Protein AF-0000000087667198 (afdb_homodimer)

Organism: NCBI:txid484088

Radius of gyration: 24.3 Å; Cα contacts (8 Å, |Δi|>4): 2081; chains: 2; bounding box: 50×70×73 Å

Foldseek 3Di:
DDDDPQFQLSAPFWWKFKFADLLQLWIKMKIFGNDFFFKAKDWLAQAWDKDLRVCLPLVHDDGTAGMEMEIEDGNLLRLLQVLLQVLCVVVPDADDDPPDGGHHYMYTYWYQNPQFHDQPPPDHGCNSVRSNNRNVRIDHDDDDFACIHRQVRACELAFRFIKFKGKDAFPVGKIKMKIKRHRFQFDLAFQNDLHGLLQVLDDPCLQQNPHHDPDRDPNRQPTGGNDPPAAGEMEMEMEIQEDDGSVLQHLLNVLLVLLVPSRTRHPNYSRYRYMYMYTYNRNHYQPDVVSSVRSSNVSSSRSNNRRSNNQRRHQWRPGPPTGGGSCRSDPPSHDD/DDDDPQFQLSAPFWWKFWFADLLQLWIKMKIFGNAFFFKAKDWLAQAWDKDLRVCLPLVHDDGTAGMEMEIEDGNLLRLLQVLLQVLCVVVPDADDDPPDGGHHYMYTYWYQNPQFHDQCPPDHGCNSVRSNNRNVRIDHDDDDFACIHRQVRACELAFRFIKFKGKDAFPVGKIKMKIKRHRFQFDLAFQNDLHGLLQVLDDPCLQFNPHHDPDRDPNRQPTGGNDPPAAGEMEMEMEIQEDDGSVLQHLLNVLLVLLVPSRTRHPNYSRYRYMYMYTYNRNHYQPDVVSSVRSSNVSSSRSNNRRSNNQRRHQWRPGPPTGGGSCRSDPPSHPD

InterPro domains:
  IPR005321 Peptidase S58, DmpA [PF03576] (6-318)
  IPR005321 Peptidase S58, DmpA [PTHR36512] (6-330)
  IPR016117 ArgJ-like domain superfamily [SSF56266] (5-317)

Solvent-accessible surface area (backbone atoms only — not comparable to full-atom values): 31425 Å² total; per-residue (Å²): 126,84,79,76,78,42,28,45,43,64,36,72,63,38,24,49,12,50,19,66,37,76,66,43,22,24,24,15,28,27,40,40,41,76,50,78,23,34,29,12,35,41,73,66,19,57,43,65,44,68,37,71,55,70,47,27,39,65,88,39,84,60,49,54,30,39,31,42,33,38,18,16,48,30,80,57,16,59,36,16,39,55,16,33,39,53,50,34,47,73,74,73,37,44,48,78,54,88,94,40,61,50,52,40,50,31,30,42,31,21,54,22,79,82,54,55,33,60,82,81,66,74,91,59,69,64,26,29,59,34,16,28,45,3,46,73,50,40,37,63,63,87,76,86,56,0,52,36,10,29,2,35,29,21,34,27,32,78,30,19,13,1,17,13,34,14,41,53,66,48,99,86,66,44,39,38,21,10,39,29,26,34,14,35,41,12,21,50,34,47,46,92,50,87,28,38,51,28,31,64,61,60,57,93,47,66,64,39,63,70,38,65,68,96,71,65,47,70,76,40,67,50,90,42,60,55,47,95,88,47,61,16,12,31,41,34,39,38,40,28,26,32,44,53,54,37,58,54,21,27,51,36,12,52,20,26,49,36,5,46,31,41,20,25,45,50,47,50,43,67,42,16,14,25,32,27,35,13,32,22,64,42,79,34,81,50,84,52,71,67,50,53,52,51,50,32,48,46,33,18,48,24,31,11,38,4,47,46,28,1,23,53,51,14,56,50,61,97,42,77,86,36,54,49,10,45,58,71,75,42,68,82,62,55,70,124,126,83,78,77,79,42,28,45,44,62,35,74,63,40,24,49,12,50,20,66,36,74,64,44,24,23,25,15,27,28,41,40,41,76,50,79,22,34,30,13,36,40,72,65,20,57,44,64,43,67,38,72,55,71,47,27,39,66,88,40,84,58,50,54,30,39,32,42,32,38,20,16,47,29,82,57,15,58,36,17,39,55,16,33,38,52,50,34,47,73,73,71,38,45,49,78,54,88,96,40,61,49,49,38,50,32,28,40,30,20,56,23,81,84,53,55,32,58,81,82,65,74,90,59,68,65,26,29,58,34,16,26,45,3,45,71,51,40,36,67,62,87,76,88,56,0,53,37,10,29,2,35,28,22,34,28,31,79,30,19,13,2,16,13,34,14,42,52,67,48,99,86,65,43,39,38,20,11,38,28,25,34,14,35,42,12,20,51,35,47,45,93,49,88,29,38,50,26,30,65,62,61,56,93,48,68,64,39,63,71,38,65,69,95,71,64,48,72,77,40,66,49,90,44,60,56,48,95,87,46,61,15,11,32,40,34,39,39,41,29,24,34,44,53,53,38,58,53,21,26,52,36,13,53,21,27,46,36,6,44,31,40,19,25,47,49,48,49,43,68,43,14,13,25,31,25,35,13,33,23,62,42,78,36,80,49,84,53,72,66,51,53,52,50,51,33,46,45,33,17,47,24,32,13,37,4,47,47,29,1,23,54,51,15,57,50,62,97,42,80,86,36,53,50,11,44,57,70,76,42,66,81,63,56,68,123

pLDDT: mean 95.05, std 7.67, range [40.59, 98.94]

Nearest PDB structures (foldseek):
  4ihe-assembly1_A  TM=8.828E-01  e=1.197E-36  Streptantibioticus cattleyicolor
  4ihe-assembly2_B  TM=8.889E-01  e=1.735E-35  Streptantibioticus cattleyicolor
  4ihd-assembly1_A  TM=9.001E-01  e=5.851E-35  Streptantibioticus cattleyicolor
  3s3u-assembly1_A  TM=8.903E-01  e=8.954E-35  Streptantibioticus cattleyicolor
  7yu1-assembly1_A  TM=7.809E-01  e=2.175E-20  Arthrobacter

Sequence (672 aa):
MAELLNLLTDIEGLSVGHATDLRLGSGATVIVFDEPTVASGTVLGGAPGGRDTALLDPAMTVGTVDAFVLSGGSAFGLDAAGGVQAGLREIGRGLQVGTTRVPIVPQAILMDLLNGGDKDWGLHSPYRDIGYDAFKAAGKGVFDLGTVGAGTGATTATVKGGLGSASAISSTGHRIAALVAVNALGSATVGDGPHFWAAPFEQNGEFGGLGLPQTITPADTTMQLKGVNVTATTIGVVVTDATLTKAEAHRLSIMAHGGFARALLPAHLPFDGDTVFAASTGARPLGDIVNFLELCHLATIVMARAIARGVYEATALRVEGAQPAWRDRFPGMTLSMAELLNLLTDIEGLSVGHATDLRLGSGATVIVFDEPTVASGTVLGGAPGGRDTALLDPAMTVGTVDAFVLSGGSAFGLDAAGGVQAGLREIGRGLQVGTTRVPIVPQAILMDLLNGGDKDWGLHSPYRDIGYDAFKAAGKGVFDLGTVGAGTGATTATVKGGLGSASAISSTGHRIAALVAVNALGSATVGDGPHFWAAPFEQNGEFGGLGLPQTITPADTTMQLKGVNVTATTIGVVVTDATLTKAEAHRLSIMAHGGFARALLPAHLPFDGDTVFAASTGARPLGDIVNFLELCHLATIVMARAIARGVYEATALRVEGAQPAWRDRFPGMTLS

Secondary structure (DSSP, 8-state):
-PPP-SSGGGSTTEEEEEEEETTTTEEEEEEEEEEEEEEEEEE-SSS--EES-GGGSTTSS--EEEEEEEESSGGGGGGHHHHHHHHHHHTT-SEEETTEEE----EEE---TTSSS-----SS-THHHHHHHHHHT-BSS----BSSGGGTT-B-SSSB--EEEEEEE-TTS-EEEEEEE---SSBSBSTTSS-BTTGGG--TTTT----S-S---GGGGS---S-TT--B--EEEEEEEE---HHHHHHHHHHHHHHHHHHSBS-S-TTB--EEEEEEEEEE---SHHHHHHHHHHHHHHHHHHHHHHHHT----SSTTPPPPHHHHSTT-S--/-PPP-SSGGGSTTEEEEEEEETTTTEEEEEEEEEEEEEEEEEE-SSS--EES-GGGSTTSS--EEEEEEEESSGGGGGGHHHHHHHHHHHTT-SEEETTEEE----EEE---TTSSS-----SS-THHHHHHHHHHT-BSS----BSSGGGTT-B-SSSB--EEEEEEE-TTS-EEEEEEEEE-SSBSBSTTSS-BTTGGG--TTTT----S-S---GGGGS---S-TT--BEEEEEEEEEE---HHHHHHHHHHHHHHHHHHSBS-S-TTB--EEEEEEEEEE---SHHHHHHHHHHHHHHHHHHHHHHHHT----SSTTPPPPHHHHSTT-S--

Structure (mmCIF, N/CA/C/O backbone):
data_AF-0000000087667198-model_v1
#
loop_
_entity.id
_entity.type
_entity.pdbx_description
1 polymer 'Peptidase T4'
#
loop_
_atom_site.group_PDB
_atom_site.id
_atom_site.type_symbol
_atom_site.label_atom_id
_atom_site.label_alt_id
_atom_site.label_comp_id
_atom_site.label_asym_id
_atom_site.label_entity_id
_atom_site.label_seq_id
_atom_site.pdbx_PDB_ins_code
_atom_site.Cartn_x
_atom_site.Cartn_y
_atom_site.Cartn_z
_atom_site.occupancy
_atom_site.B_iso_or_equiv
_atom_site.auth_seq_id
_atom_site.auth_comp_id
_atom_site.auth_asym_id
_atom_site.auth_atom_id
_atom_site.pdbx_PDB_model_num
ATOM 1 N N . MET A 1 1 ? 22.359 14.93 20.562 1 41.59 1 MET A N 1
ATOM 2 C CA . MET A 1 1 ? 21.469 15.258 19.453 1 41.59 1 MET A CA 1
ATOM 3 C C . MET A 1 1 ? 20.078 15.594 19.953 1 41.59 1 MET A C 1
ATOM 5 O O . MET A 1 1 ? 19.562 14.938 20.875 1 41.59 1 MET A O 1
ATOM 9 N N . ALA A 1 2 ? 19.609 16.719 19.719 1 55.03 2 ALA A N 1
ATOM 10 C CA . ALA A 1 2 ? 18.359 17.188 20.297 1 55.03 2 ALA A CA 1
ATOM 11 C C . ALA A 1 2 ? 17.25 16.156 20.109 1 55.03 2 ALA A C 1
ATOM 13 O O . ALA A 1 2 ? 17.188 15.461 19.094 1 55.03 2 ALA A O 1
ATOM 14 N N . GLU A 1 3 ? 16.594 15.805 21.172 1 81.06 3 GLU A N 1
ATOM 15 C CA . GLU A 1 3 ? 15.484 14.867 21.203 1 81.06 3 GLU A CA 1
ATOM 16 C C . GLU A 1 3 ? 14.422 15.219 20.172 1 81.06 3 GLU A C 1
ATOM 18 O O . GLU A 1 3 ? 14.141 16.391 19.938 1 81.06 3 GLU A O 1
ATOM 23 N N . LEU A 1 4 ? 14.031 14.281 19.297 1 91.69 4 LEU A N 1
ATOM 24 C CA . LEU A 1 4 ? 12.992 14.484 18.297 1 91.69 4 LEU A CA 1
ATOM 25 C C . LEU A 1 4 ? 11.688 14.938 18.953 1 91.69 4 LEU A C 1
ATOM 27 O O . LEU A 1 4 ? 11.32 14.445 20.031 1 91.69 4 LEU A O 1
ATOM 31 N N . LEU A 1 5 ? 11.039 15.961 18.391 1 97.5 5 LEU A N 1
ATOM 32 C CA . LEU A 1 5 ? 9.703 16.391 18.797 1 97.5 5 LEU A CA 1
ATOM 33 C C . LEU A 1 5 ? 8.656 15.352 18.406 1 97.5 5 LEU A C 1
ATOM 35 O O . LEU A 1 5 ? 7.516 15.406 18.875 1 97.5 5 LEU A O 1
ATOM 39 N N . ASN A 1 6 ? 9.07 14.359 17.5 1 98.5 6 ASN A N 1
ATOM 40 C CA . ASN A 1 6 ? 8.148 13.406 16.891 1 98.5 6 ASN A CA 1
ATOM 41 C C . ASN A 1 6 ? 7.098 14.102 16.031 1 98.5 6 ASN A C 1
ATOM 43 O O . ASN A 1 6 ? 5.918 13.742 16.078 1 98.5 6 ASN A O 1
ATOM 47 N N . LEU A 1 7 ? 7.496 15.188 15.375 1 98.88 7 LEU A N 1
ATOM 48 C CA . LEU A 1 7 ? 6.684 16.016 14.492 1 98.88 7 LEU A CA 1
ATOM 49 C C . LEU A 1 7 ? 7.391 16.234 13.156 1 98.88 7 LEU A C 1
ATOM 51 O O . LEU A 1 7 ? 8.609 16.078 13.062 1 98.88 7 LEU A O 1
ATOM 55 N N . LEU A 1 8 ? 6.637 16.562 12.172 1 98.88 8 LEU A N 1
ATOM 56 C CA . LEU A 1 8 ? 7.199 16.875 10.859 1 98.88 8 LEU A CA 1
ATOM 57 C C . LEU A 1 8 ? 8.297 17.922 10.969 1 98.88 8 LEU A C 1
ATOM 59 O O . LEU A 1 8 ? 9.281 17.875 10.227 1 98.88 8 LEU A O 1
ATOM 63 N N . THR A 1 9 ? 8.234 18.812 11.93 1 98.81 9 THR A N 1
ATOM 64 C CA . THR A 1 9 ? 9.156 19.938 12.086 1 98.81 9 THR A CA 1
ATOM 65 C C . THR A 1 9 ? 10.492 19.453 12.656 1 98.81 9 THR A C 1
ATOM 67 O O . THR A 1 9 ? 11.391 20.25 12.906 1 98.81 9 THR A O 1
ATOM 70 N N . ASP A 1 10 ? 10.594 18.203 12.93 1 98.69 10 ASP A N 1
ATOM 71 C CA . ASP A 1 10 ? 11.914 17.656 13.211 1 98.69 10 ASP A CA 1
ATOM 72 C C . ASP A 1 10 ? 12.82 17.734 11.977 1 98.69 10 ASP A C 1
ATOM 74 O O . ASP A 1 10 ? 14.039 17.594 12.086 1 98.69 10 ASP A O 1
ATOM 78 N N . ILE A 1 11 ? 12.227 17.844 10.789 1 98.62 11 ILE A N 1
ATOM 79 C CA . ILE A 1 11 ? 12.992 18.125 9.578 1 98.62 11 ILE A CA 1
ATOM 80 C C . ILE A 1 11 ? 13.344 19.609 9.531 1 98.62 11 ILE A C 1
ATOM 82 O O . ILE A 1 11 ? 12.453 20.469 9.555 1 98.62 11 ILE A O 1
ATOM 86 N N . GLU A 1 12 ? 14.562 19.922 9.43 1 96.81 12 GLU A N 1
ATOM 87 C CA . GLU A 1 12 ? 14.953 21.312 9.258 1 96.81 12 GLU A CA 1
ATOM 88 C C . GLU A 1 12 ? 14.57 21.828 7.875 1 96.81 12 GLU A C 1
ATOM 90 O O . GLU A 1 12 ? 14.516 21.062 6.91 1 96.81 12 GLU A O 1
ATOM 95 N N . GLY A 1 13 ? 14.258 23.109 7.812 1 97.94 13 GLY A N 1
ATOM 96 C CA . GLY A 1 13 ? 14.023 23.719 6.516 1 97.94 13 GLY A CA 1
ATOM 97 C C . GLY A 1 13 ? 12.547 23.812 6.148 1 97.94 13 GLY A C 1
ATOM 98 O O . GLY A 1 13 ? 12.203 24 4.98 1 97.94 13 GLY A O 1
ATOM 99 N N . LEU A 1 14 ? 11.695 23.547 7.152 1 98.56 14 LEU A N 1
ATOM 100 C CA . LEU A 1 14 ? 10.273 23.719 6.875 1 98.56 14 LEU A CA 1
ATOM 101 C C . LEU A 1 14 ? 9.531 24.203 8.117 1 98.56 14 LEU A C 1
ATOM 103 O O . LEU A 1 14 ? 10.047 24.109 9.234 1 98.56 14 LEU A O 1
ATOM 107 N N . SER A 1 15 ? 8.453 24.812 7.91 1 98.81 15 SER A N 1
ATOM 108 C CA . SER A 1 15 ? 7.512 25.25 8.938 1 98.81 15 SER A CA 1
ATOM 109 C C . SER A 1 15 ? 6.121 24.672 8.703 1 98.81 15 SER A C 1
ATOM 111 O O . SER A 1 15 ? 5.754 24.375 7.562 1 98.81 15 SER A O 1
ATOM 113 N N . VAL A 1 16 ? 5.375 24.438 9.758 1 98.94 16 VAL A N 1
ATOM 114 C CA . VAL A 1 16 ? 4.008 23.922 9.672 1 98.94 16 VAL A CA 1
ATOM 115 C C . VAL A 1 16 ? 3.047 24.938 10.289 1 98.94 16 VAL A C 1
ATOM 117 O O . VAL A 1 16 ? 3.324 25.5 11.359 1 98.94 16 VAL A O 1
ATOM 120 N N . GLY A 1 17 ? 1.941 25.25 9.625 1 98.94 17 GLY A N 1
ATOM 121 C CA . GLY A 1 17 ? 0.893 26.125 10.133 1 98.94 17 GLY A CA 1
ATOM 122 C C . GLY A 1 17 ? -0.493 25.516 10.016 1 98.94 17 GLY A C 1
ATOM 123 O O . GLY A 1 17 ? -0.78 24.781 9.07 1 98.94 17 GLY A O 1
ATOM 124 N N . HIS A 1 18 ? -1.383 25.906 10.977 1 98.88 18 HIS A N 1
ATOM 125 C CA . HIS A 1 18 ? -2.766 25.438 10.992 1 98.88 18 HIS A CA 1
ATOM 126 C C . HIS A 1 18 ? -3.738 26.609 11.109 1 98.88 18 HIS A C 1
ATOM 128 O O . HIS A 1 18 ? -3.449 27.594 11.781 1 98.88 18 HIS A O 1
ATOM 134 N N . ALA A 1 19 ? -4.781 26.516 10.422 1 98.94 19 ALA A N 1
ATOM 135 C CA . ALA A 1 19 ? -5.992 27.281 10.711 1 98.94 19 ALA A CA 1
ATOM 136 C C . ALA A 1 19 ? -7.176 26.359 10.969 1 98.94 19 ALA A C 1
ATOM 138 O O . ALA A 1 19 ? -7.48 25.484 10.156 1 98.94 19 ALA A O 1
ATOM 139 N N . THR A 1 20 ? -7.805 26.547 12.133 1 98.81 20 THR A N 1
ATOM 140 C CA . THR A 1 20 ? -8.883 25.688 12.609 1 98.81 20 THR A CA 1
ATOM 141 C C . THR A 1 20 ? -10.164 26.5 12.812 1 98.81 20 THR A C 1
ATOM 143 O O . THR A 1 20 ? -10.148 27.547 13.445 1 98.81 20 THR A O 1
ATOM 146 N N . ASP A 1 21 ? -11.195 26.109 12.227 1 98.44 21 ASP A N 1
ATOM 147 C CA . ASP A 1 21 ? -12.523 26.656 12.461 1 98.44 21 ASP A CA 1
ATOM 148 C C . ASP A 1 21 ? -13.477 25.609 13.016 1 98.44 21 ASP A C 1
ATOM 150 O O . ASP A 1 21 ? -14.07 24.844 12.258 1 98.44 21 ASP A O 1
ATOM 154 N N . LEU A 1 22 ? -13.664 25.625 14.297 1 97.69 22 LEU A N 1
ATOM 155 C CA . LEU A 1 22 ? -14.453 24.594 14.969 1 97.69 22 LEU A CA 1
ATOM 156 C C . LEU A 1 22 ? -15.93 24.75 14.625 1 97.69 22 LEU A C 1
ATOM 158 O O . LEU A 1 22 ? -16.656 23.75 14.586 1 97.69 22 LEU A O 1
ATOM 162 N N . ARG A 1 23 ? -16.375 25.969 14.453 1 96.44 23 ARG A N 1
ATOM 163 C CA . ARG A 1 23 ? -17.766 26.172 14.055 1 96.44 23 ARG A CA 1
ATOM 164 C C . ARG A 1 23 ? -18.031 25.562 12.68 1 96.44 23 ARG A C 1
ATOM 166 O O . ARG A 1 23 ? -19.062 24.938 12.453 1 96.44 23 ARG A O 1
ATOM 173 N N . LEU A 1 24 ? -17.156 25.734 11.805 1 96.44 24 LEU A N 1
ATOM 174 C CA . LEU A 1 24 ? -17.203 25.156 10.469 1 96.44 24 LEU A CA 1
ATOM 175 C C . LEU A 1 24 ? -16.984 23.656 10.516 1 96.44 24 LEU A C 1
ATOM 177 O O . LEU A 1 24 ? -17.484 22.922 9.672 1 96.44 24 LEU A O 1
ATOM 181 N N . GLY A 1 25 ? -16.266 23.125 11.602 1 97.5 25 GLY A N 1
ATOM 182 C CA . GLY A 1 25 ? -15.812 21.75 11.664 1 97.5 25 GLY A CA 1
ATOM 183 C C . GLY A 1 25 ? -14.797 21.406 10.594 1 97.5 25 GLY A C 1
ATOM 184 O O . GLY A 1 25 ? -14.852 20.328 9.992 1 97.5 25 GLY A O 1
ATOM 185 N N . SER A 1 26 ? -13.938 22.328 10.281 1 98.12 26 SER A N 1
ATOM 186 C CA . SER A 1 26 ? -12.969 22.172 9.203 1 98.12 26 SER A CA 1
ATOM 187 C C . SER A 1 26 ? -11.719 23.016 9.445 1 98.12 26 SER A C 1
ATOM 189 O O . SER A 1 26 ? -11.609 23.688 10.484 1 98.12 26 SER A O 1
ATOM 191 N N . GLY A 1 27 ? -10.75 22.984 8.57 1 98.81 27 GLY A N 1
ATOM 192 C CA . GLY A 1 27 ? -9.508 23.734 8.664 1 98.81 27 GLY A CA 1
ATOM 193 C C . GLY A 1 27 ? -8.508 23.359 7.582 1 98.81 27 GLY A C 1
ATOM 194 O O . GLY A 1 27 ? -8.844 22.641 6.637 1 98.81 27 GLY A O 1
ATOM 195 N N . ALA A 1 28 ? -7.301 23.938 7.691 1 98.94 28 ALA A N 1
ATOM 196 C CA . ALA A 1 28 ? -6.223 23.672 6.742 1 98.94 28 ALA A CA 1
ATOM 197 C C . ALA A 1 28 ? -4.871 23.625 7.445 1 98.94 28 ALA A C 1
ATOM 199 O O . ALA A 1 28 ? -4.684 24.281 8.477 1 98.94 28 ALA A O 1
ATOM 200 N N . THR A 1 29 ? -4.039 22.844 6.973 1 98.94 29 THR A N 1
ATOM 201 C CA . THR A 1 29 ? -2.645 22.719 7.383 1 98.94 29 THR A CA 1
ATOM 202 C C . THR A 1 29 ? -1.712 23.016 6.211 1 98.94 29 THR A C 1
ATOM 204 O O . THR A 1 29 ? -1.929 22.516 5.102 1 98.94 29 THR A O 1
ATOM 207 N N . VAL A 1 30 ? -0.703 23.859 6.41 1 98.94 30 VAL A N 1
ATOM 208 C CA . VAL A 1 30 ? 0.266 24.172 5.367 1 98.94 30 VAL A CA 1
ATOM 209 C C . VAL A 1 30 ? 1.666 23.766 5.82 1 98.94 30 VAL A C 1
ATOM 211 O O . VAL A 1 30 ? 2.002 23.891 7 1 98.94 30 VAL A O 1
ATOM 214 N N . ILE A 1 31 ? 2.42 23.156 5 1 98.94 31 ILE A N 1
ATOM 215 C CA . ILE A 1 31 ? 3.857 22.938 5.133 1 98.94 31 ILE A CA 1
ATOM 216 C C . ILE A 1 31 ? 4.605 23.922 4.23 1 98.94 31 ILE A C 1
ATOM 218 O O . ILE A 1 31 ? 4.492 23.859 3.002 1 98.94 31 ILE A O 1
ATOM 222 N N . VAL A 1 32 ? 5.344 24.828 4.809 1 98.94 32 VAL A N 1
ATOM 223 C CA . VAL A 1 32 ? 6.086 25.844 4.055 1 98.94 32 VAL A CA 1
ATOM 224 C C . VAL A 1 32 ? 7.578 25.516 4.098 1 98.94 32 VAL A C 1
ATOM 226 O O . VAL A 1 32 ? 8.172 25.438 5.176 1 98.94 32 VAL A O 1
ATOM 229 N N . PHE A 1 33 ? 8.133 25.375 2.92 1 98.81 33 PHE A N 1
ATOM 230 C CA . PHE A 1 33 ? 9.57 25.109 2.855 1 98.81 33 PHE A CA 1
ATOM 231 C C . PHE A 1 33 ? 10.359 26.422 2.834 1 98.81 33 PHE A C 1
ATOM 233 O O . PHE A 1 33 ? 9.922 27.406 2.236 1 98.81 33 PHE A O 1
ATOM 240 N N . ASP A 1 34 ? 11.523 26.453 3.428 1 98.12 34 ASP A N 1
ATOM 241 C CA . ASP A 1 34 ? 12.383 27.625 3.469 1 98.12 34 ASP A CA 1
ATOM 242 C C . ASP A 1 34 ? 12.898 27.984 2.076 1 98.12 34 ASP A C 1
ATOM 244 O O . ASP A 1 34 ? 13.148 29.141 1.779 1 98.12 34 ASP A O 1
ATOM 248 N N . GLU A 1 35 ? 13.141 27 1.268 1 97 35 GLU A N 1
ATOM 249 C CA . GLU A 1 35 ? 13.609 27.094 -0.113 1 97 35 GLU A CA 1
ATOM 250 C C . GLU A 1 35 ? 12.82 26.172 -1.031 1 97 35 GLU A C 1
ATOM 252 O O . GLU A 1 35 ? 12.18 25.219 -0.565 1 97 35 GLU A O 1
ATOM 257 N N . PRO A 1 36 ? 12.836 26.562 -2.344 1 96.5 36 PRO A N 1
ATOM 258 C CA . PRO A 1 36 ? 12.234 25.578 -3.256 1 96.5 36 PRO A CA 1
ATOM 259 C C . PRO A 1 36 ? 12.75 24.156 -3.025 1 96.5 36 PRO A C 1
ATOM 261 O O . PRO A 1 36 ? 13.961 23.938 -2.961 1 96.5 36 PRO A O 1
ATOM 264 N N . THR A 1 37 ? 11.875 23.234 -2.877 1 98.38 37 THR A N 1
ATOM 265 C CA . THR A 1 37 ? 12.219 21.906 -2.359 1 98.38 37 THR A CA 1
ATOM 266 C C . THR A 1 37 ? 11.766 20.812 -3.324 1 98.38 37 THR A C 1
ATOM 268 O O . THR A 1 37 ? 10.641 20.844 -3.814 1 98.38 37 THR A O 1
ATOM 271 N N . VAL A 1 38 ? 12.664 19.844 -3.576 1 98.5 38 VAL A N 1
ATOM 272 C CA . VAL A 1 38 ? 12.344 18.719 -4.441 1 98.5 38 VAL A CA 1
ATOM 273 C C . VAL A 1 38 ? 11.117 17.984 -3.902 1 98.5 38 VAL A C 1
ATOM 275 O O . VAL A 1 38 ? 11.039 17.688 -2.709 1 98.5 38 VAL A O 1
ATOM 278 N N . ALA A 1 39 ? 10.125 17.703 -4.824 1 98.62 39 ALA A N 1
ATOM 279 C CA . ALA A 1 39 ? 8.883 17.109 -4.336 1 98.62 39 ALA A CA 1
ATOM 280 C C . ALA A 1 39 ? 8.266 16.188 -5.391 1 98.62 39 ALA A C 1
ATOM 282 O O . ALA A 1 39 ? 8.523 16.359 -6.586 1 98.62 39 ALA A O 1
ATOM 283 N N . SER A 1 40 ? 7.562 15.242 -4.996 1 98.62 40 SER A N 1
ATOM 284 C CA . SER A 1 40 ? 6.688 14.367 -5.777 1 98.62 40 SER A CA 1
ATOM 285 C C . SER A 1 40 ? 5.48 13.93 -4.961 1 98.62 40 SER A C 1
ATOM 287 O O . SER A 1 40 ? 5.105 14.586 -3.988 1 98.62 40 SER A O 1
ATOM 289 N N . GLY A 1 41 ? 4.762 12.953 -5.406 1 98.06 41 GLY A N 1
ATOM 290 C CA . GLY A 1 41 ? 3.586 12.461 -4.711 1 98.06 41 GLY A CA 1
ATOM 291 C C . GLY A 1 41 ? 2.928 11.281 -5.41 1 98.06 41 GLY A C 1
ATOM 292 O O . GLY A 1 41 ? 3.348 10.891 -6.5 1 98.06 41 GLY A O 1
ATOM 293 N N . THR A 1 42 ? 2.027 10.672 -4.719 1 98 42 THR A N 1
ATOM 294 C CA . THR A 1 42 ? 1.298 9.523 -5.242 1 98 42 THR A CA 1
ATOM 295 C C . THR A 1 42 ? -0.14 9.523 -4.73 1 98 42 THR A C 1
ATOM 297 O O . THR A 1 42 ? -0.389 9.797 -3.557 1 98 42 THR A O 1
ATOM 300 N N . VAL A 1 43 ? -1.071 9.219 -5.648 1 96.62 43 VAL A N 1
ATOM 301 C CA . VAL A 1 43 ? -2.469 8.969 -5.305 1 96.62 43 VAL A CA 1
ATOM 302 C C . VAL A 1 43 ? -2.783 7.488 -5.477 1 96.62 43 VAL A C 1
ATOM 304 O O . VAL A 1 43 ? -2.598 6.926 -6.559 1 96.62 43 VAL A O 1
ATOM 307 N N . LEU A 1 44 ? -3.281 6.867 -4.395 1 96.62 44 LEU A N 1
ATOM 308 C CA . LEU A 1 44 ? -3.668 5.469 -4.523 1 96.62 44 LEU A CA 1
ATOM 309 C C . LEU A 1 44 ? -5.148 5.281 -4.203 1 96.62 44 LEU A C 1
ATOM 311 O O . LEU A 1 44 ? -5.723 4.23 -4.496 1 96.62 44 LEU A O 1
ATOM 315 N N . GLY A 1 45 ? -5.738 6.258 -3.582 1 94.44 45 GLY A N 1
ATOM 316 C CA . GLY A 1 45 ? -7.184 6.199 -3.43 1 94.44 45 GLY A CA 1
ATOM 317 C C . GLY A 1 45 ? -7.93 6.438 -4.727 1 94.44 45 GLY A C 1
ATOM 318 O O . GLY A 1 45 ? -7.375 6.992 -5.676 1 94.44 45 GLY A O 1
ATOM 319 N N . GLY A 1 46 ? -9.195 6.125 -4.742 1 92.38 46 GLY A N 1
ATOM 320 C CA . GLY A 1 46 ? -9.961 6.18 -5.977 1 92.38 46 GLY A CA 1
ATOM 321 C C . GLY A 1 46 ? -10.695 7.492 -6.164 1 92.38 46 GLY A C 1
ATOM 322 O O . GLY A 1 46 ? -11.211 7.77 -7.25 1 92.38 46 GLY A O 1
ATOM 323 N N . ALA A 1 47 ? -10.742 8.273 -5.121 1 91.88 47 ALA A N 1
ATOM 324 C CA . ALA A 1 47 ? -11.508 9.508 -5.207 1 91.88 47 ALA A CA 1
ATOM 325 C C . ALA A 1 47 ? -10.695 10.695 -4.707 1 91.88 47 ALA A C 1
ATOM 327 O O . ALA A 1 47 ? -11.133 11.422 -3.809 1 91.88 47 ALA A O 1
ATOM 328 N N . PRO A 1 48 ? -9.625 11.008 -5.355 1 92.75 48 PRO A N 1
ATOM 329 C CA . PRO A 1 48 ? -8.758 12.094 -4.887 1 92.75 48 PRO A CA 1
ATOM 330 C C . PRO A 1 48 ? -9.328 13.477 -5.191 1 92.75 48 PRO A C 1
ATOM 332 O O . PRO A 1 48 ? -10.094 13.633 -6.145 1 92.75 48 PRO A O 1
ATOM 335 N N . GLY A 1 49 ? -9.055 14.422 -4.34 1 92.94 49 GLY A N 1
ATOM 336 C CA . GLY A 1 49 ? -9.203 15.844 -4.582 1 92.94 49 GLY A CA 1
ATOM 337 C C . GLY A 1 49 ? -7.914 16.625 -4.387 1 92.94 49 GLY A C 1
ATOM 338 O O . GLY A 1 49 ? -7.344 16.625 -3.293 1 92.94 49 GLY A O 1
ATOM 339 N N . GLY A 1 50 ? -7.477 17.203 -5.469 1 94.62 50 GLY A N 1
ATOM 340 C CA . GLY A 1 50 ? -6.195 17.891 -5.355 1 94.62 50 GLY A CA 1
ATOM 341 C C . GLY A 1 50 ? -6.059 19.062 -6.305 1 94.62 50 GLY A C 1
ATOM 342 O O . GLY A 1 50 ? -6.879 19.234 -7.207 1 94.62 50 GLY A O 1
ATOM 343 N N . ARG A 1 51 ? -5.199 19.891 -6.012 1 94.06 51 ARG A N 1
ATOM 344 C CA . ARG A 1 51 ? -4.773 21.047 -6.797 1 94.06 51 ARG A CA 1
ATOM 345 C C . ARG A 1 51 ? -3.287 20.969 -7.121 1 94.06 51 ARG A C 1
ATOM 347 O O . ARG A 1 51 ? -2.465 20.719 -6.238 1 94.06 51 ARG A O 1
ATOM 354 N N . ASP A 1 52 ? -2.973 21.078 -8.477 1 94.12 52 ASP A N 1
ATOM 355 C CA . ASP A 1 52 ? -1.596 21.172 -8.953 1 94.12 52 ASP A CA 1
ATOM 356 C C . ASP A 1 52 ? -0.81 19.906 -8.617 1 94.12 52 ASP A C 1
ATOM 358 O O . ASP A 1 52 ? 0.374 19.984 -8.281 1 94.12 52 ASP A O 1
ATOM 362 N N . THR A 1 53 ? -1.527 18.75 -8.648 1 95.06 53 THR A N 1
ATOM 363 C CA . THR A 1 53 ? -0.88 17.516 -8.25 1 95.06 53 THR A CA 1
ATOM 364 C C . THR A 1 53 ? -0.206 16.844 -9.438 1 95.06 53 THR A C 1
ATOM 366 O O . THR A 1 53 ? 0.717 16.047 -9.273 1 95.06 53 THR A O 1
ATOM 369 N N . ALA A 1 54 ? -0.599 17.219 -10.625 1 88.56 54 ALA A N 1
ATOM 370 C CA . ALA A 1 54 ? -0.059 16.562 -11.812 1 88.56 54 ALA A CA 1
ATOM 371 C C . ALA A 1 54 ? 1.429 16.859 -11.977 1 88.56 54 ALA A C 1
ATOM 373 O O . ALA A 1 54 ? 2.188 16.031 -12.469 1 88.56 54 ALA A O 1
ATOM 374 N N . LEU A 1 55 ? 1.821 18.047 -11.586 1 92.25 55 LEU A N 1
ATOM 375 C CA . LEU A 1 55 ? 3.213 18.438 -11.773 1 92.25 55 LEU A CA 1
ATOM 376 C C . LEU A 1 55 ? 4.141 17.594 -10.906 1 92.25 55 LEU A C 1
ATOM 378 O O . LEU A 1 55 ? 5.359 17.609 -11.094 1 92.25 55 LEU A O 1
ATOM 382 N N . LEU A 1 56 ? 3.588 16.844 -9.938 1 95.94 56 LEU A N 1
ATOM 383 C CA . LEU A 1 56 ? 4.395 16.047 -9.008 1 95.94 56 LEU A CA 1
ATOM 384 C C . LEU A 1 56 ? 4.871 14.758 -9.664 1 95.94 56 LEU A C 1
ATOM 386 O O . LEU A 1 56 ? 5.773 14.094 -9.148 1 95.94 56 LEU A O 1
ATOM 390 N N . ASP A 1 57 ? 4.266 14.453 -10.797 1 94.25 57 ASP A N 1
ATOM 391 C CA . ASP A 1 57 ? 4.727 13.297 -11.555 1 94.25 57 ASP A CA 1
ATOM 392 C C . ASP A 1 57 ? 6.199 13.43 -11.922 1 94.25 57 ASP A C 1
ATOM 394 O O . ASP A 1 57 ? 6.629 14.469 -12.422 1 94.25 57 ASP A O 1
ATOM 398 N N . PRO A 1 58 ? 6.949 12.344 -11.711 1 94.94 58 PRO A N 1
ATOM 399 C CA . PRO A 1 58 ? 8.391 12.438 -11.961 1 94.94 58 PRO A CA 1
ATOM 400 C C . PRO A 1 58 ? 8.719 12.805 -13.406 1 94.94 58 PRO A C 1
ATOM 402 O O . PRO A 1 58 ? 9.82 13.273 -13.695 1 94.94 58 PRO A O 1
ATOM 405 N N . ALA A 1 59 ? 7.805 12.609 -14.32 1 91.56 59 ALA A N 1
ATOM 406 C CA . ALA A 1 59 ? 8.039 12.906 -15.734 1 91.56 59 ALA A CA 1
ATOM 407 C C . ALA A 1 59 ? 7.848 14.391 -16.031 1 91.56 59 ALA A C 1
ATOM 409 O O . ALA A 1 59 ? 8.195 14.859 -17.109 1 91.56 59 ALA A O 1
ATOM 410 N N . MET A 1 60 ? 7.27 15.141 -15.102 1 90 60 MET A N 1
ATOM 411 C CA . MET A 1 60 ? 6.961 16.547 -15.336 1 90 60 MET A CA 1
ATOM 412 C C . MET A 1 60 ? 8.156 17.422 -14.984 1 90 60 MET A C 1
ATOM 414 O O . MET A 1 60 ? 9 17.031 -14.18 1 90 60 MET A O 1
ATOM 418 N N . THR A 1 61 ? 8.203 18.594 -15.453 1 88.44 61 THR A N 1
ATOM 419 C CA . THR A 1 61 ? 9.406 19.406 -15.492 1 88.44 61 THR A CA 1
ATOM 420 C C . THR A 1 61 ? 9.586 20.172 -14.18 1 88.44 61 THR A C 1
ATOM 422 O O . THR A 1 61 ? 10.719 20.453 -13.773 1 88.44 61 THR A O 1
ATOM 425 N N . VAL A 1 62 ? 8.539 20.5 -13.539 1 85.81 62 VAL A N 1
ATOM 426 C CA . VAL A 1 62 ? 8.68 21.25 -12.289 1 85.81 62 VAL A CA 1
ATOM 427 C C . VAL A 1 62 ? 9.219 20.328 -11.203 1 85.81 62 VAL A C 1
ATOM 429 O O . VAL A 1 62 ? 8.594 19.312 -10.867 1 85.81 62 VAL A O 1
ATOM 432 N N . GLY A 1 63 ? 10.32 20.688 -10.656 1 90.31 63 GLY A N 1
ATOM 433 C CA . GLY A 1 63 ? 11 19.766 -9.766 1 90.31 63 GLY A CA 1
ATOM 434 C C . GLY A 1 63 ? 10.883 20.156 -8.305 1 90.31 63 GLY A C 1
ATOM 435 O O . GLY A 1 63 ? 11.219 19.375 -7.414 1 90.31 63 GLY A O 1
ATOM 436 N N . THR A 1 64 ? 10.477 21.422 -8.094 1 96.62 64 THR A N 1
ATOM 437 C CA . THR A 1 64 ? 10.461 21.891 -6.711 1 96.62 64 THR A CA 1
ATOM 438 C C . THR A 1 64 ? 9.133 22.562 -6.387 1 96.62 64 THR A C 1
ATOM 440 O O . THR A 1 64 ? 8.422 23.016 -7.289 1 96.62 64 THR A O 1
ATOM 443 N N . VAL A 1 65 ? 8.805 22.594 -5.125 1 98.44 65 VAL A N 1
ATOM 444 C CA . VAL A 1 65 ? 7.594 23.25 -4.641 1 98.44 65 VAL A CA 1
ATOM 445 C C . VAL A 1 65 ? 7.949 24.234 -3.529 1 98.44 65 VAL A C 1
ATOM 447 O O . VAL A 1 65 ? 9.047 24.172 -2.971 1 98.44 65 VAL A O 1
ATOM 450 N N . ASP A 1 66 ? 7.027 25.109 -3.271 1 98.69 66 ASP A N 1
ATOM 451 C CA . ASP A 1 66 ? 7.223 26.094 -2.211 1 98.69 66 ASP A CA 1
ATOM 452 C C . ASP A 1 66 ? 6.508 25.656 -0.931 1 98.69 66 ASP A C 1
ATOM 454 O O . ASP A 1 66 ? 6.934 26.016 0.171 1 98.69 66 ASP A O 1
ATOM 458 N N . ALA A 1 67 ? 5.438 24.969 -1.063 1 98.88 67 ALA A N 1
ATOM 459 C CA . ALA A 1 67 ? 4.609 24.531 0.062 1 98.88 67 ALA A CA 1
ATOM 460 C C . ALA A 1 67 ? 3.695 23.375 -0.342 1 98.88 67 ALA A C 1
ATOM 462 O O . ALA A 1 67 ? 3.504 23.125 -1.531 1 98.88 67 ALA A O 1
ATOM 463 N N . PHE A 1 68 ? 3.225 22.656 0.624 1 98.94 68 PHE A N 1
ATOM 464 C CA . PHE A 1 68 ? 2.082 21.766 0.5 1 98.94 68 PHE A CA 1
ATOM 465 C C . PHE A 1 68 ? 0.911 22.266 1.339 1 98.94 68 PHE A C 1
ATOM 467 O O . PHE A 1 68 ? 1.107 22.844 2.406 1 98.94 68 PHE A O 1
ATOM 474 N N . VAL A 1 69 ? -0.319 21.984 0.847 1 98.94 69 VAL A N 1
ATOM 475 C CA . VAL A 1 69 ? -1.51 22.297 1.628 1 98.94 69 VAL A CA 1
ATOM 476 C C . VAL A 1 69 ? -2.377 21.062 1.779 1 98.94 69 VAL A C 1
ATOM 478 O O . VAL A 1 69 ? -2.607 20.328 0.808 1 98.94 69 VAL A O 1
ATOM 481 N N . LEU A 1 70 ? -2.756 20.75 2.982 1 98.88 70 LEU A N 1
ATOM 482 C CA . LEU A 1 70 ? -3.822 19.812 3.309 1 98.88 70 LEU A CA 1
ATOM 483 C C . LEU A 1 70 ? -5.031 20.547 3.887 1 98.88 70 LEU A C 1
ATOM 485 O O . LEU A 1 70 ? -4.887 21.391 4.766 1 98.88 70 LEU A O 1
ATOM 489 N N . SER A 1 71 ? -6.219 20.25 3.398 1 98.62 71 SER A N 1
ATOM 490 C CA . SER A 1 71 ? -7.379 21 3.871 1 98.62 71 SER A CA 1
ATOM 491 C C . SER A 1 71 ? -8.633 20.141 3.881 1 98.62 71 SER A C 1
ATOM 493 O O . SER A 1 71 ? -8.695 19.109 3.201 1 98.62 71 SER A O 1
ATOM 495 N N . GLY A 1 72 ? -9.555 20.547 4.824 1 97.94 72 GLY A N 1
ATOM 496 C CA . GLY A 1 72 ? -10.914 20.062 4.664 1 97.94 72 GLY A CA 1
ATOM 497 C C . GLY A 1 72 ? -11.672 20.781 3.566 1 97.94 72 GLY A C 1
ATOM 498 O O . GLY A 1 72 ? -11.07 21.422 2.699 1 97.94 72 GLY A O 1
ATOM 499 N N . GLY A 1 73 ? -13.023 20.531 3.479 1 95.94 73 GLY A N 1
ATOM 500 C CA . GLY A 1 73 ? -13.898 21.328 2.643 1 95.94 73 GLY A CA 1
ATOM 501 C C . GLY A 1 73 ? -14.195 20.688 1.299 1 95.94 73 GLY A C 1
ATOM 502 O O . GLY A 1 73 ? -14.875 21.281 0.46 1 95.94 73 GLY A O 1
ATOM 503 N N . SER A 1 74 ? -13.664 19.391 1.148 1 93.94 74 SER A N 1
ATOM 504 C CA . SER A 1 74 ? -13.836 18.812 -0.175 1 93.94 74 SER A CA 1
ATOM 505 C C . SER A 1 74 ? -13.406 19.781 -1.272 1 93.94 74 SER A C 1
ATOM 507 O O . SER A 1 74 ? -12.406 20.484 -1.124 1 93.94 74 SER A O 1
ATOM 509 N N . ALA A 1 75 ? -14.117 19.828 -2.383 1 92.25 75 ALA A N 1
ATOM 510 C CA . ALA A 1 75 ? -13.664 20.625 -3.523 1 92.25 75 ALA A CA 1
ATOM 511 C C . ALA A 1 75 ? -13.617 22.109 -3.174 1 92.25 75 ALA A C 1
ATOM 513 O O . ALA A 1 75 ? -12.812 22.859 -3.73 1 92.25 75 ALA A O 1
ATOM 514 N N . PHE A 1 76 ? -14.422 22.562 -2.215 1 94.69 76 PHE A N 1
ATOM 515 C CA . PHE A 1 76 ? -14.359 23.953 -1.787 1 94.69 76 PHE A CA 1
ATOM 516 C C . PHE A 1 76 ? -13.031 24.25 -1.094 1 94.69 76 PHE A C 1
ATOM 518 O O . PHE A 1 76 ? -12.531 25.375 -1.159 1 94.69 76 PHE A O 1
ATOM 525 N N . GLY A 1 77 ? -12.461 23.188 -0.438 1 97.5 77 GLY A N 1
ATOM 526 C CA . GLY A 1 77 ? -11.211 23.344 0.287 1 97.5 77 GLY A CA 1
ATOM 527 C C . GLY A 1 77 ? -10.039 23.656 -0.615 1 97.5 77 GLY A C 1
ATOM 528 O O . GLY A 1 77 ? -9 24.125 -0.149 1 97.5 77 GLY A O 1
ATOM 529 N N . LEU A 1 78 ? -10.188 23.453 -1.929 1 96.75 78 LEU A N 1
ATOM 530 C CA . LEU A 1 78 ? -9.102 23.656 -2.873 1 96.75 78 LEU A CA 1
ATOM 531 C C . LEU A 1 78 ? -8.711 25.141 -2.934 1 96.75 78 LEU A C 1
ATOM 533 O O . LEU A 1 78 ? -7.617 25.469 -3.398 1 96.75 78 LEU A O 1
ATOM 537 N N . ASP A 1 79 ? -9.523 26 -2.43 1 97.19 79 ASP A N 1
ATOM 538 C CA . ASP A 1 79 ? -9.227 27.438 -2.387 1 97.19 79 ASP A CA 1
ATOM 539 C C . ASP A 1 79 ? -8.109 27.734 -1.39 1 97.19 79 ASP A C 1
ATOM 541 O O . ASP A 1 79 ? -7.48 28.797 -1.452 1 97.19 79 ASP A O 1
ATOM 545 N N . ALA A 1 80 ? -7.852 26.812 -0.435 1 98.69 80 ALA A N 1
ATOM 546 C CA . ALA A 1 80 ? -6.859 27.062 0.609 1 98.69 80 ALA A CA 1
ATOM 547 C C . ALA A 1 80 ? -5.48 27.328 0.008 1 98.69 80 ALA A C 1
ATOM 549 O O . ALA A 1 80 ? -4.723 28.156 0.515 1 98.69 80 ALA A O 1
ATOM 550 N N . ALA A 1 81 ? -5.18 26.625 -1.046 1 98.56 81 ALA A N 1
ATOM 551 C CA . ALA A 1 81 ? -3.887 26.828 -1.694 1 98.56 81 ALA A CA 1
ATOM 552 C C . ALA A 1 81 ? -3.766 28.25 -2.238 1 98.56 81 ALA A C 1
ATOM 554 O O . ALA A 1 81 ? -2.672 28.812 -2.266 1 98.56 81 ALA A O 1
ATOM 555 N N . GLY A 1 82 ? -4.871 28.781 -2.678 1 97.25 82 GLY A N 1
ATOM 556 C CA . GLY A 1 82 ? -4.852 30.172 -3.104 1 97.25 82 GLY A CA 1
ATOM 557 C C . GLY A 1 82 ? -4.441 31.125 -2 1 97.25 82 GLY A C 1
ATOM 558 O O . GLY A 1 82 ? -3.688 32.062 -2.24 1 97.25 82 GLY A O 1
ATOM 559 N N . GLY A 1 83 ? -4.984 30.875 -0.812 1 98.69 83 GLY A N 1
ATOM 560 C CA . GLY A 1 83 ? -4.57 31.672 0.33 1 98.69 83 GLY A CA 1
ATOM 561 C C . GLY A 1 83 ? -3.094 31.547 0.647 1 98.69 83 GLY A C 1
ATOM 562 O O . GLY A 1 83 ? -2.424 32.531 0.935 1 98.69 83 GLY A O 1
ATOM 563 N N . VAL A 1 84 ? -2.613 30.344 0.572 1 98.81 84 VAL A N 1
ATOM 564 C CA . VAL A 1 84 ? -1.2 30.094 0.842 1 98.81 84 VAL A CA 1
ATOM 565 C C . VAL A 1 84 ? -0.344 30.75 -0.232 1 98.81 84 VAL A C 1
ATOM 567 O O . VAL A 1 84 ? 0.69 31.359 0.073 1 98.81 84 VAL A O 1
ATOM 570 N N . GLN A 1 85 ? -0.779 30.688 -1.508 1 97.62 85 GLN A N 1
ATOM 571 C CA . GLN A 1 85 ? -0.075 31.344 -2.604 1 97.62 85 GLN A CA 1
ATOM 572 C C . GLN A 1 85 ? 0.017 32.844 -2.371 1 97.62 85 GLN A C 1
ATOM 574 O O . GLN A 1 85 ? 1.056 33.469 -2.633 1 97.62 85 GLN A O 1
ATOM 579 N N . ALA A 1 86 ? -1.078 33.406 -1.919 1 98.06 86 ALA A N 1
ATOM 580 C CA . ALA A 1 86 ? -1.081 34.844 -1.623 1 98.06 86 ALA A CA 1
ATOM 581 C C . ALA A 1 86 ? -0.041 35.188 -0.56 1 98.06 86 ALA A C 1
ATOM 583 O O . ALA A 1 86 ? 0.669 36.188 -0.676 1 98.06 86 ALA A O 1
ATOM 584 N N . GLY A 1 87 ? -0.008 34.375 0.486 1 98.5 87 GLY A N 1
ATOM 585 C CA . GLY A 1 87 ? 0.992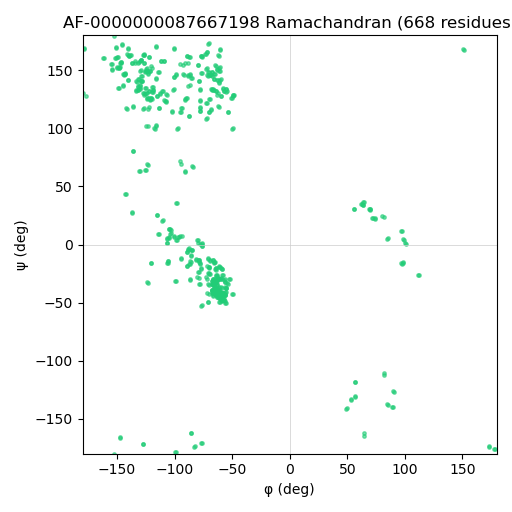 34.562 1.522 1 98.5 87 GLY A CA 1
ATOM 586 C C . GLY A 1 87 ? 2.414 34.469 1.006 1 98.5 87 GLY A C 1
ATOM 587 O O . GLY A 1 87 ? 3.26 35.281 1.337 1 98.5 87 GLY A O 1
ATOM 588 N N . LEU A 1 88 ? 2.688 33.469 0.208 1 98.38 88 LEU A N 1
ATOM 589 C CA . LEU A 1 88 ? 4.012 33.281 -0.371 1 98.38 88 LEU A CA 1
ATOM 590 C C . LEU A 1 88 ? 4.383 34.438 -1.274 1 98.38 88 LEU A C 1
ATOM 592 O O . LEU A 1 88 ? 5.512 34.938 -1.229 1 98.38 88 LEU A O 1
ATOM 596 N N . ARG A 1 89 ? 3.445 34.906 -2.059 1 96.38 89 ARG A N 1
ATOM 597 C CA . ARG A 1 89 ? 3.68 36.062 -2.92 1 96.38 89 ARG A CA 1
ATOM 598 C C . ARG A 1 89 ? 4.031 37.281 -2.094 1 96.38 89 ARG A C 1
ATOM 600 O O . ARG A 1 89 ? 4.922 38.062 -2.469 1 96.38 89 ARG A O 1
ATOM 607 N N . GLU A 1 90 ? 3.322 37.469 -1.062 1 97.31 90 GLU A N 1
ATOM 608 C CA . GLU A 1 90 ? 3.531 38.594 -0.18 1 97.31 90 GLU A CA 1
ATOM 609 C C . GLU A 1 90 ? 4.98 38.688 0.291 1 97.31 90 GLU A C 1
ATOM 611 O O . GLU A 1 90 ? 5.523 39.781 0.464 1 97.31 90 GLU A O 1
ATOM 616 N N . ILE A 1 91 ? 5.613 37.594 0.463 1 96.88 91 ILE A N 1
ATOM 617 C CA . ILE A 1 91 ? 6.977 37.594 0.984 1 96.88 91 ILE A CA 1
ATOM 618 C C . ILE A 1 91 ? 7.965 37.344 -0.152 1 96.88 91 ILE A C 1
ATOM 620 O O . ILE A 1 91 ? 9.125 37 0.09 1 96.88 91 ILE A O 1
ATOM 624 N N . GLY A 1 92 ? 7.492 37.375 -1.413 1 96.19 92 GLY A N 1
ATOM 625 C CA . GLY A 1 92 ? 8.336 37.344 -2.594 1 96.19 92 GLY A CA 1
ATOM 626 C C . GLY A 1 92 ? 8.82 35.938 -2.963 1 96.19 92 GLY A C 1
ATOM 627 O O . GLY A 1 92 ? 9.859 35.781 -3.602 1 96.19 92 GLY A O 1
ATOM 628 N N . ARG A 1 93 ? 8.109 34.938 -2.561 1 96.88 93 ARG A N 1
ATOM 629 C CA . ARG A 1 93 ? 8.5 33.562 -2.836 1 96.88 93 ARG A CA 1
ATOM 630 C C . ARG A 1 93 ? 7.742 33 -4.039 1 96.88 93 ARG A C 1
ATOM 632 O O . ARG A 1 93 ? 6.586 33.375 -4.27 1 96.88 93 ARG A O 1
ATOM 639 N N . GLY A 1 94 ? 8.461 32.125 -4.785 1 95.38 94 GLY A N 1
ATOM 640 C CA . GLY A 1 94 ? 7.859 31.422 -5.914 1 95.38 94 GLY A CA 1
ATOM 641 C C . GLY A 1 94 ? 8.859 31.078 -7 1 95.38 94 GLY A C 1
ATOM 642 O O . GLY A 1 94 ? 9.984 31.562 -6.996 1 95.38 94 GLY A O 1
ATOM 643 N N . LEU A 1 95 ? 8.398 30.266 -7.867 1 91 95 LEU A N 1
ATOM 644 C CA . LEU A 1 95 ? 9.188 29.906 -9.039 1 91 95 LEU A CA 1
ATOM 645 C C . LEU A 1 95 ? 9.305 31.078 -10 1 91 95 LEU A C 1
ATOM 647 O O . LEU A 1 95 ? 8.297 31.672 -10.391 1 91 95 LEU A O 1
ATOM 651 N N . GLN A 1 96 ? 10.477 31.422 -10.328 1 90.12 96 GLN A N 1
ATOM 652 C CA . GLN A 1 96 ? 10.711 32.531 -11.266 1 90.12 96 GLN A CA 1
ATOM 653 C C . GLN A 1 96 ? 10.242 32.156 -12.664 1 90.12 96 GLN A C 1
ATOM 655 O O . GLN A 1 96 ? 10.711 31.188 -13.258 1 90.12 96 GLN A O 1
ATOM 660 N N . VAL A 1 97 ? 9.266 32.875 -13.156 1 88.12 97 VAL A N 1
ATOM 661 C CA . VAL A 1 97 ? 8.766 32.75 -14.531 1 88.12 97 VAL A CA 1
ATOM 662 C C . VAL A 1 97 ? 8.82 34.125 -15.203 1 88.12 97 VAL A C 1
ATOM 664 O O . VAL A 1 97 ? 7.91 34.938 -15.031 1 88.12 97 VAL A O 1
ATOM 667 N N . GLY A 1 98 ? 9.781 34.375 -16.016 1 88.81 98 GLY A N 1
ATOM 668 C CA . GLY A 1 98 ? 10.008 35.719 -16.531 1 88.81 98 GLY A CA 1
ATOM 669 C C . GLY A 1 98 ? 10.203 36.75 -15.453 1 88.81 98 GLY A C 1
ATOM 670 O O . GLY A 1 98 ? 11.086 36.594 -14.602 1 88.81 98 GLY A O 1
ATOM 671 N N . THR A 1 99 ? 9.336 37.719 -15.406 1 91.69 99 THR A N 1
ATOM 672 C CA . THR A 1 99 ? 9.477 38.812 -14.445 1 91.69 99 THR A CA 1
ATOM 673 C C . THR A 1 99 ? 8.594 38.562 -13.227 1 91.69 99 THR A C 1
ATOM 675 O O . THR A 1 99 ? 8.5 39.438 -12.344 1 91.69 99 THR A O 1
ATOM 678 N N . THR A 1 100 ? 8 37.406 -13.289 1 90.19 100 THR A N 1
ATOM 679 C CA . THR A 1 100 ? 7.066 37.156 -12.203 1 90.19 100 THR A CA 1
ATOM 680 C C . THR A 1 100 ? 7.488 35.906 -11.43 1 90.19 100 THR A C 1
ATOM 682 O O . THR A 1 100 ? 8.297 35.094 -11.914 1 90.19 100 THR A O 1
ATOM 685 N N . ARG A 1 101 ? 7.098 35.875 -10.18 1 93.25 101 ARG A N 1
ATOM 686 C CA . ARG A 1 101 ? 7.27 34.688 -9.359 1 93.25 101 ARG A CA 1
ATOM 687 C C . ARG A 1 101 ? 5.934 34 -9.109 1 93.25 101 ARG A C 1
ATOM 689 O O . ARG A 1 101 ? 4.953 34.656 -8.742 1 93.25 101 ARG A O 1
ATOM 696 N N . VAL A 1 102 ? 5.898 32.75 -9.359 1 93.44 102 VAL A N 1
ATOM 697 C CA . VAL A 1 102 ? 4.68 31.953 -9.211 1 93.44 102 VAL A CA 1
ATOM 698 C C . VAL A 1 102 ? 4.875 30.906 -8.125 1 93.44 102 VAL A C 1
ATOM 700 O O . VAL A 1 102 ? 5.527 29.875 -8.359 1 93.44 102 VAL A O 1
ATOM 703 N N . PRO A 1 103 ? 4.359 31.094 -6.941 1 97.06 103 PRO A N 1
ATOM 704 C CA . PRO A 1 103 ? 4.469 30.062 -5.902 1 97.06 103 PRO A CA 1
ATOM 705 C C . PRO A 1 103 ? 3.824 28.75 -6.309 1 97.06 103 PRO A C 1
ATOM 707 O O . PRO A 1 103 ? 2.693 28.734 -6.801 1 97.06 103 PRO A O 1
ATOM 710 N N . ILE A 1 104 ? 4.492 27.609 -6.227 1 97.5 104 ILE A N 1
ATOM 711 C CA . ILE A 1 104 ? 4.008 26.281 -6.535 1 97.5 104 ILE A CA 1
ATOM 712 C C . ILE A 1 104 ? 3.518 25.594 -5.262 1 97.5 104 ILE A C 1
ATOM 714 O O . ILE A 1 104 ? 4.312 25.297 -4.363 1 97.5 104 ILE A O 1
ATOM 718 N N . VAL A 1 105 ? 2.225 25.328 -5.184 1 98.5 105 VAL A N 1
ATOM 719 C CA . VAL A 1 105 ? 1.611 24.891 -3.932 1 98.5 105 VAL A CA 1
ATOM 720 C C . VAL A 1 105 ? 0.651 23.734 -4.207 1 98.5 105 VAL A C 1
ATOM 722 O O . VAL A 1 105 ? -0.569 23.906 -4.199 1 98.5 105 VAL A O 1
ATOM 725 N N . PRO A 1 106 ? 1.187 22.5 -4.344 1 98.56 106 PRO A N 1
ATOM 726 C CA . PRO A 1 106 ? 0.278 21.359 -4.43 1 98.56 106 PRO A CA 1
ATOM 727 C C . PRO A 1 106 ? -0.589 21.188 -3.182 1 98.56 106 PRO A C 1
ATOM 729 O O . PRO A 1 106 ? -0.151 21.516 -2.076 1 98.56 106 PRO A O 1
ATOM 732 N N . GLN A 1 107 ? -1.802 20.656 -3.428 1 98.62 107 GLN A N 1
ATOM 733 C CA . GLN A 1 107 ? -2.768 20.516 -2.342 1 98.62 107 GLN A CA 1
ATOM 734 C C . GLN A 1 107 ? -3.578 19.234 -2.482 1 98.62 107 GLN A C 1
ATOM 736 O O . GLN A 1 107 ? -3.822 18.766 -3.598 1 98.62 107 GLN A O 1
ATOM 741 N N . ALA A 1 108 ? -3.93 18.688 -1.343 1 98.44 108 ALA A N 1
ATOM 742 C CA . ALA A 1 108 ? -4.953 17.641 -1.26 1 98.44 108 ALA A CA 1
ATOM 743 C C . ALA A 1 108 ? -6.055 18.031 -0.279 1 98.44 108 ALA A C 1
ATOM 745 O O . ALA A 1 108 ? -5.812 18.797 0.668 1 98.44 108 ALA A O 1
ATOM 746 N N . ILE A 1 109 ? -7.281 17.547 -0.499 1 97.38 109 ILE A N 1
ATOM 747 C CA . ILE A 1 109 ? -8.422 17.891 0.349 1 97.38 109 ILE A CA 1
ATOM 748 C C . ILE A 1 109 ? -9.094 16.609 0.844 1 97.38 109 ILE A C 1
ATOM 750 O O . ILE A 1 109 ? -8.93 15.547 0.247 1 97.38 109 ILE A O 1
ATOM 754 N N . LEU A 1 110 ? -9.781 16.75 1.944 1 95.75 110 LEU A N 1
ATOM 755 C CA . LEU A 1 110 ? -10.594 15.656 2.465 1 95.75 110 LEU A CA 1
ATOM 756 C C . LEU A 1 110 ? -12.047 16.078 2.609 1 95.75 110 LEU A C 1
ATOM 758 O O . LEU A 1 110 ? -12.352 17.281 2.57 1 95.75 110 LEU A O 1
ATOM 762 N N . MET A 1 111 ? -12.93 15.102 2.703 1 93.38 111 MET A N 1
ATOM 763 C CA . MET A 1 111 ? -14.367 15.328 2.809 1 93.38 111 MET A CA 1
ATOM 764 C C . MET A 1 111 ? -14.789 15.508 4.266 1 93.38 111 MET A C 1
ATOM 766 O O . MET A 1 111 ? -14.828 14.539 5.023 1 93.38 111 MET A O 1
ATOM 770 N N . ASP A 1 112 ? -15.172 16.719 4.613 1 94.5 112 ASP A N 1
ATOM 771 C CA . ASP A 1 112 ? -15.688 16.953 5.961 1 94.5 112 ASP A CA 1
ATOM 772 C C . ASP A 1 112 ? -16.922 17.844 5.934 1 94.5 112 ASP A C 1
ATOM 774 O O . ASP A 1 112 ? -17.219 18.547 6.91 1 94.5 112 ASP A O 1
ATOM 778 N N . LEU A 1 113 ? -17.641 17.812 4.848 1 91.94 113 LEU A N 1
ATOM 779 C CA . LEU A 1 113 ? -18.812 18.656 4.668 1 91.94 113 LEU A CA 1
ATOM 780 C C . LEU A 1 113 ? -20.016 18.062 5.402 1 91.94 113 LEU A C 1
ATOM 782 O O . LEU A 1 113 ? -21.016 18.75 5.605 1 91.94 113 LEU A O 1
ATOM 786 N N . LEU A 1 114 ? -19.938 16.812 5.832 1 88.69 114 LEU A N 1
ATOM 787 C CA . LEU A 1 114 ? -21.094 16.125 6.402 1 88.69 114 LEU A CA 1
ATOM 788 C C . LEU A 1 114 ? -20.906 15.891 7.898 1 88.69 114 LEU A C 1
ATOM 790 O O . LEU A 1 114 ? -21.562 15.031 8.484 1 88.69 114 LEU A O 1
ATOM 794 N N . ASN A 1 115 ? -20.031 16.656 8.492 1 89.81 115 ASN A N 1
ATOM 795 C CA . ASN A 1 115 ? -19.656 16.344 9.867 1 89.81 115 ASN A CA 1
ATOM 796 C C . ASN A 1 115 ? -20.453 17.188 10.859 1 89.81 115 ASN A C 1
ATOM 798 O O . ASN A 1 115 ? -20.156 17.188 12.062 1 89.81 115 ASN A O 1
ATOM 802 N N . GLY A 1 116 ? -21.438 17.969 10.367 1 88.75 116 GLY A N 1
ATOM 803 C CA . GLY A 1 116 ? -22.328 18.703 11.25 1 88.75 116 GLY A CA 1
ATOM 804 C C . GLY A 1 116 ? -21.938 20.141 11.438 1 88.75 116 GLY A C 1
ATOM 805 O O . GLY A 1 116 ? -22.703 20.938 11.969 1 88.75 116 GLY A O 1
ATOM 806 N N . GLY A 1 117 ? -20.75 20.562 11.086 1 91.81 117 GLY A N 1
ATOM 807 C CA . GLY A 1 117 ? -20.344 21.953 11.18 1 91.81 117 GLY A CA 1
ATOM 808 C C . GLY A 1 117 ? -21.172 22.891 10.305 1 91.81 117 GLY A C 1
ATOM 809 O O . GLY A 1 117 ? -21.938 22.422 9.469 1 91.81 117 GLY A O 1
ATOM 810 N N . ASP A 1 118 ? -21.094 24.141 10.594 1 94.62 118 ASP A N 1
ATOM 811 C CA . ASP A 1 118 ? -21.828 25.141 9.836 1 94.62 118 ASP A CA 1
ATOM 812 C C . ASP A 1 118 ? -21.219 25.344 8.453 1 94.62 118 ASP A C 1
ATOM 814 O O . ASP A 1 118 ? -20.172 25.984 8.312 1 94.62 118 ASP A O 1
ATOM 818 N N . LYS A 1 119 ? -21.953 24.844 7.387 1 93.75 119 LYS A N 1
ATOM 819 C CA . LYS A 1 119 ? -21.438 24.922 6.023 1 93.75 119 LYS A CA 1
ATOM 820 C C . LYS A 1 119 ? -22.141 26.016 5.227 1 93.75 119 LYS A C 1
ATOM 822 O O . LYS A 1 119 ? -22.016 26.078 4 1 93.75 119 LYS A O 1
ATOM 827 N N . ASP A 1 120 ? -22.844 26.844 5.93 1 94.31 120 ASP A N 1
ATOM 828 C CA . ASP A 1 120 ? -23.578 27.906 5.258 1 94.31 120 ASP A CA 1
ATOM 829 C C . ASP A 1 120 ? -22.766 29.203 5.227 1 94.31 120 ASP A C 1
ATOM 831 O O . ASP A 1 120 ? -23.156 30.203 5.84 1 94.31 120 ASP A O 1
ATOM 835 N N . TRP A 1 121 ? -21.625 29.359 4.477 1 91.5 121 TRP A N 1
ATOM 836 C CA . TRP A 1 121 ? -20.703 30.469 4.496 1 91.5 121 TRP A CA 1
ATOM 837 C C . TRP A 1 121 ? -21.047 31.5 3.416 1 91.5 121 TRP A C 1
ATOM 839 O O . TRP A 1 121 ? -20.312 32.438 3.191 1 91.5 121 TRP A O 1
ATOM 849 N N . GLY A 1 122 ? -22.188 31.359 2.709 1 92.5 122 GLY A N 1
ATOM 850 C CA . GLY A 1 122 ? -22.594 32.312 1.693 1 92.5 122 GLY A CA 1
ATOM 851 C C . GLY A 1 122 ? -21.969 32.062 0.338 1 92.5 122 GLY A C 1
ATOM 852 O O . GLY A 1 122 ? -21.859 30.906 -0.085 1 92.5 122 GLY A O 1
ATOM 853 N N . LEU A 1 123 ? -21.484 33.156 -0.396 1 93.56 123 LEU A N 1
ATOM 854 C CA . LEU A 1 123 ? -21.078 33.062 -1.796 1 93.56 123 LEU A CA 1
ATOM 855 C C . LEU A 1 123 ? -19.719 32.406 -1.927 1 93.56 123 LEU A C 1
ATOM 857 O O . LEU A 1 123 ? -19.531 31.5 -2.732 1 93.56 123 LEU A O 1
ATOM 861 N N . HIS A 1 124 ? -18.734 32.938 -1.194 1 94.94 124 HIS A N 1
ATOM 862 C CA . HIS A 1 124 ? -17.375 32.406 -1.284 1 94.94 124 HIS A CA 1
ATOM 863 C C . HIS A 1 124 ? -17.062 31.484 -0.115 1 94.94 124 HIS A C 1
ATOM 865 O O . HIS A 1 124 ? -17.359 31.812 1.036 1 94.94 124 HIS A O 1
ATOM 871 N N . SER A 1 125 ? -16.484 30.344 -0.439 1 95.94 125 SER A N 1
ATOM 872 C CA . SER A 1 125 ? -16.047 29.453 0.63 1 95.94 125 SER A CA 1
ATOM 873 C C . SER A 1 125 ? -14.992 30.125 1.508 1 95.94 125 SER A C 1
ATOM 875 O O . SER A 1 125 ? -14.258 31 1.045 1 95.94 125 SER A O 1
ATOM 877 N N . PRO A 1 126 ? -14.93 29.734 2.746 1 97.94 126 PRO A N 1
ATOM 878 C CA . PRO A 1 126 ? -13.992 30.375 3.67 1 97.94 126 PRO A CA 1
ATOM 879 C C . PRO A 1 126 ? -12.562 29.891 3.502 1 97.94 126 PRO A C 1
ATOM 881 O O . PRO A 1 126 ? -11.641 30.406 4.145 1 97.94 126 PRO A O 1
ATOM 884 N N . TYR A 1 127 ? -12.258 29 2.615 1 98.38 127 TYR A N 1
ATOM 885 C CA . TYR A 1 127 ? -11.023 28.234 2.654 1 98.38 127 TYR A CA 1
ATOM 886 C C . TYR A 1 127 ? -9.852 29.047 2.127 1 98.38 127 TYR A C 1
ATOM 888 O O . TYR A 1 127 ? -8.703 28.828 2.521 1 98.38 127 TYR A O 1
ATOM 896 N N . ARG A 1 128 ? -10.07 30 1.222 1 98.25 128 ARG A N 1
ATOM 897 C CA . ARG A 1 128 ? -8.969 30.875 0.829 1 98.25 128 ARG A CA 1
ATOM 898 C C . ARG A 1 128 ? -8.383 31.594 2.039 1 98.25 128 ARG A C 1
ATOM 900 O O . ARG A 1 128 ? -7.168 31.594 2.24 1 98.25 128 ARG A O 1
ATOM 907 N N . ASP A 1 129 ? -9.273 32.156 2.859 1 98.69 129 ASP A N 1
ATOM 908 C CA . ASP A 1 129 ? -8.828 32.875 4.059 1 98.69 129 ASP A CA 1
ATOM 909 C C . ASP A 1 129 ? -8.219 31.906 5.07 1 98.69 129 ASP A C 1
ATOM 911 O O . ASP A 1 129 ? -7.215 32.219 5.711 1 98.69 129 ASP A O 1
ATOM 915 N N . ILE A 1 130 ? -8.812 30.734 5.223 1 98.75 130 ILE A N 1
ATOM 916 C CA . ILE A 1 130 ? -8.289 29.703 6.113 1 98.75 130 ILE A CA 1
ATOM 917 C C . ILE A 1 130 ? -6.875 29.328 5.68 1 98.75 130 ILE A C 1
ATOM 919 O O . ILE A 1 130 ? -5.98 29.172 6.516 1 98.75 130 ILE A O 1
ATOM 923 N N . GLY A 1 131 ? -6.676 29.188 4.348 1 98.88 131 GLY A N 1
ATOM 924 C CA . GLY A 1 131 ? -5.344 28.891 3.834 1 98.88 131 GLY A CA 1
ATOM 925 C C . GLY A 1 131 ? -4.332 29.984 4.156 1 98.88 131 GLY A C 1
ATOM 926 O O . GLY A 1 131 ? -3.203 29.688 4.551 1 98.88 131 GLY A O 1
ATOM 927 N N . TYR A 1 132 ? -4.73 31.234 3.939 1 98.88 132 TYR A N 1
ATOM 928 C CA . TYR A 1 132 ? -3.854 32.375 4.254 1 98.88 132 TYR A CA 1
ATOM 929 C C . TYR A 1 132 ? -3.516 32.406 5.738 1 98.88 132 TYR A C 1
ATOM 931 O O . TYR A 1 132 ? -2.363 32.625 6.113 1 98.88 132 TYR A O 1
ATOM 939 N N . ASP A 1 133 ? -4.535 32.188 6.602 1 98.94 133 ASP A N 1
ATOM 940 C CA . ASP A 1 133 ? -4.328 32.156 8.047 1 98.94 133 ASP A CA 1
ATOM 941 C C . ASP A 1 133 ? -3.369 31.031 8.445 1 98.94 133 ASP A C 1
ATOM 943 O O . ASP A 1 133 ? -2.533 31.219 9.328 1 98.94 133 ASP A O 1
ATOM 947 N N . ALA A 1 134 ? -3.529 29.844 7.852 1 98.94 134 ALA A N 1
ATOM 948 C CA . ALA A 1 134 ? -2.604 28.734 8.109 1 98.94 134 ALA A CA 1
ATOM 949 C C . ALA A 1 134 ? -1.173 29.125 7.75 1 98.94 134 ALA A C 1
ATOM 951 O O . ALA A 1 134 ? -0.235 28.828 8.492 1 98.94 134 ALA A O 1
ATOM 952 N N . PHE A 1 135 ? -1.044 29.797 6.586 1 98.88 135 PHE A N 1
ATOM 953 C CA . PHE A 1 135 ? 0.269 30.266 6.152 1 98.88 135 PHE A CA 1
ATOM 954 C C . PHE A 1 135 ? 0.874 31.203 7.188 1 98.88 135 PHE A C 1
ATOM 956 O O . PHE A 1 135 ? 2.037 31.062 7.562 1 98.88 135 PHE A O 1
ATOM 963 N N . LYS A 1 136 ? 0.076 32.188 7.637 1 98.81 136 LYS A N 1
ATOM 964 C CA . LYS A 1 136 ? 0.556 33.156 8.594 1 98.81 136 LYS A CA 1
ATOM 965 C C . LYS A 1 136 ? 0.931 32.5 9.922 1 98.81 136 LYS A C 1
ATOM 967 O O . LYS A 1 136 ? 1.821 33 10.625 1 98.81 136 LYS A O 1
ATOM 972 N N . ALA A 1 137 ? 0.307 31.391 10.242 1 98.81 137 ALA A N 1
ATOM 973 C CA . ALA A 1 137 ? 0.523 30.703 11.516 1 98.81 137 ALA A CA 1
ATOM 974 C C . ALA A 1 137 ? 1.713 29.766 11.43 1 98.81 137 ALA A C 1
ATOM 976 O O . ALA A 1 137 ? 2.107 29.156 12.43 1 98.81 137 ALA A O 1
ATOM 977 N N . ALA A 1 138 ? 2.344 29.594 10.273 1 98.75 138 ALA A N 1
ATOM 978 C CA . ALA A 1 138 ? 3.404 28.609 10.078 1 98.75 138 ALA A CA 1
ATOM 979 C C . ALA A 1 138 ? 4.617 28.938 10.945 1 98.75 138 ALA A C 1
ATOM 981 O O . ALA A 1 138 ? 5.062 30.078 11 1 98.75 138 ALA A O 1
ATOM 982 N N . GLY A 1 139 ? 5.074 27.969 11.586 1 98.5 139 GLY A N 1
ATOM 983 C CA . GLY A 1 139 ? 6.246 28.094 12.438 1 98.5 139 GLY A CA 1
ATOM 984 C C . GLY A 1 139 ? 7.043 26.812 12.547 1 98.5 139 GLY A C 1
ATOM 985 O O . GLY A 1 139 ? 6.629 25.766 12.031 1 98.5 139 GLY A O 1
ATOM 986 N N . LYS A 1 140 ? 8.195 27.031 13.133 1 97.75 140 LYS A N 1
ATOM 987 C CA . LYS A 1 140 ? 9.055 25.875 13.414 1 97.75 140 LYS A CA 1
ATOM 988 C C . LYS A 1 140 ? 8.742 25.297 14.789 1 97.75 140 LYS A C 1
ATOM 990 O O . LYS A 1 140 ? 7.992 25.875 15.57 1 97.75 140 LYS A O 1
ATOM 995 N N . GLY A 1 141 ? 9.133 24.094 15.078 1 96.5 141 GLY A N 1
ATOM 996 C CA . GLY A 1 141 ? 9.008 23.516 16.406 1 96.5 141 GLY A CA 1
ATOM 997 C C . GLY A 1 141 ? 7.691 22.797 16.625 1 96.5 141 GLY A C 1
ATOM 998 O O . GLY A 1 141 ? 7.188 22.125 15.727 1 96.5 141 GLY A O 1
ATOM 999 N N . VAL A 1 142 ? 7.129 22.969 17.812 1 98.19 142 VAL A N 1
ATOM 1000 C CA . VAL A 1 142 ? 6.004 22.156 18.25 1 98.19 142 VAL A CA 1
ATOM 1001 C C . VAL A 1 142 ? 4.711 22.656 17.609 1 98.19 142 VAL A C 1
ATOM 1003 O O . VAL A 1 142 ? 4.512 23.875 17.484 1 98.19 142 VAL A O 1
ATOM 1006 N N . PHE A 1 143 ? 3.861 21.812 17.219 1 98.44 143 PHE A N 1
ATOM 1007 C CA . PHE A 1 143 ? 2.494 22.109 16.812 1 98.44 143 PHE A CA 1
ATOM 1008 C C . PHE A 1 143 ? 1.528 21.047 17.344 1 98.44 143 PHE A C 1
ATOM 1010 O O . PHE A 1 143 ? 1.947 19.953 17.719 1 98.44 143 PHE A O 1
ATOM 1017 N N . ASP A 1 144 ? 0.261 21.344 17.375 1 98.44 144 ASP A N 1
ATOM 1018 C CA . ASP A 1 144 ? -0.76 20.469 17.953 1 98.44 144 ASP A CA 1
ATOM 1019 C C . ASP A 1 144 ? -1.154 19.359 17 1 98.44 144 ASP A C 1
ATOM 1021 O O . ASP A 1 144 ? -1 19.5 15.781 1 98.44 144 ASP A O 1
ATOM 1025 N N . LEU A 1 145 ? -1.64 18.25 17.547 1 98.81 145 LEU A N 1
ATOM 1026 C CA . LEU A 1 145 ? -2.201 17.141 16.797 1 98.81 145 LEU A CA 1
ATOM 1027 C C . LEU A 1 145 ? -3.68 16.953 17.125 1 98.81 145 LEU A C 1
ATOM 1029 O O . LEU A 1 145 ? -4.191 17.562 18.062 1 98.81 145 LEU A O 1
ATOM 1033 N N . GLY A 1 146 ? -4.348 16.109 16.375 1 98.75 146 GLY A N 1
ATOM 1034 C CA . GLY A 1 146 ? -5.75 15.812 16.609 1 98.75 146 GLY A CA 1
ATOM 1035 C C . GLY A 1 146 ? -6.691 16.734 15.836 1 98.75 146 GLY A C 1
ATOM 1036 O O . GLY A 1 146 ? -6.566 16.875 14.617 1 98.75 146 GLY A O 1
ATOM 1037 N N . THR A 1 147 ? -7.598 17.328 16.562 1 98.81 147 THR A N 1
ATOM 1038 C CA . THR A 1 147 ? -8.648 18.141 15.969 1 98.81 147 THR A CA 1
ATOM 1039 C C . THR A 1 147 ? -8.164 19.562 15.703 1 98.81 147 THR A C 1
ATOM 1041 O O . THR A 1 147 ? -8.633 20.5 16.328 1 98.81 147 THR A O 1
ATOM 1044 N N . VAL A 1 148 ? -7.227 19.625 14.766 1 98.88 148 VAL A N 1
ATOM 1045 C CA . VAL A 1 148 ? -6.566 20.875 14.398 1 98.88 148 VAL A CA 1
ATOM 1046 C C . VAL A 1 148 ? -6.285 20.891 12.898 1 98.88 148 VAL A C 1
ATOM 1048 O O . VAL A 1 148 ? -6.09 19.844 12.289 1 98.88 148 VAL A O 1
ATOM 1051 N N . GLY A 1 149 ? -6.344 22.109 12.234 1 98.88 149 GLY A N 1
ATOM 1052 C CA . GLY A 1 149 ? -6.043 22.234 10.82 1 98.88 149 GLY A CA 1
ATOM 1053 C C . GLY A 1 149 ? -6.848 21.281 9.953 1 98.88 149 GLY A C 1
ATOM 1054 O O . GLY A 1 149 ? -8.07 21.203 10.086 1 98.88 149 GLY A O 1
ATOM 1055 N N . ALA A 1 150 ? -6.156 20.641 9.055 1 98.88 150 ALA A N 1
ATOM 1056 C CA . ALA A 1 150 ? -6.809 19.719 8.133 1 98.88 150 ALA A CA 1
ATOM 1057 C C . ALA A 1 150 ? -7.473 18.562 8.875 1 98.88 150 ALA A C 1
ATOM 1059 O O . ALA A 1 150 ? -8.344 17.891 8.336 1 98.88 150 ALA A O 1
ATOM 1060 N N . GLY A 1 151 ? -7.09 18.297 10.125 1 98.75 151 GLY A N 1
ATOM 1061 C CA . GLY A 1 151 ? -7.656 17.203 10.898 1 98.75 151 GLY A CA 1
ATOM 1062 C C . GLY A 1 151 ? -8.945 17.578 11.602 1 98.75 151 GLY A C 1
ATOM 1063 O O . GLY A 1 151 ? -9.617 16.719 12.18 1 98.75 151 GLY A O 1
ATOM 1064 N N . THR A 1 152 ? -9.375 18.766 11.555 1 98.75 152 THR A N 1
ATOM 1065 C CA . THR A 1 152 ? -10.484 19.281 12.359 1 98.75 152 THR A CA 1
ATOM 1066 C C . THR A 1 152 ? -11.766 18.484 12.07 1 98.75 152 THR A C 1
ATOM 1068 O O . THR A 1 152 ? -12.43 18.016 13 1 98.75 152 THR A O 1
ATOM 1071 N N . GLY A 1 153 ? -12.016 18.312 10.867 1 97.38 153 GLY A N 1
ATOM 1072 C CA . GLY A 1 153 ? -13.281 17.672 10.523 1 97.38 153 GLY A CA 1
ATOM 1073 C C . GLY A 1 153 ? -13.141 16.203 10.188 1 97.38 153 GLY A C 1
ATOM 1074 O O . GLY A 1 153 ? -14.102 15.555 9.773 1 97.38 153 GLY A O 1
ATOM 1075 N N . ALA A 1 154 ? -11.992 15.625 10.367 1 97.25 154 ALA A N 1
ATOM 1076 C CA . ALA A 1 154 ? -11.68 14.266 9.922 1 97.25 154 ALA A CA 1
ATOM 1077 C C . ALA A 1 154 ? -12.398 13.227 10.773 1 97.25 154 ALA A C 1
ATOM 1079 O O . ALA A 1 154 ? -12.531 13.398 11.992 1 97.25 154 ALA A O 1
ATOM 1080 N N . THR A 1 155 ? -12.789 12.148 10.164 1 96.19 155 THR A N 1
ATOM 1081 C CA . THR A 1 155 ? -13.422 11.016 10.828 1 96.19 155 THR A CA 1
ATOM 1082 C C . THR A 1 155 ? -12.938 9.695 10.234 1 96.19 155 THR A C 1
ATOM 1084 O O . THR A 1 155 ? -12.305 9.688 9.172 1 96.19 155 THR A O 1
ATOM 1087 N N . THR A 1 156 ? -13.156 8.602 10.93 1 96.31 156 THR A N 1
ATOM 1088 C CA . THR A 1 156 ? -12.922 7.246 10.445 1 96.31 156 THR A CA 1
ATOM 1089 C C . THR A 1 156 ? -14.164 6.383 10.633 1 96.31 156 THR A C 1
ATOM 1091 O O . THR A 1 156 ? -15.242 6.895 10.938 1 96.31 156 THR A O 1
ATOM 1094 N N . ALA A 1 157 ? -14.023 5.129 10.398 1 95.5 157 ALA A N 1
ATOM 1095 C CA . ALA A 1 157 ? -15.18 4.234 10.477 1 95.5 157 ALA A CA 1
ATOM 1096 C C . ALA A 1 157 ? -15.695 4.133 11.906 1 95.5 157 ALA A C 1
ATOM 1098 O O . ALA A 1 157 ? -16.906 4.004 12.125 1 95.5 157 ALA A O 1
ATOM 1099 N N . THR A 1 158 ? -14.75 4.297 12.914 1 94.12 158 THR A N 1
ATOM 1100 C CA . THR A 1 158 ? -15.188 3.895 14.242 1 94.12 158 THR A CA 1
ATOM 1101 C C . THR A 1 158 ? -15.047 5.051 15.234 1 94.12 158 THR A C 1
ATOM 1103 O O . THR A 1 158 ? -15.805 5.141 16.203 1 94.12 158 THR A O 1
ATOM 1106 N N . VAL A 1 159 ? -14.062 5.879 15.039 1 96.25 159 VAL A N 1
ATOM 1107 C CA . VAL A 1 159 ? -13.836 7 15.945 1 96.25 159 VAL A CA 1
ATOM 1108 C C . VAL A 1 159 ? -13.422 8.234 15.141 1 96.25 159 VAL A C 1
ATOM 1110 O O . VAL A 1 159 ? -13.125 8.141 13.945 1 96.25 159 VAL A O 1
ATOM 1113 N N . LYS A 1 160 ? -13.43 9.398 15.883 1 97.25 160 LYS A N 1
ATOM 1114 C CA . LYS A 1 160 ? -12.977 10.664 15.305 1 97.25 160 LYS A CA 1
ATOM 1115 C C . LYS A 1 160 ? -11.57 10.531 14.727 1 97.25 160 LYS A C 1
ATOM 1117 O O . LYS A 1 160 ? -10.703 9.914 15.336 1 97.25 160 LYS A O 1
ATOM 1122 N N . GLY A 1 161 ? -11.375 11.016 13.469 1 97.94 161 GLY A N 1
ATOM 1123 C CA . GLY A 1 161 ? -10.039 11.172 12.922 1 97.94 161 GLY A CA 1
ATOM 1124 C C . GLY A 1 161 ? -9.375 12.469 13.344 1 97.94 161 GLY A C 1
ATOM 1125 O O . GLY A 1 161 ? -9.922 13.219 14.156 1 97.94 161 GLY A O 1
ATOM 1126 N N . GLY A 1 162 ? -8.219 12.75 12.812 1 98.75 162 GLY A N 1
ATOM 1127 C CA . GLY A 1 162 ? -7.488 13.953 13.188 1 98.75 162 GLY A CA 1
ATOM 1128 C C . GLY A 1 162 ? -6.148 14.078 12.492 1 98.75 162 GLY A C 1
ATOM 1129 O O . GLY A 1 162 ? -5.855 13.328 11.562 1 98.75 162 GLY A O 1
ATOM 1130 N N . LEU A 1 163 ? -5.402 15.125 12.875 1 98.94 163 LEU A N 1
ATOM 1131 C CA . LEU A 1 163 ? -4.07 15.391 12.344 1 98.94 163 LEU A CA 1
ATOM 1132 C C . LEU A 1 163 ? -3.002 14.688 13.18 1 98.94 163 LEU A C 1
ATOM 1134 O O . LEU A 1 163 ? -2.967 14.844 14.406 1 98.94 163 LEU A O 1
ATOM 1138 N N . GLY A 1 164 ? -2.164 13.898 12.531 1 98.94 164 GLY A N 1
ATOM 1139 C CA . GLY A 1 164 ? -1.069 13.227 13.219 1 98.94 164 GLY A CA 1
ATOM 1140 C C . GLY A 1 164 ? 0.282 13.492 12.578 1 98.94 164 GLY A C 1
ATOM 1141 O O . GLY A 1 164 ? 0.357 13.984 11.453 1 98.94 164 GLY A O 1
ATOM 1142 N N . SER A 1 165 ? 1.316 13.219 13.32 1 98.94 165 SER A N 1
ATOM 1143 C CA . SER A 1 165 ? 2.695 13.344 12.859 1 98.94 165 SER A CA 1
ATOM 1144 C C . SER A 1 165 ? 3.625 12.414 13.633 1 98.94 165 SER A C 1
ATOM 1146 O O . SER A 1 165 ? 3.336 12.039 14.773 1 98.94 165 SER A O 1
ATOM 1148 N N . ALA A 1 166 ? 4.625 12 13.039 1 98.88 166 ALA A N 1
ATOM 1149 C CA . ALA A 1 166 ? 5.703 11.227 13.648 1 98.88 166 ALA A CA 1
ATOM 1150 C C . ALA A 1 166 ? 7.008 11.398 12.875 1 98.88 166 ALA A C 1
ATOM 1152 O O . ALA A 1 166 ? 6.992 11.773 11.703 1 98.88 166 ALA A O 1
ATOM 1153 N N . SER A 1 167 ? 8.133 11.203 13.547 1 98.88 167 SER A N 1
ATOM 1154 C CA . SER A 1 167 ? 9.445 11.328 12.914 1 98.88 167 SER A CA 1
ATOM 1155 C C . SER A 1 167 ? 10.383 10.211 13.375 1 98.88 167 SER A C 1
ATOM 1157 O O . SER A 1 167 ? 10.07 9.477 14.312 1 98.88 167 SER A O 1
ATOM 1159 N N . ALA A 1 168 ? 11.445 10.008 12.641 1 98.56 168 ALA A N 1
ATOM 1160 C CA . ALA A 1 168 ? 12.492 9.031 12.953 1 98.56 168 ALA A CA 1
ATOM 1161 C C . ALA A 1 168 ? 13.852 9.5 12.438 1 98.56 168 ALA A C 1
ATOM 1163 O O . ALA A 1 168 ? 13.922 10.422 11.617 1 98.56 168 ALA A O 1
ATOM 1164 N N . ILE A 1 169 ? 14.906 8.914 12.984 1 98.12 169 ILE A N 1
ATOM 1165 C CA . ILE A 1 169 ? 16.281 9.078 12.516 1 98.12 169 ILE A CA 1
ATOM 1166 C C . ILE A 1 169 ? 16.812 7.746 11.992 1 98.12 169 ILE A C 1
ATOM 1168 O O . ILE A 1 169 ? 16.672 6.715 12.656 1 98.12 169 ILE A O 1
ATOM 1172 N N . SER A 1 170 ? 17.328 7.793 10.789 1 97.31 170 SER A N 1
ATOM 1173 C CA . SER A 1 170 ? 17.891 6.582 10.211 1 97.31 170 SER A CA 1
ATOM 1174 C C . SER A 1 170 ? 19.203 6.199 10.914 1 97.31 170 SER A C 1
ATOM 1176 O O . SER A 1 170 ? 19.719 6.965 11.727 1 97.31 170 SER A O 1
ATOM 1178 N N . SER A 1 171 ? 19.719 5.023 10.555 1 95.31 171 SER A N 1
ATOM 1179 C CA . SER A 1 171 ? 20.969 4.527 11.133 1 95.31 171 SER A CA 1
ATOM 1180 C C . SER A 1 171 ? 22.141 5.43 10.773 1 95.31 171 SER A C 1
ATOM 1182 O O . SER A 1 171 ? 23.141 5.477 11.5 1 95.31 171 SER A O 1
ATOM 1184 N N . THR A 1 172 ? 21.984 6.25 9.688 1 95.75 172 THR A N 1
ATOM 1185 C CA . THR A 1 172 ? 23.094 7.109 9.242 1 95.75 172 THR A CA 1
ATOM 1186 C C . THR A 1 172 ? 22.812 8.57 9.594 1 95.75 172 THR A C 1
ATOM 1188 O O . THR A 1 172 ? 23.516 9.469 9.141 1 95.75 172 THR A O 1
ATOM 1191 N N . GLY A 1 173 ? 21.75 8.789 10.273 1 96.44 173 GLY A N 1
ATOM 1192 C CA . GLY A 1 173 ? 21.531 10.109 10.852 1 96.44 173 GLY A CA 1
ATOM 1193 C C . GLY A 1 173 ? 20.562 10.961 10.047 1 96.44 173 GLY A C 1
ATOM 1194 O O . GLY A 1 173 ? 20.297 12.109 10.406 1 96.44 173 GLY A O 1
ATOM 1195 N N . HIS A 1 174 ? 20.031 10.438 8.945 1 97.81 174 HIS A N 1
ATOM 1196 C CA . HIS A 1 174 ? 19.016 11.172 8.211 1 97.81 174 HIS A CA 1
ATOM 1197 C C . HIS A 1 174 ? 17.703 11.242 9 1 97.81 174 HIS A C 1
ATOM 1199 O O . HIS A 1 174 ? 17.328 10.281 9.664 1 97.81 174 HIS A O 1
ATOM 1205 N N . ARG A 1 175 ? 17.047 12.352 8.828 1 98.56 175 ARG A N 1
ATOM 1206 C CA . ARG A 1 175 ? 15.742 12.492 9.453 1 98.56 175 ARG A CA 1
ATOM 1207 C C . ARG A 1 175 ? 14.625 12.258 8.438 1 98.56 175 ARG A C 1
ATOM 1209 O O . ARG A 1 175 ? 14.766 12.617 7.262 1 98.56 175 ARG A O 1
ATOM 1216 N N . ILE A 1 176 ? 13.609 11.688 8.875 1 98.81 176 ILE A N 1
ATOM 1217 C CA . ILE A 1 176 ? 12.383 11.516 8.102 1 98.81 176 ILE A CA 1
ATOM 1218 C C . ILE A 1 176 ? 11.172 11.719 9 1 98.81 176 ILE A C 1
ATOM 1220 O O . ILE A 1 176 ? 11.188 11.344 10.18 1 98.81 176 ILE A O 1
ATOM 1224 N N . ALA A 1 177 ? 10.125 12.367 8.469 1 98.94 177 ALA A N 1
ATOM 1225 C CA . ALA A 1 177 ? 8.938 12.656 9.266 1 98.94 177 ALA A CA 1
ATOM 1226 C C . ALA A 1 177 ? 7.688 12.703 8.391 1 98.94 177 ALA A C 1
ATOM 1228 O O . ALA A 1 177 ? 7.773 12.969 7.184 1 98.94 177 ALA A O 1
ATOM 1229 N N . ALA A 1 178 ? 6.582 12.383 9.016 1 98.94 178 ALA A N 1
ATOM 1230 C CA . ALA A 1 178 ? 5.293 12.398 8.328 1 98.94 178 ALA A CA 1
ATOM 1231 C C . ALA A 1 178 ? 4.297 13.297 9.062 1 98.94 178 ALA A C 1
ATOM 1233 O O . ALA A 1 178 ? 4.406 13.5 10.273 1 98.94 178 ALA A O 1
ATOM 1234 N N . LEU A 1 179 ? 3.393 13.898 8.375 1 98.94 179 LEU A N 1
ATOM 1235 C CA . LEU A 1 179 ? 2.184 14.586 8.812 1 98.94 179 LEU A CA 1
ATOM 1236 C C . LEU A 1 179 ? 0.976 14.141 8 1 98.94 179 LEU A C 1
ATOM 1238 O O . LEU A 1 179 ? 1.059 14.016 6.773 1 98.94 179 LEU A O 1
ATOM 1242 N N . VAL A 1 180 ? -0.162 13.812 8.672 1 98.94 180 VAL A N 1
ATOM 1243 C CA . VAL A 1 180 ? -1.278 13.219 7.953 1 98.94 180 VAL A CA 1
ATOM 1244 C C . VAL A 1 180 ? -2.598 13.633 8.602 1 98.94 180 VAL A C 1
ATOM 1246 O O . VAL A 1 180 ? -2.695 13.711 9.828 1 98.94 180 VAL A O 1
ATOM 1249 N N . ALA A 1 181 ? -3.564 14.031 7.828 1 98.94 181 ALA A N 1
ATOM 1250 C CA . ALA A 1 181 ? -4.953 14.18 8.258 1 98.94 181 ALA A CA 1
ATOM 1251 C C . ALA A 1 181 ? -5.758 12.914 7.961 1 98.94 181 ALA A C 1
ATOM 1253 O O . ALA A 1 181 ? -5.953 12.562 6.797 1 98.94 181 ALA A O 1
ATOM 1254 N N . VAL A 1 182 ? -6.25 12.289 8.992 1 98.75 182 VAL A N 1
ATOM 1255 C CA . VAL A 1 182 ? -6.836 10.953 8.898 1 98.75 182 VAL A CA 1
ATOM 1256 C C . VAL A 1 182 ? -8.352 11.062 8.781 1 98.75 182 VAL A C 1
ATOM 1258 O O . VAL A 1 182 ? -9.062 11.133 9.789 1 98.75 182 VAL A O 1
ATOM 1261 N N . ASN A 1 183 ? -8.836 10.945 7.605 1 97.62 183 ASN A N 1
ATOM 1262 C CA . ASN A 1 183 ? -10.258 10.891 7.289 1 97.62 183 ASN A CA 1
ATOM 1263 C C . ASN A 1 183 ? -10.602 9.656 6.465 1 97.62 183 ASN A C 1
ATOM 1265 O O . ASN A 1 183 ? -11.109 9.766 5.352 1 97.62 183 ASN A O 1
ATOM 1269 N N . ALA A 1 184 ? -10.414 8.531 7.039 1 96.75 184 ALA A N 1
ATOM 1270 C CA . ALA A 1 184 ? -10.453 7.258 6.324 1 96.75 184 ALA A CA 1
ATOM 1271 C C . ALA A 1 184 ? -11.875 6.719 6.238 1 96.75 184 ALA A C 1
ATOM 1273 O O . ALA A 1 184 ? -12.656 6.863 7.18 1 96.75 184 ALA A O 1
ATOM 1274 N N . LEU A 1 185 ? -12.195 6.02 5.129 1 95.38 185 LEU A N 1
ATOM 1275 C CA . LEU A 1 185 ? -13.414 5.215 5.09 1 95.38 185 LEU A CA 1
ATOM 1276 C C . LEU A 1 185 ? -13.328 4.055 6.074 1 95.38 185 LEU A C 1
ATOM 1278 O O . LEU A 1 185 ? -14.336 3.676 6.68 1 95.38 185 LEU A O 1
ATOM 1282 N N . GLY A 1 186 ? -12.125 3.51 6.164 1 96.25 186 GLY A N 1
ATOM 1283 C CA . GLY A 1 186 ? -11.898 2.379 7.051 1 96.25 186 GLY A CA 1
ATOM 1284 C C . GLY A 1 186 ? -11.586 2.789 8.477 1 96.25 186 GLY A C 1
ATOM 1285 O O . GLY A 1 186 ? -11.945 3.891 8.906 1 96.25 186 GLY A O 1
ATOM 1286 N N . SER A 1 187 ? -10.992 1.774 9.219 1 97.19 187 SER A N 1
ATOM 1287 C CA . SER A 1 187 ? -10.773 1.964 10.648 1 97.19 187 SER A CA 1
ATOM 1288 C C . SER A 1 187 ? -9.289 1.959 10.984 1 97.19 187 SER A C 1
ATOM 1290 O O . SER A 1 187 ? -8.516 1.195 10.406 1 97.19 187 SER A O 1
ATOM 1292 N N . ALA A 1 188 ? -8.961 2.846 11.961 1 98.31 188 ALA A N 1
ATOM 1293 C CA . ALA A 1 188 ? -7.598 2.85 12.477 1 98.31 188 ALA A CA 1
ATOM 1294 C C . ALA A 1 188 ? -7.438 1.837 13.609 1 98.31 188 ALA A C 1
ATOM 1296 O O . ALA A 1 188 ? -6.316 1.499 13.992 1 98.31 188 ALA A O 1
ATOM 1297 N N . THR A 1 189 ? -8.531 1.388 14.164 1 98 189 THR A N 1
ATOM 1298 C CA . THR A 1 189 ? -8.5 0.462 15.289 1 98 189 THR A CA 1
ATOM 1299 C C . THR A 1 189 ? -8.961 -0.929 14.859 1 98 189 THR A C 1
ATOM 1301 O O . THR A 1 189 ? -9.648 -1.076 13.844 1 98 189 THR A O 1
ATOM 1304 N N . VAL A 1 190 ? -8.562 -1.93 15.609 1 97.44 190 VAL A N 1
ATOM 1305 C CA . VAL A 1 190 ? -8.898 -3.322 15.328 1 97.44 190 VAL A CA 1
ATOM 1306 C C . VAL A 1 190 ? -10.336 -3.602 15.766 1 97.44 190 VAL A C 1
ATOM 1308 O O . VAL A 1 190 ? -10.648 -3.564 16.953 1 97.44 190 VAL A O 1
ATOM 1311 N N . GLY A 1 191 ? -11.148 -3.9 14.773 1 94.81 191 GLY A N 1
ATOM 1312 C CA . GLY A 1 191 ? -12.555 -4.129 15.094 1 94.81 191 GLY A CA 1
ATOM 1313 C C . GLY A 1 191 ? -13.203 -2.959 15.797 1 94.81 191 GLY A C 1
ATOM 1314 O O . GLY A 1 191 ? -13.094 -1.816 15.352 1 94.81 191 GLY A O 1
ATOM 1315 N N . ASP A 1 192 ? -13.898 -3.268 16.938 1 92.56 192 ASP A N 1
ATOM 1316 C CA . ASP A 1 192 ? -14.586 -2.236 17.703 1 92.56 192 ASP A CA 1
ATOM 1317 C C . ASP A 1 192 ? -13.812 -1.891 18.969 1 92.56 192 ASP A C 1
ATOM 1319 O O . ASP A 1 192 ? -14.352 -1.246 19.875 1 92.56 192 ASP A O 1
ATOM 1323 N N . GLY A 1 193 ? -12.594 -2.361 18.984 1 94.69 193 GLY A N 1
ATOM 1324 C CA . GLY A 1 193 ? -11.836 -2.189 20.219 1 94.69 193 GLY A CA 1
ATOM 1325 C C . GLY A 1 193 ? -10.867 -1.021 20.156 1 94.69 193 GLY A C 1
ATOM 1326 O O . GLY A 1 193 ? -10.828 -0.287 19.172 1 94.69 193 GLY A O 1
ATOM 1327 N N . PRO A 1 194 ? -10.094 -0.801 21.234 1 97.06 194 PRO A N 1
ATOM 1328 C CA . PRO A 1 194 ? -9.234 0.374 21.406 1 97.06 194 PRO A CA 1
ATOM 1329 C C . PRO A 1 194 ? -7.867 0.202 20.766 1 97.06 194 PRO A C 1
ATOM 1331 O O . PRO A 1 194 ? -7.102 1.165 20.656 1 97.06 194 PRO A O 1
ATOM 1334 N N . HIS A 1 195 ? -7.562 -1.027 20.312 1 97.5 195 HIS A N 1
ATOM 1335 C CA . HIS A 1 195 ? -6.223 -1.308 19.812 1 97.5 195 HIS A CA 1
ATOM 1336 C C . HIS A 1 195 ? -6.039 -0.773 18.406 1 97.5 195 HIS A C 1
ATOM 1338 O O . HIS A 1 195 ? -6.898 -0.979 17.531 1 97.5 195 HIS A O 1
ATOM 1344 N N . PHE A 1 196 ? -4.906 -0.086 18.219 1 98.19 196 PHE A N 1
ATOM 1345 C CA . PHE A 1 196 ? -4.621 0.467 16.891 1 98.19 196 PHE A CA 1
ATOM 1346 C C . PHE A 1 196 ? -3.947 -0.572 16 1 98.19 196 PHE A C 1
ATOM 1348 O O . PHE A 1 196 ? -3.092 -1.331 16.469 1 98.19 196 PHE A O 1
ATOM 1355 N N . TRP A 1 197 ? -4.258 -0.605 14.664 1 98.31 197 TRP A N 1
ATOM 1356 C CA . TRP A 1 197 ? -3.553 -1.438 13.688 1 98.31 197 TRP A CA 1
ATOM 1357 C C . TRP A 1 197 ? -2.068 -1.093 13.648 1 98.31 197 TRP A C 1
ATOM 1359 O O . TRP A 1 197 ? -1.229 -1.965 13.422 1 98.31 197 TRP A O 1
ATOM 1369 N N . ALA A 1 198 ? -1.687 0.168 13.945 1 98.5 198 ALA A N 1
ATOM 1370 C CA . ALA A 1 198 ? -0.312 0.66 13.875 1 98.5 198 ALA A CA 1
ATOM 1371 C C . ALA A 1 198 ? 0.48 0.244 15.109 1 98.5 198 ALA A C 1
ATOM 1373 O O . ALA A 1 198 ? 1.665 0.566 15.234 1 98.5 198 ALA A O 1
ATOM 1374 N N . ALA A 1 199 ? -0.055 -0.532 16.031 1 97.69 199 ALA A N 1
ATOM 1375 C CA . ALA A 1 199 ? 0.509 -0.834 17.344 1 97.69 199 ALA A CA 1
ATOM 1376 C C . ALA A 1 199 ? 1.914 -1.416 17.219 1 97.69 199 ALA A C 1
ATOM 1378 O O . ALA A 1 199 ? 2.795 -1.109 18.031 1 97.69 199 ALA A O 1
ATOM 1379 N N . PRO A 1 200 ? 2.17 -2.225 16.219 1 96.75 200 PRO A N 1
ATOM 1380 C CA . PRO A 1 200 ? 3.512 -2.803 16.125 1 96.75 200 PRO A CA 1
ATOM 1381 C C . PRO A 1 200 ? 4.605 -1.744 16.016 1 96.75 200 PRO A C 1
ATOM 1383 O O . PRO A 1 200 ? 5.773 -2.023 16.297 1 96.75 200 PRO A O 1
ATOM 1386 N N . PHE A 1 201 ? 4.25 -0.556 15.609 1 97.88 201 PHE A N 1
ATOM 1387 C CA . PHE A 1 201 ? 5.25 0.465 15.305 1 97.88 201 PHE A CA 1
ATOM 1388 C C . PHE A 1 201 ? 5.27 1.536 16.391 1 97.88 201 PHE A C 1
ATOM 1390 O O . PHE A 1 201 ? 6.016 2.512 16.297 1 97.88 201 PHE A O 1
ATOM 1397 N N . GLU A 1 202 ? 4.449 1.389 17.422 1 97.44 202 GLU A N 1
ATOM 1398 C CA . GLU A 1 202 ? 4.328 2.395 18.484 1 97.44 202 GLU A CA 1
ATOM 1399 C C . GLU A 1 202 ? 5.652 2.588 19.203 1 97.44 202 GLU A C 1
ATOM 1401 O O . GLU A 1 202 ? 6.355 1.617 19.5 1 97.44 202 GLU A O 1
ATOM 1406 N N . GLN A 1 203 ? 5.949 3.809 19.5 1 96.31 203 GLN A N 1
ATOM 1407 C CA . GLN A 1 203 ? 7.121 4.141 20.297 1 96.31 203 GLN A CA 1
ATOM 1408 C C . GLN A 1 203 ? 6.727 4.93 21.547 1 96.31 203 GLN A C 1
ATOM 1410 O O . GLN A 1 203 ? 5.914 5.852 21.469 1 96.31 203 GLN A O 1
ATOM 1415 N N . ASN A 1 204 ? 7.254 4.504 22.672 1 94.94 204 ASN A N 1
ATOM 1416 C CA . ASN A 1 204 ? 7.148 5.238 23.938 1 94.94 204 ASN A CA 1
ATOM 1417 C C . ASN A 1 204 ? 5.691 5.523 24.297 1 94.94 204 ASN A C 1
ATOM 1419 O O . ASN A 1 204 ? 5.367 6.609 24.781 1 94.94 204 ASN A O 1
ATOM 1423 N N . GLY A 1 205 ? 4.781 4.695 23.922 1 95.5 205 GLY A N 1
ATOM 1424 C CA . GLY A 1 205 ? 3.385 4.844 24.281 1 95.5 205 GLY A CA 1
ATOM 1425 C C . GLY A 1 205 ? 2.711 6.027 23.625 1 95.5 205 GLY A C 1
ATOM 1426 O O . GLY A 1 205 ? 1.754 6.586 24.172 1 95.5 205 GLY A O 1
ATOM 1427 N N . GLU A 1 206 ? 3.107 6.43 22.453 1 96.44 206 GLU A N 1
ATOM 1428 C CA . GLU A 1 206 ? 2.738 7.695 21.828 1 96.44 206 GLU A CA 1
ATOM 1429 C C . GLU A 1 206 ? 1.276 7.691 21.391 1 96.44 206 GLU A C 1
ATOM 1431 O O . GLU A 1 206 ? 0.714 8.742 21.078 1 96.44 206 GLU A O 1
ATOM 1436 N N . PHE A 1 207 ? 0.65 6.57 21.406 1 97.12 207 PHE A N 1
ATOM 1437 C CA . PHE A 1 207 ? -0.79 6.543 21.172 1 97.12 207 PHE A CA 1
ATOM 1438 C C . PHE A 1 207 ? -1.461 5.492 22.047 1 97.12 207 PHE A C 1
ATOM 1440 O O . PHE A 1 207 ? -2.311 4.734 21.578 1 97.12 207 PHE A O 1
ATOM 1447 N N . GLY A 1 208 ? -1.078 5.41 23.312 1 94.62 208 GLY A N 1
ATOM 1448 C CA . GLY A 1 208 ? -1.798 4.695 24.359 1 94.62 208 GLY A CA 1
ATOM 1449 C C . GLY A 1 208 ? -1.062 3.469 24.859 1 94.62 208 GLY A C 1
ATOM 1450 O O . GLY A 1 208 ? -1.325 2.988 25.953 1 94.62 208 GLY A O 1
ATOM 1451 N N . GLY A 1 209 ? -0.195 2.84 24.031 1 95.06 209 GLY A N 1
ATOM 1452 C CA . GLY A 1 209 ? 0.633 1.727 24.469 1 95.06 209 GLY A CA 1
ATOM 1453 C C . GLY A 1 209 ? -0.161 0.461 24.734 1 95.06 209 GLY A C 1
ATOM 1454 O O . GLY A 1 209 ? 0.223 -0.353 25.578 1 95.06 209 GLY A O 1
ATOM 1455 N N . LEU A 1 210 ? -1.247 0.242 24.062 1 95.06 210 LEU A N 1
ATOM 1456 C CA . LEU A 1 210 ? -2.119 -0.894 24.328 1 95.06 210 LEU A CA 1
ATOM 1457 C C . LEU A 1 210 ? -1.652 -2.135 23.578 1 95.06 210 LEU A C 1
ATOM 1459 O O . LEU A 1 210 ? -2.092 -3.248 23.875 1 95.06 210 LEU A O 1
ATOM 1463 N N . GLY A 1 211 ? -0.742 -1.922 22.578 1 93.88 211 GLY A N 1
ATOM 1464 C CA . GLY A 1 211 ? -0.353 -3.041 21.734 1 93.88 211 GLY A CA 1
ATOM 1465 C C . GLY A 1 211 ? -1.499 -3.588 20.906 1 93.88 211 GLY A C 1
ATOM 1466 O O . GLY A 1 211 ? -2.469 -2.877 20.625 1 93.88 211 GLY A O 1
ATOM 1467 N N . LEU A 1 212 ? -1.295 -4.809 20.359 1 93.5 212 LEU A N 1
ATOM 1468 C CA . LEU A 1 212 ? -2.332 -5.504 19.609 1 93.5 212 LEU A CA 1
ATOM 1469 C C . LEU A 1 212 ? -3.201 -6.352 20.547 1 93.5 212 LEU A C 1
ATOM 1471 O O . LEU A 1 212 ? -2.764 -6.738 21.625 1 93.5 212 LEU A O 1
ATOM 1475 N N . PRO A 1 213 ? -4.438 -6.621 20.109 1 92.25 213 PRO A N 1
ATOM 1476 C CA . PRO A 1 213 ? -5.238 -7.527 20.938 1 92.25 213 PRO A CA 1
ATOM 1477 C C . PRO A 1 213 ? -4.66 -8.938 21 1 92.25 213 PRO A C 1
ATOM 1479 O O . PRO A 1 213 ? -3.949 -9.359 20.078 1 92.25 213 PRO A O 1
ATOM 1482 N N . GLN A 1 214 ? -4.984 -9.602 22.062 1 87.06 214 GLN A N 1
ATOM 1483 C CA . GLN A 1 214 ? -4.488 -10.961 22.25 1 87.06 214 GLN A CA 1
ATOM 1484 C C . GLN A 1 214 ? -4.938 -11.875 21.109 1 87.06 214 GLN A C 1
ATOM 1486 O O . GLN A 1 214 ? -4.184 -12.75 20.688 1 87.06 214 GLN A O 1
ATOM 1491 N N . THR A 1 215 ? -6.152 -11.656 20.75 1 89.62 215 THR A N 1
ATOM 1492 C CA . THR A 1 215 ? -6.711 -12.438 19.656 1 89.62 215 THR A CA 1
ATOM 1493 C C . THR A 1 215 ? -7.414 -11.539 18.641 1 89.62 215 THR A C 1
ATOM 1495 O O . THR A 1 215 ? -8.102 -10.594 19.031 1 89.62 215 THR A O 1
ATOM 1498 N N . ILE A 1 216 ? -7.168 -11.789 17.438 1 93.06 216 ILE A N 1
ATOM 1499 C CA . ILE A 1 216 ? -7.906 -11.141 16.359 1 93.06 216 ILE A CA 1
ATOM 1500 C C . ILE A 1 216 ? -8.75 -12.18 15.617 1 93.06 216 ILE A C 1
ATOM 1502 O O . ILE A 1 216 ? -8.219 -13.141 15.07 1 93.06 216 ILE A O 1
ATOM 1506 N N . THR A 1 217 ? -10.055 -12 15.656 1 91.25 217 THR A N 1
ATOM 1507 C CA . THR A 1 217 ? -11 -12.93 15.039 1 91.25 217 THR A CA 1
ATOM 1508 C C . THR A 1 217 ? -11.477 -12.391 13.688 1 91.25 217 THR A C 1
ATOM 1510 O O . THR A 1 217 ? -11.25 -11.227 13.367 1 91.25 217 THR A O 1
ATOM 1513 N N . PRO A 1 218 ? -12.117 -13.219 12.969 1 89.06 218 PRO A N 1
ATOM 1514 C CA . PRO A 1 218 ? -12.672 -12.766 11.688 1 89.06 218 PRO A CA 1
ATOM 1515 C C . PRO A 1 218 ? -13.594 -11.562 11.836 1 89.06 218 PRO A C 1
ATOM 1517 O O . PRO A 1 218 ? -13.664 -10.719 10.938 1 89.06 218 PRO A O 1
ATOM 1520 N N . ALA A 1 219 ? -14.273 -11.477 12.93 1 91.88 219 ALA A N 1
ATOM 1521 C CA . ALA A 1 219 ? -15.148 -10.328 13.172 1 91.88 219 ALA A CA 1
ATOM 1522 C C . ALA A 1 219 ? -14.359 -9.031 13.227 1 91.88 219 ALA A C 1
ATOM 1524 O O . ALA A 1 219 ? -14.844 -7.98 12.812 1 91.88 219 ALA A O 1
ATOM 1525 N N . ASP A 1 220 ? -13.125 -9.117 13.641 1 94.38 220 ASP A N 1
ATOM 1526 C CA . ASP A 1 220 ? -12.281 -7.941 13.812 1 94.38 220 ASP A CA 1
ATOM 1527 C C . ASP A 1 220 ? -11.758 -7.445 12.469 1 94.38 220 ASP A C 1
ATOM 1529 O O . ASP A 1 220 ? -11.266 -6.32 12.367 1 94.38 220 ASP A O 1
ATOM 1533 N N . THR A 1 221 ? -11.852 -8.305 11.484 1 95.31 221 THR A N 1
ATOM 1534 C CA . THR A 1 221 ? -11.281 -7.938 10.188 1 95.31 221 THR A CA 1
ATOM 1535 C C . THR A 1 221 ? -12.375 -7.785 9.141 1 95.31 221 THR A C 1
ATOM 1537 O O . THR A 1 221 ? -12.086 -7.645 7.949 1 95.31 221 THR A O 1
ATOM 1540 N N . THR A 1 222 ? -13.625 -7.816 9.578 1 94.44 222 THR A N 1
ATOM 1541 C CA . THR A 1 222 ? -14.719 -7.516 8.656 1 94.44 222 THR A CA 1
ATOM 1542 C C . THR A 1 222 ? -14.68 -6.047 8.234 1 94.44 222 THR A C 1
ATOM 1544 O O . THR A 1 222 ? -14.242 -5.188 9 1 94.44 222 THR A O 1
ATOM 1547 N N . MET A 1 223 ? -15.125 -5.836 7.039 1 93.62 223 MET A N 1
ATOM 1548 C CA . MET A 1 223 ? -15.094 -4.473 6.516 1 93.62 223 MET A CA 1
ATOM 1549 C C . MET A 1 223 ? -15.969 -3.549 7.359 1 93.62 223 MET A C 1
ATOM 1551 O O . MET A 1 223 ? -17.156 -3.82 7.562 1 93.62 223 MET A O 1
ATOM 1555 N N . GLN A 1 224 ? -15.383 -2.533 7.953 1 91.62 224 GLN A N 1
ATOM 1556 C CA . GLN A 1 224 ? -16.078 -1.445 8.633 1 91.62 224 GLN A CA 1
ATOM 1557 C C . GLN A 1 224 ? -15.883 -0.125 7.891 1 91.62 224 GLN A C 1
ATOM 1559 O O . GLN A 1 224 ? -14.75 0.29 7.633 1 91.62 224 GLN A O 1
ATOM 1564 N N . LEU A 1 225 ? -17.062 0.554 7.66 1 92.5 225 LEU A N 1
ATOM 1565 C CA . LEU A 1 225 ? -16.984 1.809 6.918 1 92.5 225 LEU A CA 1
ATOM 1566 C C . LEU A 1 225 ? -17.734 2.914 7.652 1 92.5 225 LEU A C 1
ATOM 1568 O O . LEU A 1 225 ? -18.766 2.66 8.281 1 92.5 225 LEU A O 1
ATOM 1572 N N . LYS A 1 226 ? -17.25 4.188 7.859 1 84.31 226 LYS A N 1
ATOM 1573 C CA . LYS A 1 226 ? -17.938 5.328 8.461 1 84.31 226 LYS A CA 1
ATOM 1574 C C . LYS A 1 226 ? -19.234 5.637 7.719 1 84.31 226 LYS A C 1
ATOM 1576 O O . LYS A 1 226 ? -20.219 6.078 8.328 1 84.31 226 LYS A O 1
ATOM 1581 N N . GLY A 1 227 ? -19.375 5.367 6.336 1 71.94 227 GLY A N 1
ATOM 1582 C CA . GLY A 1 227 ? -20.547 5.625 5.512 1 71.94 227 GLY A CA 1
ATOM 1583 C C . GLY A 1 227 ? -20.359 5.191 4.066 1 71.94 227 GLY A C 1
ATOM 1584 O O . GLY A 1 227 ? -19.266 5.266 3.523 1 71.94 227 GLY A O 1
ATOM 1585 N N . VAL A 1 228 ? -21.344 4.43 3.57 1 57.81 228 VAL A N 1
ATOM 1586 C CA . VAL A 1 228 ? -21.203 3.803 2.26 1 57.81 228 VAL A CA 1
ATOM 1587 C C . VAL A 1 228 ? -21.312 4.863 1.166 1 57.81 228 VAL A C 1
ATOM 1589 O O . VAL A 1 228 ? -20.734 4.707 0.086 1 57.81 228 VAL A O 1
ATOM 1592 N N . ASN A 1 229 ? -21.859 5.98 1.5 1 56.91 229 ASN A N 1
ATOM 1593 C CA . ASN A 1 229 ? -22.031 6.957 0.429 1 56.91 229 ASN A CA 1
ATOM 1594 C C . ASN A 1 229 ? -21.188 8.203 0.67 1 56.91 229 ASN A C 1
ATOM 1596 O O . ASN A 1 229 ? -21.5 9.273 0.138 1 56.91 229 ASN A O 1
ATOM 1600 N N . VAL A 1 230 ? -20.188 7.871 1.405 1 66.31 230 VAL A N 1
ATOM 1601 C CA . VAL A 1 230 ? -19.391 9.062 1.701 1 66.31 230 VAL A CA 1
ATOM 1602 C C . VAL A 1 230 ? -17.953 8.867 1.22 1 66.31 230 VAL A C 1
ATOM 1604 O O . VAL A 1 230 ? -17.406 7.777 1.335 1 66.31 230 VAL A O 1
ATOM 1607 N N . THR A 1 231 ? -17.531 9.836 0.42 1 72.19 231 THR A N 1
ATOM 1608 C CA . THR A 1 231 ? -16.125 9.883 0.077 1 72.19 231 THR A CA 1
ATOM 1609 C C . THR A 1 231 ? -15.281 10.234 1.301 1 72.19 231 THR A C 1
ATOM 1611 O O . THR A 1 231 ? -15.727 10.984 2.172 1 72.19 231 THR A O 1
ATOM 1614 N N . ALA A 1 232 ? -14.242 9.438 1.415 1 77 232 ALA A N 1
ATOM 1615 C CA . ALA A 1 232 ? -13.266 9.703 2.471 1 77 232 ALA A CA 1
ATOM 1616 C C . ALA A 1 232 ? -11.859 9.82 1.901 1 77 232 ALA A C 1
ATOM 1618 O O . ALA A 1 232 ? -11.594 9.359 0.787 1 77 232 ALA A O 1
ATOM 1619 N N . THR A 1 233 ? -11.07 10.664 2.578 1 82.12 233 THR A N 1
ATOM 1620 C CA . THR A 1 233 ? -9.711 10.906 2.096 1 82.12 233 THR A CA 1
ATOM 1621 C C . THR A 1 233 ? -8.734 11.023 3.264 1 82.12 233 THR A C 1
ATOM 1623 O O . THR A 1 233 ? -8.961 11.805 4.191 1 82.12 233 THR A O 1
ATOM 1626 N N . THR A 1 234 ? -7.805 10.109 3.311 1 96.31 234 THR A N 1
ATOM 1627 C CA . THR A 1 234 ? -6.617 10.359 4.121 1 96.31 234 THR A CA 1
ATOM 1628 C C . THR A 1 234 ? -5.52 11.016 3.287 1 96.31 234 THR A C 1
ATOM 1630 O O . THR A 1 234 ? -5.168 10.523 2.213 1 96.31 234 THR A O 1
ATOM 1633 N N . ILE A 1 235 ? -5.039 12.203 3.76 1 98.75 235 ILE A N 1
ATOM 1634 C CA . ILE A 1 235 ? -4.062 12.961 2.986 1 98.75 235 ILE A CA 1
ATOM 1635 C C . ILE A 1 235 ? -2.848 13.281 3.855 1 98.75 235 ILE A C 1
ATOM 1637 O O . ILE A 1 235 ? -2.992 13.664 5.02 1 98.75 235 ILE A O 1
ATOM 1641 N N . GLY A 1 236 ? -1.683 13 3.328 1 98.62 236 GLY A N 1
ATOM 1642 C CA . GLY A 1 236 ? -0.492 13.148 4.148 1 98.62 236 GLY A CA 1
ATOM 1643 C C . GLY A 1 236 ? 0.719 13.617 3.365 1 98.62 236 GLY A C 1
ATOM 1644 O O . GLY A 1 236 ? 0.647 13.789 2.146 1 98.62 236 GLY A O 1
ATOM 1645 N N . VAL A 1 237 ? 1.813 13.938 4.094 1 98.94 237 VAL A N 1
ATOM 1646 C CA . VAL A 1 237 ? 3.115 14.352 3.578 1 98.94 237 VAL A CA 1
ATOM 1647 C C . VAL A 1 237 ? 4.223 13.57 4.285 1 98.94 237 VAL A C 1
ATOM 1649 O O . VAL A 1 237 ? 4.113 13.273 5.477 1 98.94 237 VAL A O 1
ATOM 1652 N N . VAL A 1 238 ? 5.23 13.156 3.549 1 98.94 238 VAL A N 1
ATOM 1653 C CA . VAL A 1 238 ? 6.457 12.617 4.125 1 98.94 238 VAL A CA 1
ATOM 1654 C C . VAL A 1 238 ? 7.656 13.414 3.613 1 98.94 238 VAL A C 1
ATOM 1656 O O . VAL A 1 238 ? 7.746 13.719 2.422 1 98.94 238 VAL A O 1
ATOM 1659 N N . VAL A 1 239 ? 8.539 13.867 4.535 1 98.94 239 VAL A N 1
ATOM 1660 C CA . VAL A 1 239 ? 9.672 14.711 4.18 1 98.94 239 VAL A CA 1
ATOM 1661 C C . VAL A 1 239 ? 10.953 14.156 4.805 1 98.94 239 VAL A C 1
ATOM 1663 O O . VAL A 1 239 ? 10.93 13.648 5.93 1 98.94 239 VAL A O 1
ATOM 1666 N N . THR A 1 240 ? 12.031 14.227 4.121 1 98.94 240 THR A N 1
ATOM 1667 C CA . THR A 1 240 ? 13.344 13.875 4.641 1 98.94 240 THR A CA 1
ATOM 1668 C C . THR A 1 240 ? 14.352 14.992 4.363 1 98.94 240 THR A C 1
ATOM 1670 O O . THR A 1 240 ? 14.117 15.852 3.51 1 98.94 240 THR A O 1
ATOM 1673 N N . ASP A 1 241 ? 15.391 14.984 5.148 1 98.62 241 ASP A N 1
ATOM 1674 C CA . ASP A 1 241 ? 16.453 15.961 4.922 1 98.62 241 ASP A CA 1
ATOM 1675 C C . ASP A 1 241 ? 17.5 15.414 3.947 1 98.62 241 ASP A C 1
ATOM 1677 O O . ASP A 1 241 ? 18.422 16.125 3.549 1 98.62 241 ASP A O 1
ATOM 1681 N N . ALA A 1 242 ? 17.375 14.102 3.549 1 98.62 242 ALA A N 1
ATOM 1682 C CA . ALA A 1 242 ? 18.297 13.516 2.572 1 98.62 242 ALA A CA 1
ATOM 1683 C C . ALA A 1 242 ? 18.094 14.133 1.193 1 98.62 242 ALA A C 1
ATOM 1685 O O . ALA A 1 242 ? 16.984 14.484 0.816 1 98.62 242 ALA A O 1
ATOM 1686 N N . THR A 1 243 ? 19.188 14.273 0.449 1 98.38 243 THR A N 1
ATOM 1687 C CA . THR A 1 243 ? 19.078 14.68 -0.948 1 98.38 243 THR A CA 1
ATOM 1688 C C . THR A 1 243 ? 18.469 13.562 -1.794 1 98.38 243 THR A C 1
ATOM 1690 O O . THR A 1 243 ? 19.062 12.492 -1.933 1 98.38 243 THR A O 1
ATOM 1693 N N . LEU A 1 244 ? 17.344 13.82 -2.283 1 98.31 244 LEU A N 1
ATOM 1694 C CA . LEU A 1 244 ? 16.672 12.867 -3.166 1 98.31 244 LEU A CA 1
ATOM 1695 C C . LEU A 1 244 ? 16.391 13.5 -4.523 1 98.31 244 LEU A C 1
ATOM 1697 O O . LEU A 1 244 ? 16.203 14.719 -4.621 1 98.31 244 LEU A O 1
ATOM 1701 N N . THR A 1 245 ? 16.391 12.664 -5.574 1 97.5 245 THR A N 1
ATOM 1702 C CA . THR A 1 245 ? 15.812 13.055 -6.852 1 97.5 245 THR A CA 1
ATOM 1703 C C . THR A 1 245 ? 14.289 13.07 -6.766 1 97.5 245 THR A C 1
ATOM 1705 O O . THR A 1 245 ? 13.711 12.555 -5.805 1 97.5 245 THR A O 1
ATOM 1708 N N . LYS A 1 246 ? 13.664 13.75 -7.785 1 97.56 246 LYS A N 1
ATOM 1709 C CA . LYS A 1 246 ? 12.211 13.75 -7.883 1 97.56 246 LYS A CA 1
ATOM 1710 C C . LYS A 1 246 ? 11.664 12.328 -7.945 1 97.56 246 LYS A C 1
ATOM 1712 O O . LYS A 1 246 ? 10.633 12.023 -7.344 1 97.56 246 LYS A O 1
ATOM 1717 N N . ALA A 1 247 ? 12.281 11.422 -8.672 1 97.38 247 ALA A N 1
ATOM 1718 C CA . ALA A 1 247 ? 11.867 10.023 -8.789 1 97.38 247 ALA A CA 1
ATOM 1719 C C . ALA A 1 247 ? 11.977 9.312 -7.441 1 97.38 247 ALA A C 1
ATOM 1721 O O . ALA A 1 247 ? 11.109 8.516 -7.082 1 97.38 247 ALA A O 1
ATOM 1722 N N . GLU A 1 248 ? 13.07 9.547 -6.738 1 97.56 248 GLU A N 1
ATOM 1723 C CA . GLU A 1 248 ? 13.234 8.961 -5.414 1 97.56 248 GLU A CA 1
ATOM 1724 C C . GLU A 1 248 ? 12.18 9.484 -4.438 1 97.56 248 GLU A C 1
ATOM 1726 O O . GLU A 1 248 ? 11.688 8.742 -3.592 1 97.56 24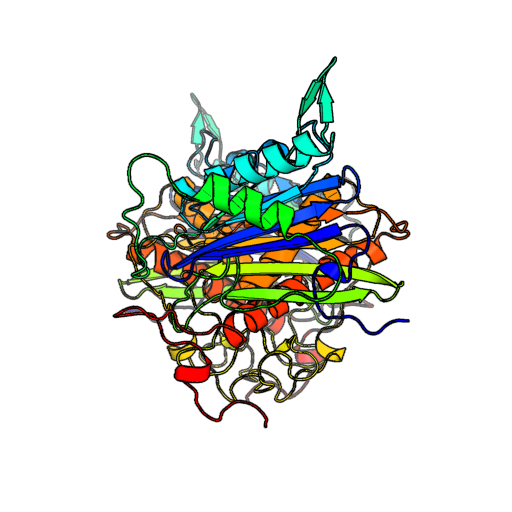8 GLU A O 1
ATOM 1731 N N . ALA A 1 249 ? 11.844 10.75 -4.512 1 98.62 249 ALA A N 1
ATOM 1732 C CA . ALA A 1 249 ? 10.758 11.297 -3.691 1 98.62 249 ALA A CA 1
ATOM 1733 C C . ALA A 1 249 ? 9.438 10.609 -4.008 1 98.62 249 ALA A C 1
ATOM 1735 O O . ALA A 1 249 ? 8.641 10.328 -3.105 1 98.62 249 ALA A O 1
ATOM 1736 N N . HIS A 1 250 ? 9.234 10.391 -5.305 1 98.31 250 HIS A N 1
ATOM 1737 C CA . HIS A 1 250 ? 8.047 9.648 -5.711 1 98.31 250 HIS A CA 1
ATOM 1738 C C . HIS A 1 250 ? 8.016 8.273 -5.055 1 98.31 250 HIS A C 1
ATOM 1740 O O . HIS A 1 250 ? 6.973 7.852 -4.543 1 98.31 250 HIS A O 1
ATOM 1746 N N . ARG A 1 251 ? 9.086 7.559 -5.066 1 97.94 251 ARG A N 1
ATOM 1747 C CA . ARG A 1 251 ? 9.203 6.262 -4.406 1 97.94 251 ARG A CA 1
ATOM 1748 C C . ARG A 1 251 ? 8.867 6.371 -2.922 1 97.94 251 ARG A C 1
ATOM 1750 O O . ARG A 1 251 ? 8.172 5.516 -2.373 1 97.94 251 ARG A O 1
ATOM 1757 N N . LEU A 1 252 ? 9.367 7.406 -2.305 1 98.44 252 LEU A N 1
ATOM 1758 C CA . LEU A 1 252 ? 9.117 7.645 -0.886 1 98.44 252 LEU A CA 1
ATOM 1759 C C . LEU A 1 252 ? 7.625 7.781 -0.611 1 98.44 252 LEU A C 1
ATOM 1761 O O . LEU A 1 252 ? 7.125 7.289 0.404 1 98.44 252 LEU A O 1
ATOM 1765 N N . SER A 1 253 ? 6.906 8.477 -1.48 1 98.75 253 SER A N 1
ATOM 1766 C CA . SER A 1 253 ? 5.465 8.633 -1.306 1 98.75 253 SER A CA 1
ATOM 1767 C C . SER A 1 253 ? 4.746 7.293 -1.405 1 98.75 253 SER A C 1
ATOM 1769 O O . SER A 1 253 ? 3.785 7.043 -0.677 1 98.75 253 SER A O 1
ATOM 1771 N N . ILE A 1 254 ? 5.172 6.406 -2.311 1 98.56 254 ILE A N 1
ATOM 1772 C CA . ILE A 1 254 ? 4.602 5.07 -2.439 1 98.56 254 ILE A CA 1
ATOM 1773 C C . ILE A 1 254 ? 4.828 4.285 -1.15 1 98.56 254 ILE A C 1
ATOM 1775 O O . ILE A 1 254 ? 3.914 3.627 -0.647 1 98.56 254 ILE A O 1
ATOM 1779 N N . MET A 1 255 ? 6.02 4.387 -0.579 1 98.69 255 MET A N 1
ATOM 1780 C CA . MET A 1 255 ? 6.34 3.695 0.666 1 98.69 255 MET A CA 1
ATOM 1781 C C . MET A 1 255 ? 5.465 4.195 1.81 1 98.69 255 MET A C 1
ATOM 1783 O O . MET A 1 255 ? 5.02 3.406 2.646 1 98.69 255 MET A O 1
ATOM 1787 N N . ALA A 1 256 ? 5.23 5.484 1.819 1 98.81 256 ALA A N 1
ATOM 1788 C CA . ALA A 1 256 ? 4.379 6.055 2.857 1 98.81 256 ALA A CA 1
ATOM 1789 C C . ALA A 1 256 ? 2.953 5.516 2.754 1 98.81 256 ALA A C 1
ATOM 1791 O O . ALA A 1 256 ? 2.271 5.348 3.768 1 98.81 256 ALA A O 1
ATOM 1792 N N . HIS A 1 257 ? 2.465 5.195 1.534 1 98.69 257 HIS A N 1
ATOM 1793 C CA . HIS A 1 257 ? 1.167 4.547 1.377 1 98.69 257 HIS A CA 1
ATOM 1794 C C . HIS A 1 257 ? 1.153 3.174 2.043 1 98.69 257 HIS A C 1
ATOM 1796 O O . HIS A 1 257 ? 0.103 2.705 2.488 1 98.69 257 HIS A O 1
ATOM 1802 N N . GLY A 1 258 ? 2.309 2.5 2.115 1 98.44 258 GLY A N 1
ATOM 1803 C CA . GLY A 1 258 ? 2.396 1.299 2.932 1 98.44 258 GLY A CA 1
ATOM 1804 C C . GLY A 1 258 ? 1.992 1.527 4.375 1 98.44 258 GLY A C 1
ATOM 1805 O O . GLY A 1 258 ? 1.438 0.633 5.02 1 98.44 258 GLY A O 1
ATOM 1806 N N . GLY A 1 259 ? 2.363 2.713 4.887 1 98.75 259 GLY A N 1
ATOM 1807 C CA . GLY A 1 259 ? 1.916 3.096 6.219 1 98.75 259 GLY A CA 1
ATOM 1808 C C . GLY A 1 259 ? 0.408 3.217 6.328 1 98.75 259 GLY A C 1
ATOM 1809 O O . GLY A 1 259 ? -0.178 2.83 7.34 1 98.75 259 GLY A O 1
ATOM 1810 N N . PHE A 1 260 ? -0.282 3.787 5.254 1 98.69 260 PHE A N 1
ATOM 1811 C CA . PHE A 1 260 ? -1.739 3.807 5.215 1 98.69 260 PHE A CA 1
ATOM 1812 C C . PHE A 1 260 ? -2.303 2.396 5.352 1 98.69 260 PHE A C 1
ATOM 1814 O O . PHE A 1 260 ? -3.16 2.145 6.203 1 98.69 260 PHE A O 1
ATOM 1821 N N . ALA A 1 261 ? -1.765 1.5 4.523 1 98.5 261 ALA A N 1
ATOM 1822 C CA . ALA A 1 261 ? -2.275 0.132 4.48 1 98.5 261 ALA A CA 1
ATOM 1823 C C . ALA A 1 261 ? -2.104 -0.557 5.832 1 98.5 261 ALA A C 1
ATOM 1825 O O . ALA A 1 261 ? -2.965 -1.331 6.258 1 98.5 261 ALA A O 1
ATOM 1826 N N . ARG A 1 262 ? -1.027 -0.305 6.52 1 98.25 262 ARG A N 1
ATOM 1827 C CA . ARG A 1 262 ? -0.711 -0.988 7.77 1 98.25 262 ARG A CA 1
ATOM 1828 C C . ARG A 1 262 ? -1.506 -0.401 8.93 1 98.25 262 ARG A C 1
ATOM 1830 O O . ARG A 1 262 ? -1.767 -1.087 9.922 1 98.25 262 ARG A O 1
ATOM 1837 N N . ALA A 1 263 ? -1.948 0.892 8.773 1 98.75 263 ALA A N 1
ATOM 1838 C CA . ALA A 1 263 ? -2.559 1.57 9.914 1 98.75 263 ALA A CA 1
ATOM 1839 C C . ALA A 1 263 ? -4.07 1.676 9.742 1 98.75 263 ALA A C 1
ATOM 1841 O O . ALA A 1 263 ? -4.789 1.982 10.695 1 98.75 263 ALA A O 1
ATOM 1842 N N . LEU A 1 264 ? -4.555 1.435 8.531 1 98.44 264 LEU A N 1
ATOM 1843 C CA . LEU A 1 264 ? -5.977 1.548 8.234 1 98.44 264 LEU A CA 1
ATOM 1844 C C . LEU A 1 264 ? -6.492 0.283 7.555 1 98.44 264 LEU A C 1
ATOM 1846 O O . LEU A 1 264 ? -5.824 -0.272 6.68 1 98.44 264 LEU A O 1
ATOM 1850 N N . LEU A 1 265 ? -7.719 -0.12 7.949 1 97.94 265 LEU A N 1
ATOM 1851 C CA . LEU A 1 265 ? -8.359 -1.257 7.297 1 97.94 265 LEU A CA 1
ATOM 1852 C C . LEU A 1 265 ? -9.82 -0.96 7 1 97.94 265 LEU A C 1
ATOM 1854 O O . LEU A 1 265 ? -10.641 -0.851 7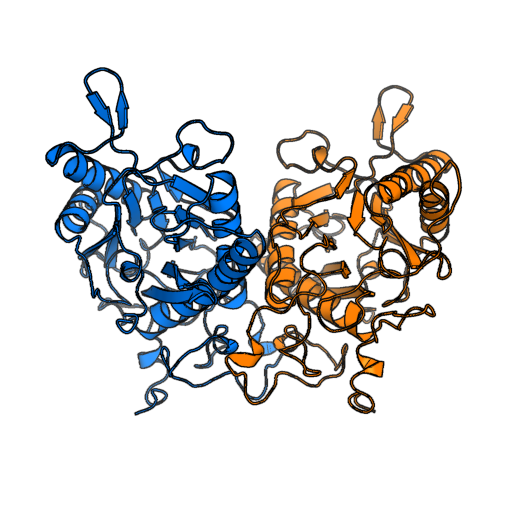.922 1 97.94 265 LEU A O 1
ATOM 1858 N N . PRO A 1 266 ? -10.227 -0.977 5.727 1 96.25 266 PRO A N 1
ATOM 1859 C CA . PRO A 1 266 ? -9.32 -0.94 4.574 1 96.25 266 PRO A CA 1
ATOM 1860 C C . PRO A 1 266 ? -8.758 0.453 4.312 1 96.25 266 PRO A C 1
ATOM 1862 O O . PRO A 1 266 ? -9.234 1.436 4.887 1 96.25 266 PRO A O 1
ATOM 1865 N N . ALA A 1 267 ? -7.707 0.516 3.574 1 97.19 267 ALA A N 1
ATOM 1866 C CA . ALA A 1 267 ? -7.207 1.741 2.957 1 97.19 267 ALA A CA 1
ATOM 1867 C C . ALA A 1 267 ? -7.348 1.687 1.438 1 97.19 267 ALA A C 1
ATOM 1869 O O . ALA A 1 267 ? -7.516 0.608 0.863 1 97.19 267 ALA A O 1
ATOM 1870 N N . HIS A 1 268 ? -7.379 2.875 0.735 1 97.25 268 HIS A N 1
ATOM 1871 C CA . HIS A 1 268 ? -7.238 3.059 -0.706 1 97.25 268 HIS A CA 1
ATOM 1872 C C . HIS A 1 268 ? -8.484 2.58 -1.443 1 97.25 268 HIS A C 1
ATOM 1874 O O . HIS A 1 268 ? -8.422 2.266 -2.635 1 97.25 268 HIS A O 1
ATOM 1880 N N . LEU A 1 269 ? -9.633 2.518 -0.781 1 94.69 269 LEU A N 1
ATOM 1881 C CA . LEU A 1 269 ? -10.883 2.117 -1.406 1 94.69 269 LEU A CA 1
ATOM 1882 C C . LEU A 1 269 ? -11.258 3.064 -2.541 1 94.69 269 LEU A C 1
ATOM 1884 O O . LEU A 1 269 ? -10.695 4.156 -2.654 1 94.69 269 LEU A O 1
ATOM 1888 N N . PRO A 1 270 ? -12.242 2.703 -3.365 1 90.94 270 PRO A N 1
ATOM 1889 C CA . PRO A 1 270 ? -12.68 3.533 -4.488 1 90.94 270 PRO A CA 1
ATOM 1890 C C . PRO A 1 270 ? -13.156 4.918 -4.055 1 90.94 270 PRO A C 1
ATOM 1892 O O . PRO A 1 270 ? -13.039 5.883 -4.812 1 90.94 270 PRO A O 1
ATOM 1895 N N . PHE A 1 271 ? -13.617 5.012 -2.805 1 91.38 271 PHE A N 1
ATOM 1896 C CA . PHE A 1 271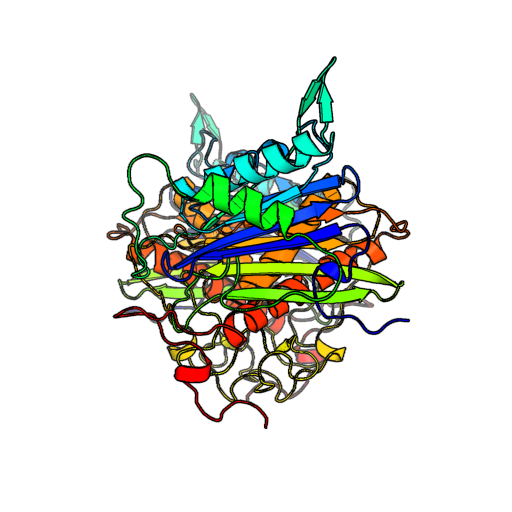 ? -14.156 6.285 -2.346 1 91.38 271 PHE A CA 1
ATOM 1897 C C . PHE A 1 271 ? -13.172 6.98 -1.407 1 91.38 271 PHE A C 1
ATOM 1899 O O . PHE A 1 271 ? -13.5 8.016 -0.82 1 91.38 271 PHE A O 1
ATOM 1906 N N . ASP A 1 272 ? -12.016 6.359 -1.297 1 92.06 272 ASP A N 1
ATOM 1907 C CA . ASP A 1 272 ? -10.922 7.051 -0.619 1 92.06 272 ASP A CA 1
ATOM 1908 C C . ASP A 1 272 ? -10.141 7.926 -1.594 1 92.06 272 ASP A C 1
ATOM 1910 O O . ASP A 1 272 ? -9.914 7.535 -2.742 1 92.06 272 ASP A O 1
ATOM 1914 N N . GLY A 1 273 ? -9.797 9.195 -1.129 1 94 273 GLY A N 1
ATOM 1915 C CA . GLY A 1 273 ? -8.906 10.031 -1.915 1 94 273 GLY A CA 1
ATOM 1916 C C . GLY A 1 273 ? -7.469 9.992 -1.433 1 94 273 GLY A C 1
ATOM 1917 O O . GLY A 1 273 ? -6.762 11 -1.482 1 94 273 GLY A O 1
ATOM 1918 N N . ASP A 1 274 ? -7 8.789 -0.954 1 97.38 274 ASP A N 1
ATOM 1919 C CA . ASP A 1 274 ? -5.707 8.633 -0.289 1 97.38 274 ASP A CA 1
ATOM 1920 C C . ASP A 1 274 ? -4.574 9.188 -1.148 1 97.38 274 ASP A C 1
ATOM 1922 O O . ASP A 1 274 ? -4.316 8.68 -2.244 1 97.38 274 ASP A O 1
ATOM 1926 N N . THR A 1 275 ? -3.92 10.281 -0.642 1 98.31 275 THR A N 1
ATOM 1927 C CA . THR A 1 275 ? -2.85 11 -1.321 1 98.31 275 THR A CA 1
ATOM 1928 C C . THR A 1 275 ? -1.686 11.266 -0.371 1 98.31 275 THR A C 1
ATOM 1930 O O . THR A 1 275 ? -1.893 11.664 0.777 1 98.31 275 THR A O 1
ATOM 1933 N N . VAL A 1 276 ? -0.502 10.961 -0.871 1 98.81 276 VAL A N 1
ATOM 1934 C CA . VAL A 1 276 ? 0.693 11.305 -0.107 1 98.81 276 VAL A CA 1
ATOM 1935 C C . VAL A 1 276 ? 1.624 12.164 -0.961 1 98.81 276 VAL A C 1
ATOM 1937 O O . VAL A 1 276 ? 1.991 11.773 -2.072 1 98.81 276 VAL A O 1
ATOM 1940 N N . PHE A 1 277 ? 2.01 13.359 -0.442 1 98.88 277 PHE A N 1
ATOM 1941 C CA . PHE A 1 277 ? 3.1 14.148 -1.005 1 98.88 277 PHE A CA 1
ATOM 1942 C C . PHE A 1 277 ? 4.422 13.797 -0.335 1 98.88 277 PHE A C 1
ATOM 1944 O O . PHE A 1 277 ? 4.453 13.43 0.842 1 98.88 277 PHE A O 1
ATOM 1951 N N . ALA A 1 278 ? 5.477 13.844 -1.067 1 98.94 278 ALA A N 1
ATOM 1952 C CA . ALA A 1 278 ? 6.82 13.609 -0.546 1 98.94 278 ALA A CA 1
ATOM 1953 C C . ALA A 1 278 ? 7.77 14.734 -0.942 1 98.94 278 ALA A C 1
ATOM 1955 O O . ALA A 1 278 ? 7.676 15.273 -2.047 1 98.94 278 ALA A O 1
ATOM 1956 N N . ALA A 1 279 ? 8.727 15.07 -0.033 1 98.88 279 ALA A N 1
ATOM 1957 C CA . ALA A 1 279 ? 9.703 16.125 -0.335 1 98.88 279 ALA A CA 1
ATOM 1958 C C . ALA A 1 279 ? 11.055 15.812 0.307 1 98.88 279 ALA A C 1
ATOM 1960 O O . ALA A 1 279 ? 11.133 15.031 1.254 1 98.88 279 ALA A O 1
ATOM 1961 N N . SER A 1 280 ? 12.023 16.359 -0.227 1 98.81 280 SER A N 1
ATOM 1962 C CA . SER A 1 280 ? 13.406 16.297 0.253 1 98.81 280 SER A CA 1
ATOM 1963 C C . SER A 1 280 ? 14 17.688 0.408 1 98.81 280 SER A C 1
ATOM 1965 O O . SER A 1 280 ? 14.164 18.406 -0.577 1 98.81 280 SER A O 1
ATOM 1967 N N . THR A 1 281 ? 14.344 18.078 1.613 1 98.31 281 THR A N 1
ATOM 1968 C CA . THR A 1 281 ? 14.945 19.391 1.816 1 98.31 281 THR A CA 1
ATOM 1969 C C . THR A 1 281 ? 16.406 19.391 1.389 1 98.31 281 THR A C 1
ATOM 1971 O O . THR A 1 281 ? 17.016 20.453 1.213 1 98.31 281 THR A O 1
ATOM 1974 N N . GLY A 1 282 ? 17.047 18.172 1.322 1 97.5 282 GLY A N 1
ATOM 1975 C CA . GLY A 1 282 ? 18.359 18.016 0.734 1 97.5 282 GLY A CA 1
ATOM 1976 C C . GLY A 1 282 ? 19.469 18.562 1.609 1 97.5 282 GLY A C 1
ATOM 1977 O O . GLY A 1 282 ? 20.547 18.922 1.111 1 97.5 282 GLY A O 1
ATOM 1978 N N . ALA A 1 283 ? 19.25 18.672 2.844 1 96.19 283 ALA A N 1
ATOM 1979 C CA . ALA A 1 283 ? 20.234 19.234 3.752 1 96.19 283 ALA A CA 1
ATOM 1980 C C . ALA A 1 283 ? 21.422 18.297 3.912 1 96.19 283 ALA A C 1
ATOM 1982 O O . ALA A 1 283 ? 22.531 18.734 4.246 1 96.19 283 ALA A O 1
ATOM 1983 N N . ARG A 1 284 ? 21.188 17.016 3.697 1 96.69 284 ARG A N 1
ATOM 1984 C CA . ARG A 1 284 ? 22.234 16 3.861 1 96.69 284 ARG A CA 1
ATOM 1985 C C . ARG A 1 284 ? 22.312 15.094 2.635 1 96.69 284 ARG A C 1
ATOM 1987 O O . ARG A 1 284 ? 21.297 14.609 2.15 1 96.69 284 ARG A O 1
ATOM 1994 N N . PRO A 1 285 ? 23.531 14.812 2.209 1 97.38 285 PRO A N 1
ATOM 1995 C CA . PRO A 1 285 ? 23.656 13.883 1.089 1 97.38 285 PRO A CA 1
ATOM 1996 C C . PRO A 1 285 ? 23.141 12.484 1.42 1 97.38 285 PRO A C 1
ATOM 1998 O O . PRO A 1 285 ? 23.297 12.016 2.549 1 97.38 285 PRO A O 1
ATOM 2001 N N . LEU A 1 286 ? 22.5 11.828 0.534 1 94.75 286 LEU A N 1
ATOM 2002 C CA . LEU A 1 286 ? 21.938 10.5 0.728 1 94.75 286 LEU A CA 1
ATOM 2003 C C . LEU A 1 286 ? 23.031 9.461 0.939 1 94.75 286 LEU A C 1
ATOM 2005 O O . LEU A 1 286 ? 22.906 8.586 1.804 1 94.75 286 LEU A O 1
ATOM 2009 N N . GLY A 1 287 ? 24.125 9.516 0.217 1 91.38 287 GLY A N 1
ATOM 2010 C CA . GLY A 1 287 ? 25.203 8.547 0.318 1 91.38 287 GLY A CA 1
ATOM 2011 C C . GLY A 1 287 ? 24.953 7.277 -0.469 1 91.38 287 GLY A C 1
ATOM 2012 O O . GLY A 1 287 ? 24.766 7.324 -1.687 1 91.38 287 GLY A O 1
ATOM 2013 N N . ASP A 1 288 ? 24.719 6.141 0.262 1 89.75 288 ASP A N 1
ATOM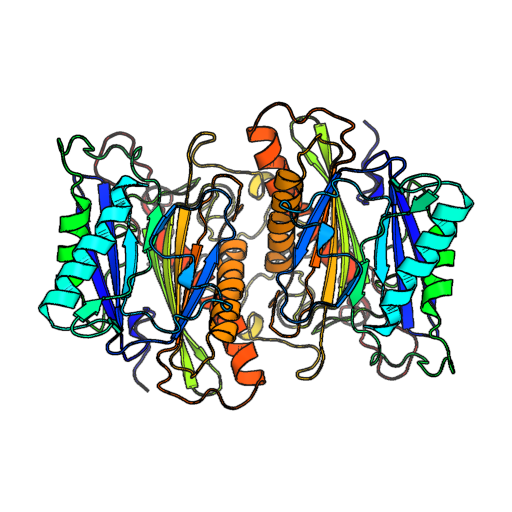 2014 C CA . ASP A 1 288 ? 24.594 4.812 -0.326 1 89.75 288 ASP A CA 1
ATOM 2015 C C . ASP A 1 288 ? 23.125 4.457 -0.563 1 89.75 288 ASP A C 1
ATOM 2017 O O . ASP A 1 288 ? 22.234 5 0.094 1 89.75 288 ASP A O 1
ATOM 2021 N N . ILE A 1 289 ? 22.938 3.523 -1.554 1 90.06 289 ILE A N 1
ATOM 2022 C CA . ILE A 1 289 ? 21.594 3.104 -1.925 1 90.06 289 ILE A CA 1
ATOM 2023 C C . ILE A 1 289 ? 20.891 2.467 -0.722 1 90.06 289 ILE A C 1
ATOM 2025 O O . ILE A 1 289 ? 19.672 2.584 -0.564 1 90.06 289 ILE A O 1
ATOM 2029 N N . VAL A 1 290 ? 21.625 1.862 0.159 1 91.75 290 VAL A N 1
ATOM 2030 C CA . VAL A 1 290 ? 21.062 1.218 1.34 1 91.75 290 VAL A CA 1
ATOM 2031 C C . VAL A 1 290 ? 20.422 2.268 2.248 1 91.75 290 VAL A C 1
ATOM 2033 O O . VAL A 1 290 ? 19.406 2.006 2.896 1 91.75 290 VAL A O 1
ATOM 2036 N N . ASN A 1 291 ? 21.016 3.496 2.26 1 94.94 291 ASN A N 1
ATOM 2037 C CA . ASN A 1 291 ? 20.422 4.59 3.02 1 94.94 291 ASN A CA 1
ATOM 2038 C C . ASN A 1 291 ? 19.031 4.941 2.502 1 94.94 291 ASN A C 1
ATOM 2040 O O . ASN A 1 291 ? 18.125 5.215 3.287 1 94.94 291 ASN A O 1
ATOM 2044 N N . PHE A 1 292 ? 18.953 4.887 1.172 1 96.56 292 PHE A N 1
ATOM 2045 C CA . PHE A 1 292 ? 17.656 5.188 0.568 1 96.56 292 PHE A CA 1
ATOM 2046 C C . PHE A 1 292 ? 16.641 4.105 0.902 1 96.56 292 PHE A C 1
ATOM 2048 O O . PHE A 1 292 ? 15.477 4.402 1.192 1 96.56 292 PHE A O 1
ATOM 2055 N N . LEU A 1 293 ? 17.031 2.814 0.922 1 95.81 293 LEU A N 1
ATOM 2056 C CA . LEU A 1 293 ? 16.141 1.719 1.283 1 95.81 293 LEU A CA 1
ATOM 2057 C C . LEU A 1 293 ? 15.633 1.882 2.709 1 95.81 293 LEU A C 1
ATOM 2059 O O . LEU A 1 293 ? 14.453 1.658 2.979 1 95.81 293 LEU A O 1
ATOM 2063 N N . GLU A 1 294 ? 16.516 2.248 3.584 1 96.88 294 GLU A N 1
ATOM 2064 C CA . GLU A 1 294 ? 16.109 2.432 4.977 1 96.88 294 GLU A CA 1
ATOM 2065 C C . GLU A 1 294 ? 15.133 3.594 5.117 1 96.88 294 GLU A C 1
ATOM 2067 O O . GLU A 1 294 ? 14.172 3.514 5.887 1 96.88 294 GLU A O 1
ATOM 2072 N N . LEU A 1 295 ? 15.414 4.703 4.379 1 98.38 295 LEU A N 1
ATOM 2073 C CA . LEU A 1 295 ? 14.484 5.824 4.414 1 98.38 295 LEU A CA 1
ATOM 2074 C C . LEU A 1 295 ? 13.109 5.402 3.91 1 98.38 295 LEU A C 1
ATOM 2076 O O . LEU A 1 295 ? 12.086 5.805 4.469 1 98.38 295 LEU A O 1
ATOM 2080 N N . CYS A 1 296 ? 13.078 4.602 2.84 1 98.38 296 CYS A N 1
ATOM 2081 C CA . CYS A 1 296 ? 11.82 4.07 2.33 1 98.38 296 CYS A CA 1
ATOM 2082 C C . CYS A 1 296 ? 11.109 3.236 3.389 1 98.38 296 CYS A C 1
ATOM 2084 O O . CYS A 1 296 ? 9.906 3.4 3.615 1 98.38 296 CYS A O 1
ATOM 2086 N N . HIS A 1 297 ? 11.812 2.406 4.051 1 98.19 297 HIS A N 1
ATOM 2087 C CA . HIS A 1 297 ? 11.289 1.6 5.148 1 98.19 297 HIS A CA 1
ATOM 2088 C C . HIS A 1 297 ? 10.719 2.48 6.258 1 98.19 297 HIS A C 1
ATOM 2090 O O . HIS A 1 297 ? 9.602 2.252 6.723 1 98.19 297 HIS A O 1
ATOM 2096 N N . LEU A 1 298 ? 11.469 3.469 6.645 1 98.75 298 LEU A N 1
ATOM 2097 C CA . LEU A 1 298 ? 11.07 4.359 7.73 1 98.75 298 LEU A CA 1
ATOM 2098 C C . LEU A 1 298 ? 9.867 5.199 7.332 1 98.75 298 LEU A C 1
ATOM 2100 O O . LEU A 1 298 ? 9.039 5.547 8.172 1 98.75 298 LEU A O 1
ATOM 2104 N N . ALA A 1 299 ? 9.734 5.543 6.02 1 98.88 299 ALA A N 1
ATOM 2105 C CA . ALA A 1 299 ? 8.555 6.27 5.543 1 98.88 299 ALA A CA 1
ATOM 2106 C C . ALA A 1 299 ? 7.273 5.516 5.887 1 98.88 299 ALA A C 1
ATOM 2108 O O . ALA A 1 299 ? 6.297 6.117 6.332 1 98.88 299 ALA A O 1
ATOM 2109 N N . THR A 1 300 ? 7.293 4.211 5.691 1 98.81 300 THR A N 1
ATOM 2110 C CA . THR A 1 300 ? 6.152 3.367 6.039 1 98.81 300 THR A CA 1
ATOM 2111 C C . THR A 1 300 ? 5.863 3.438 7.535 1 98.81 300 THR A C 1
ATOM 2113 O O . THR A 1 300 ? 4.715 3.633 7.938 1 98.81 300 THR A O 1
ATOM 2116 N N . ILE A 1 301 ? 6.871 3.365 8.328 1 98.75 301 ILE A N 1
ATOM 2117 C CA . ILE A 1 301 ? 6.742 3.262 9.781 1 98.75 301 ILE A CA 1
ATOM 2118 C C . ILE A 1 301 ? 6.246 4.59 10.352 1 98.75 301 ILE A C 1
ATOM 2120 O O . ILE A 1 301 ? 5.285 4.617 11.117 1 98.75 301 ILE A O 1
ATOM 2124 N N . VAL A 1 302 ? 6.875 5.727 9.969 1 98.88 302 VAL A N 1
ATOM 2125 C CA . VAL A 1 302 ? 6.504 7.008 10.562 1 98.88 302 VAL A CA 1
ATOM 2126 C C . VAL A 1 302 ? 5.094 7.391 10.125 1 98.88 302 VAL A C 1
ATOM 2128 O O . VAL A 1 302 ? 4.348 8.016 10.883 1 98.88 302 VAL A O 1
ATOM 2131 N N . MET A 1 303 ? 4.695 7.031 8.883 1 98.94 303 MET A N 1
ATOM 2132 C CA . MET A 1 303 ? 3.336 7.328 8.438 1 98.94 303 MET A CA 1
ATOM 2133 C C . MET A 1 303 ? 2.316 6.52 9.234 1 98.94 303 MET A C 1
ATOM 2135 O O . MET A 1 303 ? 1.282 7.051 9.648 1 98.94 303 MET A O 1
ATOM 2139 N N . ALA A 1 304 ? 2.572 5.223 9.461 1 98.94 304 ALA A N 1
ATOM 2140 C CA . ALA A 1 304 ? 1.675 4.406 10.273 1 98.94 304 ALA A CA 1
ATOM 2141 C C . ALA A 1 304 ? 1.519 4.992 11.672 1 98.94 304 ALA A C 1
ATOM 2143 O O . ALA A 1 304 ? 0.404 5.09 12.188 1 98.94 304 ALA A O 1
ATOM 2144 N N . ARG A 1 305 ? 2.619 5.402 12.266 1 98.88 305 ARG A N 1
ATOM 2145 C CA . ARG A 1 305 ? 2.598 6.016 13.594 1 98.88 305 ARG A CA 1
ATOM 2146 C C . ARG A 1 305 ? 1.813 7.324 13.578 1 98.88 305 ARG A C 1
ATOM 2148 O O . ARG A 1 305 ? 1.009 7.582 14.477 1 98.88 305 ARG A O 1
ATOM 2155 N N . ALA A 1 306 ? 2.066 8.141 12.57 1 98.94 306 ALA A N 1
ATOM 2156 C CA . ALA A 1 306 ? 1.379 9.422 12.461 1 98.94 306 ALA A CA 1
ATOM 2157 C C . ALA A 1 306 ? -0.134 9.234 12.414 1 98.94 306 ALA A C 1
ATOM 2159 O O . ALA A 1 306 ? -0.88 9.984 13.047 1 98.94 306 ALA A O 1
ATOM 2160 N N . ILE A 1 307 ? -0.59 8.25 11.68 1 98.94 307 ILE A N 1
ATOM 2161 C CA . ILE A 1 307 ? -2.018 7.977 11.547 1 98.94 307 ILE A CA 1
ATOM 2162 C C . ILE A 1 307 ? -2.609 7.652 12.922 1 98.94 307 ILE A C 1
ATOM 2164 O O . ILE A 1 307 ? -3.611 8.25 13.328 1 98.94 307 ILE A O 1
ATOM 2168 N N . ALA A 1 308 ? -2.002 6.773 13.633 1 98.88 308 ALA A N 1
ATOM 2169 C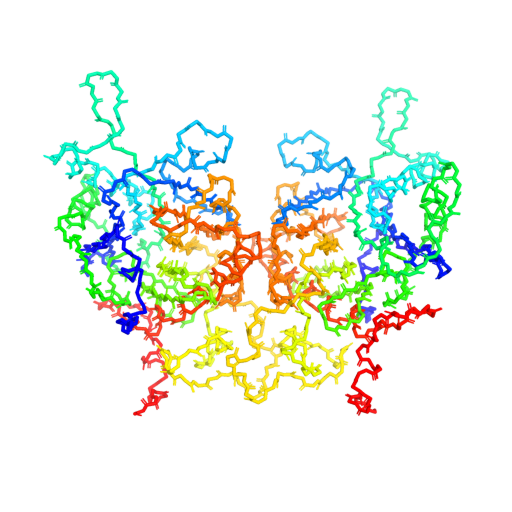 CA . ALA A 1 308 ? -2.518 6.387 14.945 1 98.88 308 ALA A CA 1
ATOM 2170 C C . ALA A 1 308 ? -2.521 7.578 15.906 1 98.88 308 ALA A C 1
ATOM 2172 O O . ALA A 1 308 ? -3.494 7.793 16.625 1 98.88 308 ALA A O 1
ATOM 2173 N N . ARG A 1 309 ? -1.468 8.367 15.875 1 98.88 309 ARG A N 1
ATOM 2174 C CA . ARG A 1 309 ? -1.368 9.523 16.766 1 98.88 309 ARG A CA 1
ATOM 2175 C C . ARG A 1 309 ? -2.451 10.555 16.438 1 98.88 309 ARG A C 1
ATOM 2177 O O . ARG A 1 309 ? -2.982 11.195 17.344 1 98.88 309 ARG A O 1
ATOM 2184 N N . GLY A 1 310 ? -2.738 10.75 15.133 1 98.88 310 GLY A N 1
ATOM 2185 C CA . GLY A 1 310 ? -3.795 11.664 14.742 1 98.88 310 GLY A CA 1
ATOM 2186 C C . GLY A 1 310 ? -5.148 11.297 15.32 1 98.88 310 GLY A C 1
ATOM 2187 O O . GLY A 1 310 ? -5.887 12.156 15.797 1 98.88 310 GLY A O 1
ATOM 2188 N N . VAL A 1 311 ? -5.473 10.039 15.258 1 98.75 311 VAL A N 1
ATOM 2189 C CA . VAL A 1 311 ? -6.742 9.531 15.781 1 98.75 311 VAL A CA 1
ATOM 2190 C C . VAL A 1 311 ? -6.738 9.594 17.297 1 98.75 311 VAL A C 1
ATOM 2192 O O . VAL A 1 311 ? -7.711 10.031 17.922 1 98.75 311 VAL A O 1
ATOM 2195 N N . TYR A 1 312 ? -5.641 9.219 17.875 1 98.69 312 TYR A N 1
ATOM 2196 C CA . TYR A 1 312 ? -5.52 9.148 19.328 1 98.69 312 TYR A CA 1
ATOM 2197 C C . TYR A 1 312 ? -5.664 10.539 19.953 1 98.69 312 TYR A C 1
ATOM 2199 O O . TYR A 1 312 ? -6.27 10.688 21.016 1 98.69 312 TYR A O 1
ATOM 2207 N N . GLU A 1 313 ? -5.156 11.539 19.328 1 98.5 313 GLU A N 1
ATOM 2208 C CA . GLU A 1 313 ? -5.113 12.883 19.891 1 98.5 313 GLU A CA 1
ATOM 2209 C C . GLU A 1 313 ? -6.379 13.664 19.562 1 98.5 313 GLU A C 1
ATOM 2211 O O . GLU A 1 313 ? -6.578 14.781 20.047 1 98.5 313 GLU A O 1
ATOM 2216 N N . ALA A 1 314 ? -7.258 13.109 18.781 1 98.62 314 ALA A N 1
ATOM 2217 C CA . ALA A 1 314 ? -8.445 13.82 18.328 1 98.62 314 ALA A CA 1
ATOM 2218 C C . ALA A 1 314 ? -9.453 14.008 19.453 1 98.62 314 ALA A C 1
ATOM 2220 O O . ALA A 1 314 ? -9.5 13.203 20.391 1 98.62 314 ALA A O 1
ATOM 2221 N N . THR A 1 315 ? -10.195 15.008 19.375 1 98.31 315 THR A N 1
ATOM 2222 C CA . THR A 1 315 ? -11.352 15.281 20.219 1 98.31 315 THR A CA 1
ATOM 2223 C C . THR A 1 315 ? -12.609 15.469 19.375 1 98.31 315 THR A C 1
ATOM 2225 O O . THR A 1 315 ? -12.539 16 18.266 1 98.31 315 THR A O 1
ATOM 2228 N N . ALA A 1 316 ? -13.711 15.078 19.891 1 97.56 316 ALA A N 1
ATOM 2229 C CA . ALA A 1 316 ? -14.961 15.172 19.141 1 97.56 316 ALA A CA 1
ATOM 2230 C C . ALA A 1 316 ? -15.344 16.625 18.891 1 97.56 316 ALA A C 1
ATOM 2232 O O . ALA A 1 316 ? -15.148 17.484 19.75 1 97.56 316 ALA A O 1
ATOM 2233 N N . LEU A 1 317 ? -15.906 16.922 17.703 1 97.25 317 LEU A N 1
ATOM 2234 C CA . LEU A 1 317 ? -16.5 18.234 17.453 1 97.25 317 LEU A CA 1
ATOM 2235 C C . LEU A 1 317 ? -17.688 18.484 18.375 1 97.25 317 LEU A C 1
ATOM 2237 O O . LEU A 1 317 ? -18.359 17.547 18.797 1 97.25 317 LEU A O 1
ATOM 2241 N N . ARG A 1 318 ? -17.906 19.719 18.672 1 95.25 318 ARG A N 1
ATOM 2242 C CA . ARG A 1 318 ? -19.031 20.078 19.531 1 95.25 318 ARG A CA 1
ATOM 2243 C C . ARG A 1 318 ? -20.281 20.375 18.703 1 95.25 318 ARG A C 1
ATOM 2245 O O . ARG A 1 318 ? -20.797 21.5 18.734 1 95.25 318 ARG A O 1
ATOM 2252 N N . VAL A 1 319 ? -20.75 19.438 18.016 1 93.44 319 VAL A N 1
ATOM 2253 C CA . VAL A 1 319 ? -21.953 19.516 17.203 1 93.44 319 VAL A CA 1
ATOM 2254 C C . VAL A 1 319 ? -22.781 18.25 17.391 1 93.44 319 VAL A C 1
ATOM 2256 O O . VAL A 1 319 ? -22.281 17.219 17.828 1 93.44 319 VAL A O 1
ATOM 2259 N N . GLU A 1 320 ? -24.062 18.344 17.141 1 89.12 320 GLU A N 1
ATOM 2260 C CA . GLU A 1 320 ? -24.953 17.188 17.266 1 89.12 320 GLU A CA 1
ATOM 2261 C C . GLU A 1 320 ? -24.562 16.094 16.281 1 89.12 320 GLU A C 1
ATOM 2263 O O . GLU A 1 320 ? -24.328 16.359 15.102 1 89.12 320 GLU A O 1
ATOM 2268 N N . GLY A 1 321 ? -24.438 14.906 16.797 1 87.56 321 GLY A N 1
ATOM 2269 C CA . GLY A 1 321 ? -24.172 13.758 15.945 1 87.56 321 GLY A CA 1
ATOM 2270 C C . GLY A 1 321 ? -22.688 13.578 15.641 1 87.56 321 GLY A C 1
ATOM 2271 O O . GLY A 1 321 ? -22.328 12.703 14.852 1 87.56 321 GLY A O 1
ATOM 2272 N N . ALA A 1 322 ? -21.875 14.406 16.266 1 92.88 322 ALA A N 1
ATOM 2273 C CA . ALA A 1 322 ? -20.438 14.289 16.016 1 92.88 322 ALA A CA 1
ATOM 2274 C C . ALA A 1 322 ? -19.938 12.898 16.406 1 92.88 322 ALA A C 1
ATOM 2276 O O . ALA A 1 322 ? -20.375 12.32 17.391 1 92.88 322 ALA A O 1
ATOM 2277 N N . GLN A 1 323 ? -19.031 12.422 15.617 1 94.25 323 GLN A N 1
ATOM 2278 C CA . GLN A 1 323 ? -18.422 11.133 15.938 1 94.25 323 GLN A CA 1
ATOM 2279 C C . GLN A 1 323 ? -17.578 11.227 17.203 1 94.25 323 GLN A C 1
ATOM 2281 O O . GLN A 1 323 ? -16.797 12.164 17.375 1 94.25 323 GLN A O 1
ATOM 2286 N N . PRO A 1 324 ? -17.766 10.25 18.125 1 96.81 324 PRO A N 1
ATOM 2287 C CA . PRO A 1 324 ? -16.938 10.258 19.344 1 96.81 324 PRO A CA 1
ATOM 2288 C C . PRO A 1 324 ? -15.453 10.031 19.047 1 96.81 324 PRO A C 1
ATOM 2290 O O . PRO A 1 324 ? -15.109 9.305 18.109 1 96.81 324 PRO A O 1
ATOM 2293 N N . ALA A 1 325 ? -14.609 10.68 19.859 1 97.88 325 ALA A N 1
ATOM 2294 C CA . ALA A 1 325 ? -13.172 10.438 19.797 1 97.88 325 ALA A CA 1
ATOM 2295 C C . ALA A 1 325 ? -12.805 9.117 20.453 1 97.88 325 ALA A C 1
ATOM 2297 O O . ALA A 1 325 ? -13.609 8.539 21.188 1 97.88 325 ALA A O 1
ATOM 2298 N N . TRP A 1 326 ? -11.602 8.648 20.109 1 98.06 326 TRP A N 1
ATOM 2299 C CA . TRP A 1 326 ? -11.086 7.418 20.688 1 98.06 326 TRP A CA 1
ATOM 2300 C C . TRP A 1 326 ? -11.211 7.438 22.219 1 98.06 326 TRP A C 1
ATOM 2302 O O . TRP A 1 326 ? -11.711 6.484 22.812 1 98.06 326 TRP A O 1
ATOM 2312 N N . ARG A 1 327 ? -10.891 8.57 22.844 1 96.81 327 ARG A N 1
ATOM 2313 C CA . ARG A 1 327 ? -10.898 8.68 24.297 1 96.81 327 ARG A CA 1
ATOM 2314 C C . ARG A 1 327 ? -12.328 8.688 24.844 1 96.81 327 ARG A C 1
ATOM 2316 O O . ARG A 1 327 ? -12.562 8.328 26 1 96.81 327 ARG A O 1
ATOM 2323 N N . ASP A 1 328 ? -13.258 9.188 24.047 1 96.94 328 ASP A N 1
ATOM 2324 C CA . ASP A 1 328 ? -14.672 9.141 24.438 1 96.94 328 ASP A CA 1
ATOM 2325 C C . ASP A 1 328 ? -15.18 7.699 24.469 1 96.94 328 ASP A C 1
ATOM 2327 O O . ASP A 1 328 ? -15.945 7.324 25.344 1 96.94 328 ASP A O 1
ATOM 2331 N N . ARG A 1 329 ? -14.805 6.914 23.516 1 95.88 329 ARG A N 1
ATOM 2332 C CA . ARG A 1 329 ? -15.289 5.547 23.359 1 95.88 329 ARG A CA 1
ATOM 2333 C C . ARG A 1 329 ? -14.586 4.602 24.328 1 95.88 329 ARG A C 1
ATOM 2335 O O . ARG A 1 329 ? -15.164 3.607 24.766 1 95.88 329 ARG A O 1
ATOM 2342 N N . PHE A 1 330 ? -13.383 4.852 24.594 1 95.94 330 PHE A N 1
ATOM 2343 C CA . PHE A 1 330 ? -12.586 3.969 25.438 1 95.94 330 PHE A CA 1
ATOM 2344 C C . PHE A 1 330 ? -12 4.73 26.625 1 95.94 330 PHE A C 1
ATOM 2346 O O . PHE A 1 330 ? -10.781 4.773 26.797 1 95.94 330 PHE A O 1
ATOM 2353 N N . PRO A 1 331 ? -12.93 5.086 27.469 1 88.06 331 PRO A N 1
ATOM 2354 C CA . PRO A 1 331 ? -12.453 5.844 28.625 1 88.06 331 PRO A CA 1
ATOM 2355 C C . PRO A 1 331 ? -11.578 5.008 29.562 1 88.06 331 PRO A C 1
ATOM 2357 O O . PRO A 1 331 ? -11.844 3.82 29.75 1 88.06 331 PRO A O 1
ATOM 2360 N N . GLY A 1 332 ? -10.477 5.445 30.031 1 84.5 332 GLY A N 1
ATOM 2361 C CA . GLY A 1 332 ? -9.648 4.77 31.016 1 84.5 332 GLY A CA 1
ATOM 2362 C C . GLY A 1 332 ? -8.516 3.971 30.391 1 84.5 332 GLY A C 1
ATOM 2363 O O . GLY A 1 332 ? -7.715 3.365 31.109 1 84.5 332 GLY A O 1
ATOM 2364 N N . MET A 1 333 ? -8.625 3.732 29.094 1 75.44 333 MET A N 1
ATOM 2365 C CA . MET A 1 333 ? -7.59 2.943 28.438 1 75.44 333 MET A CA 1
ATOM 2366 C C . MET A 1 333 ? -6.332 3.773 28.219 1 75.44 333 MET A C 1
ATOM 2368 O O . MET A 1 333 ? -5.355 3.289 27.641 1 75.44 333 MET A O 1
ATOM 2372 N N . THR A 1 334 ? -6.258 4.973 28.594 1 66.75 334 THR A N 1
ATOM 2373 C CA . THR A 1 334 ? -5.027 5.75 28.484 1 66.75 334 THR A CA 1
ATOM 2374 C C . THR A 1 334 ? -4.043 5.379 29.594 1 66.75 334 THR A C 1
ATOM 2376 O O . THR A 1 334 ? -4.453 5.062 30.703 1 66.75 334 THR A O 1
ATOM 2379 N N . LEU A 1 335 ? -2.82 4.852 29.25 1 48.78 335 LEU A N 1
ATOM 2380 C CA . LEU A 1 335 ? -1.845 4.633 30.312 1 48.78 335 LEU A CA 1
ATOM 2381 C C . LEU A 1 335 ? -1.695 5.879 31.172 1 48.78 335 LEU A C 1
ATOM 2383 O O . LEU A 1 335 ? -1.647 7 30.656 1 48.78 335 LEU A O 1
ATOM 2387 N N . SER A 1 336 ? -2.346 5.902 32.344 1 40.81 336 SER A N 1
ATOM 2388 C CA . SER A 1 336 ? -1.99 6.926 33.344 1 40.81 336 SER A CA 1
ATOM 2389 C C . SER A 1 336 ? -0.486 7.176 33.344 1 40.81 336 SER A C 1
ATOM 2391 O O . SER A 1 336 ? 0.303 6.25 33.125 1 40.81 336 SER A O 1
ATOM 2393 N N . MET B 1 1 ? -23.078 -25.172 -0.39 1 41.56 1 MET B N 1
ATOM 2394 C CA . MET B 1 1 ? -22.109 -24.531 -1.275 1 41.56 1 MET B CA 1
ATOM 2395 C C . MET B 1 1 ? -20.719 -25.172 -1.116 1 41.56 1 MET B C 1
ATOM 2397 O O . MET B 1 1 ? -20.297 -25.469 0.001 1 41.56 1 MET B O 1
ATOM 2401 N N . ALA B 1 2 ? -20.203 -25.703 -2.105 1 55.12 2 ALA B N 1
ATOM 2402 C CA . ALA B 1 2 ? -18.969 -26.484 -2.014 1 55.12 2 ALA B CA 1
ATOM 2403 C C . ALA B 1 2 ? -17.906 -25.719 -1.249 1 55.12 2 ALA B C 1
ATOM 2405 O O . ALA B 1 2 ? -17.812 -24.484 -1.353 1 55.12 2 ALA B O 1
ATOM 2406 N N . GLU B 1 3 ? -17.328 -26.328 -0.268 1 81.12 3 GLU B N 1
ATOM 2407 C CA . GLU B 1 3 ? -16.25 -25.797 0.556 1 81.12 3 GLU B CA 1
ATOM 2408 C C . GLU B 1 3 ? -15.125 -25.234 -0.307 1 81.12 3 GLU B C 1
ATOM 2410 O O . GLU B 1 3 ? -14.789 -25.812 -1.346 1 81.12 3 GLU B O 1
ATOM 2415 N N . LEU B 1 4 ? -14.711 -23.984 -0.104 1 91.69 4 LEU B N 1
ATOM 2416 C CA . LEU B 1 4 ? -13.609 -23.359 -0.822 1 91.69 4 LEU B CA 1
ATOM 2417 C C . LEU B 1 4 ? -12.336 -24.188 -0.688 1 91.69 4 LEU B C 1
ATOM 2419 O O . LEU B 1 4 ? -12.047 -24.719 0.385 1 91.69 4 LEU B O 1
ATOM 2423 N N . LEU B 1 5 ? -11.625 -24.422 -1.797 1 97.5 5 LEU B N 1
ATOM 2424 C CA . LEU B 1 5 ? -10.305 -25.047 -1.792 1 97.5 5 LEU B CA 1
ATOM 2425 C C . LEU B 1 5 ? -9.266 -24.109 -1.171 1 97.5 5 LEU B C 1
ATOM 2427 O O . LEU B 1 5 ? -8.156 -24.547 -0.844 1 97.5 5 LEU B O 1
ATOM 2431 N N . ASN B 1 6 ? -9.648 -22.781 -1.008 1 98.5 6 ASN B N 1
ATOM 2432 C CA . ASN B 1 6 ? -8.727 -21.734 -0.583 1 98.5 6 ASN B CA 1
ATOM 2433 C C . ASN B 1 6 ? -7.598 -21.531 -1.593 1 98.5 6 ASN B C 1
ATOM 2435 O O . ASN B 1 6 ? -6.438 -21.375 -1.211 1 98.5 6 ASN B O 1
ATOM 2439 N N . LEU B 1 7 ? -7.922 -21.688 -2.869 1 98.88 7 LEU B N 1
ATOM 2440 C CA . LEU B 1 7 ? -7.031 -21.547 -4.016 1 98.88 7 LEU B CA 1
ATOM 2441 C C . LEU B 1 7 ? -7.645 -20.625 -5.066 1 98.88 7 LEU B C 1
ATOM 2443 O O . LEU B 1 7 ? -8.859 -20.422 -5.078 1 98.88 7 LEU B O 1
ATOM 2447 N N . LEU B 1 8 ? -6.82 -20.094 -5.898 1 98.88 8 LEU B N 1
ATOM 2448 C CA . LEU B 1 8 ? -7.289 -19.25 -6.988 1 98.88 8 LEU B CA 1
ATOM 2449 C C . LEU B 1 8 ? -8.359 -19.969 -7.805 1 98.88 8 LEU B C 1
ATOM 2451 O O . LEU B 1 8 ? -9.297 -19.328 -8.305 1 98.88 8 LEU B O 1
ATOM 2455 N N . THR B 1 9 ? -8.328 -21.266 -7.898 1 98.81 9 THR B N 1
ATOM 2456 C CA . THR B 1 9 ? -9.227 -22.062 -8.727 1 98.81 9 THR B CA 1
ATOM 2457 C C . THR B 1 9 ? -10.602 -22.172 -8.078 1 98.81 9 THR B C 1
ATOM 2459 O O . THR B 1 9 ? -11.492 -22.844 -8.602 1 98.81 9 THR B O 1
ATOM 2462 N N . ASP B 1 10 ? -10.758 -21.594 -6.941 1 98.69 10 ASP B N 1
ATOM 2463 C CA . ASP B 1 10 ? -12.117 -21.422 -6.426 1 98.69 10 ASP B CA 1
ATOM 2464 C C . ASP B 1 10 ? -12.938 -20.5 -7.316 1 98.69 10 ASP B C 1
ATOM 2466 O O . ASP B 1 10 ? -14.164 -20.453 -7.211 1 98.69 10 ASP B O 1
ATOM 2470 N N . ILE B 1 11 ? -12.266 -19.656 -8.102 1 98.62 11 ILE B N 1
ATOM 2471 C CA . ILE B 1 11 ? -12.953 -18.875 -9.125 1 98.62 11 ILE B CA 1
ATOM 2472 C C . ILE B 1 11 ? -13.25 -19.75 -10.336 1 98.62 11 ILE B C 1
ATOM 2474 O O . ILE B 1 11 ? -12.344 -20.328 -10.93 1 98.62 11 ILE B O 1
ATOM 2478 N N . GLU B 1 12 ? -14.438 -19.828 -10.727 1 96.81 12 GLU B N 1
ATOM 2479 C CA . GLU B 1 12 ? -14.773 -20.562 -11.938 1 96.81 12 GLU B CA 1
ATOM 2480 C C . GLU B 1 12 ? -14.289 -19.828 -13.18 1 96.81 12 GLU B C 1
ATOM 2482 O O . GLU B 1 12 ? -14.203 -18.594 -13.188 1 96.81 12 GLU B O 1
ATOM 2487 N N . GLY B 1 13 ? -13.938 -20.594 -14.195 1 97.88 13 GLY B N 1
ATOM 2488 C CA . GLY B 1 13 ? -13.602 -19.969 -15.469 1 97.88 13 GLY B CA 1
ATOM 2489 C C . GLY B 1 13 ? -12.109 -19.781 -15.664 1 97.88 13 GLY B C 1
ATOM 2490 O O . GLY B 1 13 ? -11.688 -19 -16.516 1 97.88 13 GLY B O 1
ATOM 2491 N N . LEU B 1 14 ? -11.336 -20.422 -14.789 1 98.56 14 LEU B N 1
ATOM 2492 C CA . LEU B 1 14 ? -9.891 -20.359 -15 1 98.56 14 LEU B CA 1
ATOM 2493 C C . LEU B 1 14 ? -9.219 -21.656 -14.555 1 98.56 14 LEU B C 1
ATOM 2495 O O . LEU B 1 14 ? -9.805 -22.438 -13.812 1 98.56 14 LEU B O 1
ATOM 2499 N N . SER B 1 15 ? -8.102 -21.906 -15.086 1 98.81 15 SER B N 1
ATOM 2500 C CA . SER B 1 15 ? -7.219 -23.016 -14.727 1 98.81 15 SER B CA 1
ATOM 2501 C C . SER B 1 15 ? -5.832 -22.5 -14.336 1 98.81 15 SER B C 1
ATOM 2503 O O . SER B 1 15 ? -5.402 -21.438 -14.789 1 98.81 15 SER B O 1
ATOM 2505 N N . VAL B 1 16 ? -5.168 -23.203 -13.438 1 98.94 16 VAL B N 1
ATOM 2506 C CA . VAL B 1 16 ? -3.812 -22.859 -13.016 1 98.94 16 VAL B CA 1
ATOM 2507 C C . VAL B 1 16 ? -2.861 -24.016 -13.352 1 98.94 16 VAL B C 1
ATOM 2509 O O . VAL B 1 16 ? -3.191 -25.172 -13.141 1 98.94 16 VAL B O 1
ATOM 2512 N N . GLY B 1 17 ? -1.711 -23.719 -13.945 1 98.94 17 GLY B N 1
ATOM 2513 C CA . GLY B 1 17 ? -0.671 -24.688 -14.242 1 98.94 17 GLY B CA 1
ATOM 2514 C C . GLY B 1 17 ? 0.701 -24.266 -13.75 1 98.94 17 GLY B C 1
ATOM 2515 O O . GLY B 1 17 ? 1.027 -23.078 -13.766 1 98.94 17 GLY B O 1
ATOM 2516 N N . HIS B 1 18 ? 1.541 -25.266 -13.406 1 98.88 18 HIS B N 1
ATOM 2517 C CA . HIS B 1 18 ? 2.904 -25.031 -12.945 1 98.88 18 HIS B CA 1
ATOM 2518 C C . HIS B 1 18 ? 3.904 -25.891 -13.727 1 98.88 18 HIS B C 1
ATOM 2520 O O . HIS B 1 18 ? 3.602 -27.016 -14.094 1 98.88 18 HIS B O 1
ATOM 2526 N N . ALA B 1 19 ? 4.984 -25.328 -14.008 1 98.94 19 ALA B N 1
ATOM 2527 C CA . ALA B 1 19 ? 6.199 -26.062 -14.352 1 98.94 19 ALA B CA 1
ATOM 2528 C C . ALA B 1 19 ? 7.34 -25.719 -13.398 1 98.94 19 ALA B C 1
ATOM 2530 O O . ALA B 1 19 ? 7.66 -24.547 -13.203 1 98.94 19 ALA B O 1
ATOM 2531 N N . THR B 1 20 ? 7.902 -26.766 -12.781 1 98.81 20 THR B N 1
ATOM 2532 C CA . THR B 1 20 ? 8.922 -26.625 -11.75 1 98.81 20 THR B CA 1
ATOM 2533 C C . THR B 1 20 ? 10.211 -27.328 -12.164 1 98.81 20 THR B C 1
ATOM 2535 O O . THR B 1 20 ? 10.195 -28.484 -12.594 1 98.81 20 THR B O 1
ATOM 2538 N N . ASP B 1 21 ? 11.273 -26.656 -12.156 1 98.38 21 ASP B N 1
ATOM 2539 C CA . ASP B 1 21 ? 12.602 -27.234 -12.352 1 98.38 21 ASP B CA 1
ATOM 2540 C C . ASP B 1 21 ? 13.477 -27.031 -11.117 1 98.38 21 ASP B C 1
ATOM 2542 O O . ASP B 1 21 ? 14.078 -25.969 -10.953 1 98.38 21 ASP B O 1
ATOM 2546 N N . LEU B 1 22 ? 13.586 -28.047 -10.328 1 97.62 22 LEU B N 1
ATOM 2547 C CA . LEU B 1 22 ? 14.297 -27.953 -9.062 1 97.62 22 LEU B CA 1
ATOM 2548 C C . LEU B 1 22 ? 15.805 -27.812 -9.289 1 97.62 22 LEU B C 1
ATOM 2550 O O . LEU B 1 22 ? 16.5 -27.188 -8.5 1 97.62 22 LEU B O 1
ATOM 2554 N N . ARG B 1 23 ? 16.297 -28.453 -10.32 1 96.38 23 ARG B N 1
ATOM 2555 C CA . ARG B 1 23 ? 17.703 -28.312 -10.641 1 96.38 23 ARG B CA 1
ATOM 2556 C C . ARG B 1 23 ? 18.031 -26.875 -11.016 1 96.38 23 ARG B C 1
ATOM 2558 O O . ARG B 1 23 ? 19.062 -26.328 -10.602 1 96.38 23 ARG B O 1
ATOM 2565 N N . LEU B 1 24 ? 17.219 -26.281 -11.75 1 96.38 24 LEU B N 1
ATOM 2566 C CA . LEU B 1 24 ? 17.344 -24.875 -12.141 1 96.38 24 LEU B CA 1
ATOM 2567 C C . LEU B 1 24 ? 17.062 -23.953 -10.953 1 96.38 24 LEU B C 1
ATOM 2569 O O . LEU B 1 24 ? 17.609 -22.859 -10.875 1 96.38 24 LEU B O 1
ATOM 2573 N N . GLY B 1 25 ? 16.266 -24.453 -9.914 1 97.5 25 GLY B N 1
ATOM 2574 C CA . GLY B 1 25 ? 15.766 -23.625 -8.828 1 97.5 25 GLY B CA 1
ATOM 2575 C C . GLY B 1 25 ? 14.805 -22.547 -9.297 1 97.5 25 GLY B C 1
ATOM 2576 O O . GLY B 1 25 ? 14.859 -21.406 -8.82 1 97.5 25 GLY B O 1
ATOM 2577 N N . SER B 1 26 ? 14.008 -22.859 -10.266 1 98.06 26 SER B N 1
ATOM 2578 C CA . SER B 1 26 ? 13.102 -21.891 -10.875 1 98.06 26 SER B CA 1
ATOM 2579 C C . SER B 1 26 ? 11.867 -22.578 -11.461 1 98.06 26 SER B C 1
ATOM 2581 O O . SER B 1 26 ? 11.711 -23.797 -11.32 1 98.06 26 SER B O 1
ATOM 2583 N N . GLY B 1 27 ? 10.953 -21.844 -12.047 1 98.81 27 GLY B N 1
ATOM 2584 C CA . GLY B 1 27 ? 9.734 -22.344 -12.656 1 98.81 27 GLY B CA 1
ATOM 2585 C C . GLY B 1 27 ? 8.789 -21.234 -13.102 1 98.81 27 GLY B C 1
ATOM 2586 O O . GLY B 1 27 ? 9.164 -20.062 -13.109 1 98.81 27 GLY B O 1
ATOM 2587 N N . ALA B 1 28 ? 7.594 -21.656 -13.547 1 98.94 28 ALA B N 1
ATOM 2588 C CA . ALA B 1 28 ? 6.57 -20.719 -14 1 98.94 28 ALA B CA 1
ATOM 2589 C C . ALA B 1 28 ? 5.172 -21.203 -13.617 1 98.94 28 ALA B C 1
ATOM 2591 O O . ALA B 1 28 ? 4.941 -22.406 -13.484 1 98.94 28 ALA B O 1
ATOM 2592 N N . THR B 1 29 ? 4.352 -20.312 -13.336 1 98.94 29 THR B N 1
ATOM 2593 C CA . THR B 1 29 ? 2.928 -20.516 -13.086 1 98.94 29 THR B CA 1
ATOM 2594 C C . THR B 1 29 ? 2.08 -19.766 -14.102 1 98.94 29 THR B C 1
ATOM 2596 O O . THR B 1 29 ? 2.35 -18.594 -14.398 1 98.94 29 THR B O 1
ATOM 2599 N N . VAL B 1 30 ? 1.092 -20.422 -14.703 1 98.94 30 VAL B N 1
ATOM 2600 C CA . VAL B 1 30 ? 0.201 -19.781 -15.664 1 98.94 30 VAL B CA 1
ATOM 2601 C C . VAL B 1 30 ? -1.237 -19.828 -15.148 1 98.94 30 VAL B C 1
ATOM 2603 O O . VAL B 1 30 ? -1.643 -20.812 -14.531 1 98.94 30 VAL B O 1
ATOM 2606 N N . ILE B 1 31 ? -1.956 -18.781 -15.234 1 98.94 31 ILE B N 1
ATOM 2607 C CA . ILE B 1 31 ? -3.406 -18.719 -15.086 1 98.94 31 ILE B CA 1
ATOM 2608 C C . ILE B 1 31 ? -4.062 -18.609 -16.453 1 98.94 31 ILE B C 1
ATOM 2610 O O . ILE B 1 31 ? -3.877 -17.609 -17.156 1 98.94 31 ILE B O 1
ATOM 2614 N N . VAL B 1 32 ? -4.809 -19.594 -16.859 1 98.94 32 VAL B N 1
ATOM 2615 C CA . VAL B 1 32 ? -5.469 -19.625 -18.156 1 98.94 32 VAL B CA 1
ATOM 2616 C C . VAL B 1 32 ? -6.973 -19.406 -17.969 1 98.94 32 VAL B C 1
ATOM 2618 O O . VAL B 1 32 ? -7.633 -20.172 -17.266 1 98.94 32 VAL B O 1
ATOM 2621 N N . PHE B 1 33 ? -7.453 -18.391 -18.641 1 98.81 33 PHE B N 1
ATOM 2622 C CA . PHE B 1 33 ? -8.891 -18.125 -18.562 1 98.81 33 PHE B CA 1
ATOM 2623 C C . PHE B 1 33 ? -9.641 -18.906 -19.641 1 98.81 33 PHE B C 1
ATOM 2625 O O . PHE B 1 33 ? -9.141 -19.078 -20.75 1 98.81 33 PHE B O 1
ATOM 2632 N N . ASP B 1 34 ? -10.836 -19.359 -19.359 1 98.12 34 ASP B N 1
ATOM 2633 C CA . ASP B 1 34 ? -11.664 -20.109 -20.297 1 98.12 34 ASP B CA 1
ATOM 2634 C C . ASP B 1 34 ? -12.078 -19.234 -21.484 1 98.12 34 ASP B C 1
ATOM 2636 O O . ASP B 1 34 ? -12.281 -19.719 -22.594 1 98.12 34 ASP B O 1
ATOM 2640 N N . GLU B 1 35 ? -12.305 -17.969 -21.234 1 96.94 35 GLU B N 1
ATOM 2641 C CA . GLU B 1 35 ? -12.68 -16.953 -22.219 1 96.94 35 GLU B CA 1
ATOM 2642 C C . GLU B 1 35 ? -11.859 -15.68 -22.016 1 96.94 35 GLU B C 1
ATOM 2644 O O . GLU B 1 35 ? -11.281 -15.461 -20.953 1 96.94 35 GLU B O 1
ATOM 2649 N N . PRO B 1 36 ? -11.789 -14.898 -23.141 1 96.5 36 PRO B N 1
ATOM 2650 C CA . PRO B 1 36 ? -11.156 -13.594 -22.906 1 96.5 36 PRO B CA 1
ATOM 2651 C C . PRO B 1 36 ? -11.727 -12.867 -21.688 1 96.5 36 PRO B C 1
ATOM 2653 O O . PRO B 1 36 ? -12.945 -12.75 -21.562 1 96.5 36 PRO B O 1
ATOM 2656 N N . THR B 1 37 ? -10.898 -12.43 -20.828 1 98.38 37 THR B N 1
ATOM 2657 C CA . THR B 1 37 ? -11.312 -11.992 -19.5 1 98.38 37 THR B CA 1
ATOM 2658 C C . THR B 1 37 ? -10.836 -10.57 -19.219 1 98.38 37 THR B C 1
ATOM 2660 O O . THR B 1 37 ? -9.68 -10.242 -19.484 1 98.38 37 THR B O 1
ATOM 2663 N N . VAL B 1 38 ? -11.75 -9.734 -18.672 1 98.44 38 VAL B N 1
ATOM 2664 C CA . VAL B 1 38 ? -11.406 -8.367 -18.312 1 98.44 38 VAL B CA 1
ATOM 2665 C C . VAL B 1 38 ? -10.234 -8.359 -17.328 1 98.44 38 VAL B C 1
ATOM 2667 O O . VAL B 1 38 ? -10.242 -9.102 -16.344 1 98.44 38 VAL B O 1
ATOM 2670 N N . ALA B 1 39 ? -9.203 -7.496 -17.625 1 98.62 39 ALA B N 1
ATOM 2671 C CA . ALA B 1 39 ? -8.008 -7.535 -16.781 1 98.62 39 ALA B CA 1
ATOM 2672 C C . ALA B 1 39 ? -7.359 -6.16 -16.688 1 98.62 39 ALA B C 1
ATOM 2674 O O . ALA B 1 39 ? -7.539 -5.316 -17.562 1 98.62 39 ALA B O 1
ATOM 2675 N N . SER B 1 40 ? -6.707 -5.883 -15.656 1 98.62 40 SER B N 1
ATOM 2676 C CA . SER B 1 40 ? -5.812 -4.754 -15.414 1 98.62 40 SER B CA 1
ATOM 2677 C C . SER B 1 40 ? -4.668 -5.145 -14.484 1 98.62 40 SER B C 1
ATOM 2679 O O . SER B 1 40 ? -4.324 -6.324 -14.375 1 98.62 40 SER B O 1
ATOM 2681 N N . GLY B 1 41 ? -3.953 -4.215 -13.953 1 98.06 41 GLY B N 1
ATOM 2682 C CA . GLY B 1 41 ? -2.834 -4.48 -13.062 1 98.06 41 GLY B CA 1
ATOM 2683 C C . GLY B 1 41 ? -2.172 -3.219 -12.539 1 98.06 41 GLY B C 1
ATOM 2684 O O . GLY B 1 41 ? -2.533 -2.111 -12.945 1 98.06 41 GLY B O 1
ATOM 2685 N N . THR B 1 42 ? -1.342 -3.4 -11.578 1 98 42 THR B N 1
ATOM 2686 C CA . THR B 1 42 ? -0.615 -2.295 -10.961 1 98 42 THR B CA 1
ATOM 2687 C C . THR B 1 42 ? 0.788 -2.732 -10.547 1 98 42 THR B C 1
ATOM 2689 O O . THR B 1 42 ? 0.971 -3.832 -10.023 1 98 42 THR B O 1
ATOM 2692 N N . VAL B 1 43 ? 1.764 -1.866 -10.836 1 96.62 43 VAL B N 1
ATOM 2693 C CA . VAL B 1 43 ? 3.129 -2.018 -10.344 1 96.62 43 VAL B CA 1
ATOM 2694 C C . VAL B 1 43 ? 3.412 -0.96 -9.273 1 96.62 43 VAL B C 1
ATOM 2696 O O . VAL B 1 43 ? 3.283 0.239 -9.531 1 96.62 43 VAL B O 1
ATOM 2699 N N . LEU B 1 44 ? 3.816 -1.429 -8.086 1 96.56 44 LEU B N 1
ATOM 2700 C CA . LEU B 1 44 ? 4.168 -0.459 -7.055 1 96.56 44 LEU B CA 1
ATOM 2701 C C . LEU B 1 44 ? 5.617 -0.635 -6.617 1 96.56 44 LEU B C 1
ATOM 2703 O O . LEU B 1 44 ? 6.18 0.237 -5.949 1 96.56 44 LEU B O 1
ATOM 2707 N N . GLY B 1 45 ? 6.195 -1.752 -6.945 1 94.38 45 GLY B N 1
ATOM 2708 C CA . GLY B 1 45 ? 7.625 -1.878 -6.711 1 94.38 45 GLY B CA 1
ATOM 2709 C C . GLY B 1 45 ? 8.461 -1.042 -7.66 1 94.38 45 GLY B C 1
ATOM 2710 O O . GLY B 1 45 ? 7.98 -0.632 -8.719 1 94.38 45 GLY B O 1
ATOM 2711 N N . GLY B 1 46 ? 9.711 -0.871 -7.344 1 92.31 46 GLY B N 1
ATOM 2712 C CA . GLY B 1 46 ? 10.555 0.031 -8.109 1 92.31 46 GLY B CA 1
ATOM 2713 C C . GLY B 1 46 ? 11.344 -0.67 -9.203 1 92.31 46 GLY B C 1
ATOM 2714 O O . GLY B 1 46 ? 11.945 -0.019 -10.055 1 92.31 46 GLY B O 1
ATOM 2715 N N . ALA B 1 47 ? 11.352 -1.976 -9.141 1 91.75 47 ALA B N 1
ATOM 2716 C CA . ALA B 1 47 ? 12.164 -2.711 -10.109 1 91.75 47 ALA B CA 1
ATOM 2717 C C . ALA B 1 47 ? 11.352 -3.82 -10.773 1 91.75 47 ALA B C 1
ATOM 2719 O O . ALA B 1 47 ? 11.75 -4.988 -10.742 1 91.75 47 ALA B O 1
ATOM 2720 N N . PRO B 1 48 ? 10.336 -3.475 -11.492 1 92.69 48 PRO B N 1
ATOM 2721 C CA . PRO B 1 48 ? 9.469 -4.496 -12.094 1 92.69 48 PRO B CA 1
ATOM 2722 C C . PRO B 1 48 ? 10.102 -5.141 -13.328 1 92.69 48 PRO B C 1
ATOM 2724 O O . PRO B 1 48 ? 10.93 -4.52 -14 1 92.69 48 PRO B O 1
ATOM 2727 N N . GLY B 1 49 ? 9.805 -6.391 -13.547 1 93.06 49 GLY B N 1
ATOM 2728 C CA . GLY B 1 49 ? 10.008 -7.098 -14.805 1 93.06 49 GLY B CA 1
ATOM 2729 C C . GLY B 1 49 ? 8.734 -7.691 -15.367 1 93.06 49 GLY B C 1
ATOM 2730 O O . GLY B 1 49 ? 8.086 -8.516 -14.711 1 93.06 49 GLY B O 1
ATOM 2731 N N . GLY B 1 50 ? 8.391 -7.215 -16.531 1 94.69 50 GLY B N 1
ATOM 2732 C CA . GLY B 1 50 ? 7.129 -7.684 -17.062 1 94.69 50 GLY B CA 1
ATOM 2733 C C . GLY B 1 50 ? 7.09 -7.684 -18.578 1 94.69 50 GLY B C 1
ATOM 2734 O O . GLY B 1 50 ? 7.977 -7.129 -19.234 1 94.69 50 GLY B O 1
ATOM 2735 N N . ARG B 1 51 ? 6.23 -8.391 -19.109 1 94.06 51 ARG B N 1
ATOM 2736 C CA . ARG B 1 51 ? 5.891 -8.492 -20.516 1 94.06 51 ARG B CA 1
ATOM 2737 C C . ARG B 1 51 ? 4.426 -8.148 -20.766 1 94.06 51 ARG B C 1
ATOM 2739 O O . ARG B 1 51 ? 3.541 -8.656 -20.078 1 94.06 51 ARG B O 1
ATOM 2746 N N . ASP B 1 52 ? 4.207 -7.148 -21.703 1 94.19 52 ASP B N 1
ATOM 2747 C CA . ASP B 1 52 ? 2.869 -6.793 -22.172 1 94.19 52 ASP B CA 1
ATOM 2748 C C . ASP B 1 52 ? 2.02 -6.246 -21.031 1 94.19 52 ASP B C 1
ATOM 2750 O O . ASP B 1 52 ? 0.82 -6.516 -20.953 1 94.19 52 ASP B O 1
ATOM 2754 N N . THR B 1 53 ? 2.693 -5.52 -20.094 1 95.06 53 THR B N 1
ATOM 2755 C CA . THR B 1 53 ? 1.979 -5.039 -18.922 1 95.06 53 THR B CA 1
ATOM 2756 C C . THR B 1 53 ? 1.363 -3.668 -19.188 1 95.06 53 THR B C 1
ATOM 2758 O O . THR B 1 53 ? 0.406 -3.271 -18.516 1 95.06 53 THR B O 1
ATOM 2761 N N . ALA B 1 54 ? 1.847 -2.992 -20.188 1 88.56 54 ALA B N 1
ATOM 2762 C CA . ALA B 1 54 ? 1.363 -1.64 -20.453 1 88.56 54 ALA B CA 1
ATOM 2763 C C . ALA B 1 54 ? -0.101 -1.653 -20.891 1 88.56 54 ALA B C 1
ATOM 2765 O O . ALA B 1 54 ? -0.852 -0.723 -20.578 1 88.56 54 ALA B O 1
ATOM 2766 N N . LEU B 1 55 ? -0.486 -2.689 -21.578 1 92.19 55 LEU B N 1
ATOM 2767 C CA . LEU B 1 55 ? -1.85 -2.752 -22.094 1 92.19 55 LEU B CA 1
ATOM 2768 C C . LEU B 1 55 ? -2.857 -2.859 -20.953 1 92.19 55 LEU B C 1
ATOM 2770 O O . LEU B 1 55 ? -4.059 -2.686 -21.156 1 92.19 55 LEU B O 1
ATOM 2774 N N . LEU B 1 56 ? -2.385 -3.162 -19.719 1 95.94 56 LEU B N 1
ATOM 2775 C CA . LEU B 1 56 ? -3.273 -3.367 -18.578 1 95.94 56 LEU B CA 1
ATOM 2776 C C . LEU B 1 56 ? -3.746 -2.033 -18.016 1 95.94 56 LEU B C 1
ATOM 2778 O O . LEU B 1 56 ? -4.699 -1.988 -17.234 1 95.94 56 LEU B O 1
ATOM 2782 N N . ASP B 1 57 ? -3.07 -0.98 -18.453 1 94.31 57 ASP B N 1
ATOM 2783 C CA . ASP B 1 57 ? -3.516 0.349 -18.047 1 94.31 57 ASP B CA 1
ATOM 2784 C C . ASP B 1 57 ? -4.957 0.6 -18.469 1 94.31 57 ASP B C 1
ATOM 2786 O O . ASP B 1 57 ? -5.32 0.351 -19.625 1 94.31 57 ASP B O 1
ATOM 2790 N N . PRO B 1 58 ? -5.758 1.144 -17.547 1 94.94 58 PRO B N 1
ATOM 2791 C CA . PRO B 1 58 ? -7.176 1.321 -17.875 1 94.94 58 PRO B CA 1
ATOM 2792 C C . PRO B 1 58 ? -7.395 2.23 -19.078 1 94.94 58 PRO B C 1
ATOM 2794 O O . PRO B 1 58 ? -8.461 2.195 -19.703 1 94.94 58 PRO B O 1
ATOM 2797 N N . ALA B 1 59 ? -6.43 3.045 -19.438 1 91.56 59 ALA B N 1
ATOM 2798 C CA . ALA B 1 59 ? -6.559 3.969 -20.562 1 91.56 59 ALA B CA 1
ATOM 2799 C C . ALA B 1 59 ? -6.305 3.258 -21.891 1 91.56 59 ALA B C 1
ATOM 2801 O O . ALA B 1 59 ? -6.57 3.812 -22.953 1 91.56 59 ALA B O 1
ATOM 2802 N N . MET B 1 60 ? -5.758 2.043 -21.844 1 90.06 60 MET B N 1
ATOM 2803 C CA . MET B 1 60 ? -5.395 1.328 -23.062 1 90.06 60 MET B CA 1
ATOM 2804 C C . MET B 1 60 ? -6.582 0.535 -23.609 1 90.06 60 MET B C 1
ATOM 2806 O O . MET B 1 60 ? -7.492 0.183 -22.859 1 90.06 60 MET B O 1
ATOM 2810 N N . THR B 1 61 ? -6.555 0.164 -24.812 1 88.31 61 THR B N 1
ATOM 2811 C CA . THR B 1 61 ? -7.738 -0.276 -25.547 1 88.31 61 THR B CA 1
ATOM 2812 C C . THR B 1 61 ? -7.977 -1.769 -25.328 1 88.31 61 THR B C 1
ATOM 2814 O O . THR B 1 61 ? -9.117 -2.234 -25.391 1 88.31 61 THR B O 1
ATOM 2817 N N . VAL B 1 62 ? -6.965 -2.512 -25.125 1 85.69 62 VAL B N 1
ATOM 2818 C CA . VAL B 1 62 ? -7.168 -3.943 -24.938 1 85.69 62 VAL B CA 1
ATOM 2819 C C . VAL B 1 62 ? -7.816 -4.199 -23.578 1 85.69 62 VAL B C 1
ATOM 2821 O O . VAL B 1 62 ? -7.25 -3.852 -22.547 1 85.69 62 VAL B O 1
ATOM 2824 N N . GLY B 1 63 ? -8.93 -4.82 -23.609 1 90.06 63 GLY B N 1
ATOM 2825 C CA . GLY B 1 63 ? -9.703 -4.918 -22.375 1 90.06 63 GLY B CA 1
ATOM 2826 C C . GLY B 1 63 ? -9.664 -6.305 -21.75 1 90.06 63 GLY B C 1
ATOM 2827 O O . GLY B 1 63 ? -10.078 -6.488 -20.609 1 90.06 63 GLY B O 1
ATOM 2828 N N . THR B 1 64 ? -9.234 -7.266 -22.578 1 96.56 64 THR B N 1
ATOM 2829 C CA . THR B 1 64 ? -9.289 -8.633 -22.078 1 96.56 64 THR B CA 1
ATOM 2830 C C . THR B 1 64 ? -7.961 -9.352 -22.328 1 96.56 64 THR B C 1
ATOM 2832 O O . THR B 1 64 ? -7.184 -8.953 -23.188 1 96.56 64 THR B O 1
ATOM 2835 N N . VAL B 1 65 ? -7.711 -10.359 -21.531 1 98.38 65 VAL B N 1
ATOM 2836 C CA . VAL B 1 65 ? -6.512 -11.18 -21.672 1 98.38 65 VAL B CA 1
ATOM 2837 C C . VAL B 1 65 ? -6.902 -12.656 -21.766 1 98.38 65 VAL B C 1
ATOM 2839 O O . VAL B 1 65 ? -8.031 -13.023 -21.438 1 98.38 65 VAL B O 1
ATOM 2842 N N . ASP B 1 66 ? -5.977 -13.438 -22.219 1 98.62 66 ASP B N 1
ATOM 2843 C CA . ASP B 1 66 ? -6.203 -14.875 -22.344 1 98.62 66 ASP B CA 1
ATOM 2844 C C . ASP B 1 66 ? -5.582 -15.625 -21.156 1 98.62 66 ASP B C 1
ATOM 2846 O O . ASP B 1 66 ? -6.066 -16.688 -20.781 1 98.62 66 ASP B O 1
ATOM 2850 N N . ALA B 1 67 ? -4.527 -15.117 -20.625 1 98.88 67 ALA B N 1
ATOM 2851 C CA . ALA B 1 67 ? -3.791 -15.742 -19.531 1 98.88 67 ALA B CA 1
ATOM 2852 C C . ALA B 1 67 ? -2.887 -14.734 -18.828 1 98.88 67 ALA B C 1
ATOM 2854 O O . ALA B 1 67 ? -2.627 -13.648 -19.359 1 98.88 67 ALA B O 1
ATOM 2855 N N . PHE B 1 68 ? -2.504 -15.055 -17.641 1 98.94 68 PHE B N 1
ATOM 2856 C CA . PHE B 1 68 ? -1.384 -14.422 -16.953 1 98.94 68 PHE B CA 1
ATOM 2857 C C . PHE B 1 68 ? -0.252 -15.422 -16.734 1 98.94 68 PHE B C 1
ATOM 2859 O O . PHE B 1 68 ? -0.498 -16.609 -16.531 1 98.94 68 PHE B O 1
ATOM 2866 N N . VAL B 1 69 ? 0.998 -14.898 -16.75 1 98.94 69 VAL B N 1
ATOM 2867 C CA . VAL B 1 69 ? 2.146 -15.742 -16.422 1 98.94 69 VAL B CA 1
ATOM 2868 C C . VAL B 1 69 ? 2.963 -15.102 -15.305 1 98.94 69 VAL B C 1
ATOM 2870 O O . VAL B 1 69 ? 3.23 -13.898 -15.336 1 98.94 69 VAL B O 1
ATOM 2873 N N . LEU B 1 70 ? 3.254 -15.859 -14.305 1 98.88 70 LEU B N 1
ATOM 2874 C CA . LEU B 1 70 ? 4.27 -15.555 -13.297 1 98.88 70 LEU B CA 1
ATOM 2875 C C . LEU B 1 70 ? 5.461 -16.5 -13.43 1 98.88 70 LEU B C 1
ATOM 2877 O O . LEU B 1 70 ? 5.289 -17.719 -13.547 1 98.88 70 LEU B O 1
ATOM 2881 N N . SER B 1 71 ? 6.672 -15.961 -13.43 1 98.62 71 SER B N 1
ATOM 2882 C CA . SER B 1 71 ? 7.824 -16.828 -13.648 1 98.62 71 SER B CA 1
ATOM 2883 C C . SER B 1 71 ? 9.047 -16.328 -12.883 1 98.62 71 SER B C 1
ATOM 2885 O O . SER B 1 71 ? 9.117 -15.164 -12.508 1 98.62 71 SER B O 1
ATOM 2887 N N . GLY B 1 72 ? 9.906 -17.359 -12.562 1 97.88 72 GLY B N 1
ATOM 2888 C CA . GLY B 1 72 ? 11.258 -16.969 -12.195 1 97.88 72 GLY B CA 1
ATOM 2889 C C . GLY B 1 72 ? 12.117 -16.594 -13.391 1 97.88 72 GLY B C 1
ATOM 2890 O O . GLY B 1 72 ? 11.602 -16.312 -14.477 1 97.88 72 GLY B O 1
ATOM 2891 N N . GLY B 1 73 ? 13.453 -16.406 -13.141 1 95.88 73 GLY B N 1
ATOM 2892 C CA . GLY B 1 73 ? 14.406 -16.281 -14.234 1 95.88 73 GLY B CA 1
ATOM 2893 C C . GLY B 1 73 ? 14.773 -14.852 -14.555 1 95.88 73 GLY B C 1
ATOM 2894 O O . GLY B 1 73 ? 15.531 -14.594 -15.492 1 95.88 73 GLY B O 1
ATOM 2895 N N . SER B 1 74 ? 14.203 -13.906 -13.695 1 93.88 74 SER B N 1
ATOM 2896 C CA . SER B 1 74 ? 14.438 -12.508 -14.047 1 93.88 74 SER B CA 1
ATOM 2897 C C . SER B 1 74 ? 14.109 -12.25 -15.516 1 93.88 74 SER B C 1
ATOM 2899 O O . SER B 1 74 ? 13.133 -12.789 -16.047 1 93.88 74 SER B O 1
ATOM 2901 N N . ALA B 1 75 ? 14.898 -11.438 -16.203 1 92.25 75 ALA B N 1
ATOM 2902 C CA . ALA B 1 75 ? 14.547 -11.031 -17.562 1 92.25 75 ALA B CA 1
ATOM 2903 C C . ALA B 1 75 ? 14.523 -12.242 -18.5 1 92.25 75 ALA B C 1
ATOM 2905 O O . ALA B 1 75 ? 13.773 -12.25 -19.484 1 92.25 75 ALA B O 1
ATOM 2906 N N . PHE B 1 76 ? 15.273 -13.289 -18.203 1 94.75 76 PHE B N 1
ATOM 2907 C CA . PHE B 1 76 ? 15.227 -14.5 -19.016 1 94.75 76 PHE B CA 1
ATOM 2908 C C . PHE B 1 76 ? 13.875 -15.188 -18.906 1 94.75 76 PHE B C 1
ATOM 2910 O O . PHE B 1 76 ? 13.414 -15.82 -19.844 1 94.75 76 PHE B O 1
ATOM 2917 N N . GLY B 1 77 ? 13.234 -15.016 -17.703 1 97.56 77 GLY B N 1
ATOM 2918 C CA . GLY B 1 77 ? 11.945 -15.641 -17.453 1 97.56 77 GLY B CA 1
ATOM 2919 C C . GLY B 1 77 ? 10.836 -15.102 -18.344 1 97.56 77 GLY B C 1
ATOM 2920 O O . GLY B 1 77 ? 9.797 -15.734 -18.484 1 97.56 77 GLY B O 1
ATOM 2921 N N . LEU B 1 78 ? 11.062 -13.945 -18.984 1 96.81 78 LEU B N 1
ATOM 2922 C CA . LEU B 1 78 ? 10.039 -13.312 -19.812 1 96.81 78 LEU B CA 1
ATOM 2923 C C . LEU B 1 78 ? 9.703 -14.18 -21.016 1 96.81 78 LEU B C 1
ATOM 2925 O O . LEU B 1 78 ? 8.656 -14.008 -21.641 1 96.81 78 LEU B O 1
ATOM 2929 N N . ASP B 1 79 ? 10.516 -15.148 -21.328 1 97.19 79 ASP B N 1
ATOM 2930 C CA . ASP B 1 79 ? 10.266 -16.062 -22.438 1 97.19 79 ASP B CA 1
ATOM 2931 C C . ASP B 1 79 ? 9.094 -17 -22.125 1 97.19 79 ASP B C 1
ATOM 2933 O O . ASP B 1 79 ? 8.508 -17.594 -23.031 1 97.19 79 ASP B O 1
ATOM 2937 N N . ALA B 1 80 ? 8.742 -17.156 -20.828 1 98.69 80 ALA B N 1
ATOM 2938 C CA . ALA B 1 80 ? 7.695 -18.094 -20.438 1 98.69 80 ALA B CA 1
ATOM 2939 C C . ALA B 1 80 ? 6.363 -17.75 -21.094 1 98.69 80 ALA B C 1
ATOM 2941 O O . ALA B 1 80 ? 5.602 -18.641 -21.484 1 98.69 80 ALA B O 1
ATOM 2942 N N . ALA B 1 81 ? 6.102 -16.484 -21.234 1 98.56 81 ALA B N 1
ATOM 2943 C CA . ALA B 1 81 ? 4.859 -16.062 -21.875 1 98.56 81 ALA B CA 1
ATOM 2944 C C . ALA B 1 81 ? 4.816 -16.531 -23.328 1 98.56 81 ALA B C 1
ATOM 2946 O O . ALA B 1 81 ? 3.746 -16.844 -23.859 1 98.56 81 ALA B O 1
ATOM 2947 N N . GLY B 1 82 ? 5.973 -16.547 -23.953 1 97.25 82 GLY B N 1
ATOM 2948 C CA . GLY B 1 82 ? 6.023 -17.094 -25.297 1 97.25 82 GLY B CA 1
ATOM 2949 C C . GLY B 1 82 ? 5.57 -18.531 -25.375 1 97.25 82 GLY B C 1
ATOM 2950 O O . GLY B 1 82 ? 4.859 -18.922 -26.312 1 97.25 82 GLY B O 1
ATOM 2951 N N . GLY B 1 83 ? 6.035 -19.328 -24.406 1 98.69 83 GLY B N 1
ATOM 2952 C CA . GLY B 1 83 ? 5.574 -20.703 -24.344 1 98.69 83 GLY B CA 1
ATOM 2953 C C . GLY B 1 83 ? 4.078 -20.828 -24.141 1 98.69 83 GLY B C 1
ATOM 2954 O O . GLY B 1 83 ? 3.424 -21.656 -24.766 1 98.69 83 GLY B O 1
ATOM 2955 N N . VAL B 1 84 ? 3.561 -20 -23.281 1 98.75 84 VAL B N 1
ATOM 2956 C CA . VAL B 1 84 ? 2.129 -20.016 -23 1 98.75 84 VAL B CA 1
ATOM 2957 C C . VAL B 1 84 ? 1.361 -19.562 -24.25 1 98.75 84 VAL B C 1
ATOM 2959 O O . VAL B 1 84 ? 0.329 -20.141 -24.594 1 98.75 84 VAL B O 1
ATOM 2962 N N . GLN B 1 85 ? 1.874 -18.531 -24.969 1 97.62 85 GLN B N 1
ATOM 2963 C CA . GLN B 1 85 ? 1.26 -18.078 -26.203 1 97.62 85 GLN B CA 1
ATOM 2964 C C . GLN B 1 85 ? 1.198 -19.203 -27.234 1 97.62 85 GLN B C 1
ATOM 2966 O O . GLN B 1 85 ? 0.196 -19.359 -27.938 1 97.62 85 GLN B O 1
ATOM 2971 N N . ALA B 1 86 ? 2.279 -19.953 -27.328 1 98 86 ALA B N 1
ATOM 2972 C CA . ALA B 1 86 ? 2.307 -21.078 -28.25 1 98 86 ALA B CA 1
ATOM 2973 C C . ALA B 1 86 ? 1.213 -22.078 -27.922 1 98 86 ALA B C 1
ATOM 2975 O O . ALA B 1 86 ? 0.541 -22.594 -28.828 1 98 86 ALA B O 1
ATOM 2976 N N . GLY B 1 87 ? 1.084 -22.375 -26.625 1 98.5 87 GLY B N 1
ATOM 2977 C CA . GLY B 1 87 ? 0.027 -23.281 -26.203 1 98.5 87 GLY B CA 1
ATOM 2978 C C . GLY B 1 87 ? -1.362 -22.781 -26.531 1 98.5 87 GLY B C 1
ATOM 2979 O O . GLY B 1 87 ? -2.203 -23.531 -27.031 1 98.5 87 GLY B O 1
ATOM 2980 N N . LEU B 1 88 ? -1.614 -21.516 -26.281 1 98.38 88 LEU B N 1
ATOM 2981 C CA . LEU B 1 88 ? -2.906 -20.906 -26.578 1 98.38 88 LEU B CA 1
ATOM 2982 C C . LEU B 1 88 ? -3.184 -20.938 -28.078 1 98.38 88 LEU B C 1
ATOM 2984 O O . LEU B 1 88 ? -4.301 -21.234 -28.5 1 98.38 88 LEU B O 1
ATOM 2988 N N . ARG B 1 89 ? -2.176 -20.625 -28.859 1 96.38 89 ARG B N 1
ATOM 2989 C CA . ARG B 1 89 ? -2.322 -20.688 -30.312 1 96.38 89 ARG B CA 1
ATOM 2990 C C . ARG B 1 89 ? -2.689 -22.094 -30.781 1 96.38 89 ARG B C 1
ATOM 2992 O O . ARG B 1 89 ? -3.535 -22.25 -31.656 1 96.38 89 ARG B O 1
ATOM 2999 N N . GLU B 1 90 ? -2.041 -23.031 -30.219 1 97.25 90 GLU B N 1
ATOM 3000 C CA . GLU B 1 90 ? -2.268 -24.422 -30.562 1 97.25 90 GLU B CA 1
ATOM 3001 C C . GLU B 1 90 ? -3.74 -24.797 -30.422 1 97.25 90 GLU B C 1
ATOM 3003 O O . GLU B 1 90 ? -4.262 -25.609 -31.203 1 97.25 90 GLU B O 1
ATOM 3008 N N . ILE B 1 91 ? -4.414 -24.234 -29.516 1 96.81 91 ILE B N 1
ATOM 3009 C CA . ILE B 1 91 ? -5.805 -24.609 -29.281 1 96.81 91 ILE B CA 1
ATOM 3010 C C . ILE B 1 91 ? -6.73 -23.531 -29.859 1 96.81 91 ILE B C 1
ATOM 3012 O O . ILE B 1 91 ? -7.91 -23.469 -29.5 1 96.81 91 ILE B O 1
ATOM 3016 N N . GLY B 1 92 ? -6.18 -22.562 -30.625 1 96.12 92 GLY B N 1
ATOM 3017 C CA . GLY B 1 92 ? -6.953 -21.609 -31.406 1 96.12 92 GLY B CA 1
ATOM 3018 C C . GLY B 1 92 ? -7.453 -20.438 -30.578 1 96.12 92 GLY B C 1
ATOM 3019 O O . GLY B 1 92 ? -8.461 -19.828 -30.922 1 96.12 92 GLY B O 1
ATOM 3020 N N . ARG B 1 93 ? -6.809 -20.141 -29.5 1 96.75 93 ARG B N 1
ATOM 3021 C CA . ARG B 1 93 ? -7.223 -19.047 -28.625 1 96.75 93 ARG B CA 1
ATOM 3022 C C . ARG B 1 93 ? -6.406 -17.797 -28.891 1 96.75 93 ARG B C 1
ATOM 3024 O O . ARG B 1 93 ? -5.227 -17.875 -29.234 1 96.75 93 ARG B O 1
ATOM 3031 N N . GLY B 1 94 ? -7.098 -16.625 -28.719 1 95.31 94 GLY B N 1
ATOM 3032 C CA . GLY B 1 94 ? -6.453 -15.328 -28.844 1 95.31 94 GLY B CA 1
ATOM 3033 C C . GLY B 1 94 ? -7.395 -14.234 -29.312 1 95.31 94 GLY B C 1
ATOM 3034 O O . GLY B 1 94 ? -8.508 -14.523 -29.766 1 95.31 94 GLY B O 1
ATOM 3035 N N . LEU B 1 95 ? -6.91 -13.062 -29.188 1 90.94 95 LEU B N 1
ATOM 3036 C CA . LEU B 1 95 ? -7.633 -11.898 -29.688 1 90.94 95 LEU B CA 1
ATOM 3037 C C . LEU B 1 95 ? -7.656 -11.891 -31.219 1 90.94 95 LEU B C 1
ATOM 3039 O O . LEU B 1 95 ? -6.609 -11.984 -31.859 1 90.94 95 LEU B O 1
ATOM 3043 N N . GLN B 1 96 ? -8.789 -11.812 -31.766 1 89.88 96 GLN B N 1
ATOM 3044 C CA . GLN B 1 96 ? -8.93 -11.758 -33.219 1 89.88 96 GLN B CA 1
ATOM 3045 C C . GLN B 1 96 ? -8.391 -10.453 -33.781 1 89.88 96 GLN B C 1
ATOM 3047 O O . GLN B 1 96 ? -8.867 -9.367 -33.406 1 89.88 96 GLN B O 1
ATOM 3052 N N . VAL B 1 97 ? -7.363 -10.531 -34.562 1 87.88 97 VAL B N 1
ATOM 3053 C CA . VAL B 1 97 ? -6.793 -9.414 -35.312 1 87.88 97 VAL B CA 1
ATOM 3054 C C . VAL B 1 97 ? -6.758 -9.742 -36.812 1 87.88 97 VAL B C 1
ATOM 3056 O O . VAL B 1 97 ? -5.84 -10.414 -37.281 1 87.88 97 VAL B O 1
ATOM 3059 N N . GLY B 1 98 ? -7.656 -9.219 -37.562 1 88.94 98 GLY B N 1
ATOM 3060 C CA . GLY B 1 98 ? -7.805 -9.641 -38.938 1 88.94 98 GLY B CA 1
ATOM 3061 C C . GLY B 1 98 ? -8.039 -11.133 -39.094 1 88.94 98 GLY B C 1
ATOM 3062 O O . GLY B 1 98 ? -8.977 -11.68 -38.5 1 88.94 98 GLY B O 1
ATOM 3063 N N . THR B 1 99 ? -7.152 -11.805 -39.75 1 91.62 99 THR B N 1
ATOM 3064 C CA . THR B 1 99 ? -7.324 -13.234 -40 1 91.62 99 THR B CA 1
ATOM 3065 C C . THR B 1 99 ? -6.52 -14.062 -39 1 91.62 99 THR B C 1
ATOM 3067 O O . THR B 1 99 ? -6.453 -15.281 -39.125 1 91.62 99 THR B O 1
ATOM 3070 N N . THR B 1 100 ? -5.957 -13.297 -38.125 1 90.19 100 THR B N 1
ATOM 3071 C CA . THR B 1 100 ? -5.094 -14 -37.188 1 90.19 100 THR B CA 1
ATOM 3072 C C . THR B 1 100 ? -5.594 -13.82 -35.75 1 90.19 100 THR B C 1
ATOM 3074 O O . THR B 1 100 ? -6.375 -12.906 -35.469 1 90.19 100 THR B O 1
ATOM 3077 N N . ARG B 1 101 ? -5.293 -14.805 -34.938 1 93.19 101 ARG B N 1
ATOM 3078 C CA . ARG B 1 101 ? -5.547 -14.703 -33.5 1 93.19 101 ARG B CA 1
ATOM 3079 C C . ARG B 1 101 ? -4.246 -14.5 -32.719 1 93.19 101 ARG B C 1
ATOM 3081 O O . ARG B 1 101 ? -3.27 -15.219 -32.938 1 93.19 101 ARG B O 1
ATOM 3088 N N . VAL B 1 102 ? -4.23 -13.523 -31.906 1 93.38 102 VAL B N 1
ATOM 3089 C CA . VAL B 1 102 ? -3.049 -13.18 -31.125 1 93.38 102 VAL B CA 1
ATOM 3090 C C . VAL B 1 102 ? -3.342 -13.352 -29.641 1 93.38 102 VAL B C 1
ATOM 3092 O O . VAL B 1 102 ? -4.016 -12.516 -29.031 1 93.38 102 VAL B O 1
ATOM 3095 N N . PRO B 1 103 ? -2.895 -14.406 -29.016 1 97 103 PRO B N 1
ATOM 3096 C CA . PRO B 1 103 ? -3.1 -14.57 -27.578 1 97 103 PRO B CA 1
ATOM 3097 C C . PRO B 1 103 ? -2.473 -13.445 -26.75 1 97 103 PRO B C 1
ATOM 3099 O O . PRO B 1 103 ? -1.312 -13.086 -26.969 1 97 103 PRO B O 1
ATOM 3102 N N . ILE B 1 104 ? -3.182 -12.789 -25.875 1 97.5 104 ILE B N 1
ATOM 3103 C CA . ILE B 1 104 ? -2.721 -11.719 -24.984 1 97.5 104 ILE B CA 1
ATOM 3104 C C . ILE B 1 104 ? -2.338 -12.297 -23.625 1 97.5 104 ILE B C 1
ATOM 3106 O O . ILE B 1 104 ? -3.195 -12.789 -22.891 1 97.5 104 ILE B O 1
ATOM 3110 N N . VAL B 1 105 ? -1.056 -12.227 -23.281 1 98.5 105 VAL B N 1
ATOM 3111 C CA . VAL B 1 105 ? -0.539 -12.938 -22.125 1 98.5 105 VAL B CA 1
ATOM 3112 C C . VAL B 1 105 ? 0.401 -12.031 -21.328 1 98.5 105 VAL B C 1
ATOM 3114 O O . VAL B 1 105 ? 1.623 -12.188 -21.391 1 98.5 105 VAL B O 1
ATOM 3117 N N . PRO B 1 106 ? -0.161 -11.133 -20.5 1 98.56 106 PRO B N 1
ATOM 3118 C CA . PRO B 1 106 ? 0.716 -10.375 -19.609 1 98.56 106 PRO B CA 1
ATOM 3119 C C . PRO B 1 106 ? 1.497 -11.273 -18.641 1 98.56 106 PRO B C 1
ATOM 3121 O O . PRO B 1 106 ? 1.001 -12.32 -18.234 1 98.56 106 PRO B O 1
ATOM 3124 N N . GLN B 1 107 ? 2.707 -10.781 -18.297 1 98.62 107 GLN B N 1
ATOM 3125 C CA . GLN B 1 107 ? 3.598 -11.57 -17.453 1 98.62 107 GLN B CA 1
ATOM 3126 C C . GLN B 1 107 ? 4.375 -10.68 -16.484 1 98.62 107 GLN B C 1
ATOM 3128 O O . GLN B 1 107 ? 4.676 -9.531 -16.797 1 98.62 107 GLN B O 1
ATOM 3133 N N . ALA B 1 108 ? 4.629 -11.227 -15.32 1 98.44 108 ALA B N 1
ATOM 3134 C CA . ALA B 1 108 ? 5.609 -10.672 -14.391 1 98.44 108 ALA B CA 1
ATOM 3135 C C . ALA B 1 108 ? 6.656 -11.711 -14.016 1 98.44 108 ALA B C 1
ATOM 3137 O O . ALA B 1 108 ? 6.379 -12.914 -14.023 1 98.44 108 ALA B O 1
ATOM 3138 N N . ILE B 1 109 ? 7.879 -11.266 -13.688 1 97.38 109 ILE B N 1
ATOM 3139 C CA . ILE B 1 109 ? 8.977 -12.172 -13.352 1 97.38 109 ILE B CA 1
ATOM 3140 C C . ILE B 1 109 ? 9.57 -11.773 -12 1 97.38 109 ILE B C 1
ATOM 3142 O O . ILE B 1 109 ? 9.406 -10.633 -11.555 1 97.38 109 ILE B O 1
ATOM 3146 N N . LEU B 1 110 ? 10.188 -12.742 -11.383 1 95.69 110 LEU B N 1
ATOM 3147 C CA . LEU B 1 110 ? 10.93 -12.484 -10.148 1 95.69 110 LEU B CA 1
ATOM 3148 C C . LEU B 1 110 ? 12.391 -12.914 -10.305 1 95.69 110 LEU B C 1
ATOM 3150 O O . LEU B 1 110 ? 12.734 -13.633 -11.242 1 95.69 110 LEU B O 1
ATOM 3154 N N . MET B 1 111 ? 13.242 -12.391 -9.422 1 93.38 111 MET B N 1
ATOM 3155 C CA . MET B 1 111 ? 14.672 -12.656 -9.438 1 93.38 111 MET B CA 1
ATOM 3156 C C . MET B 1 111 ? 15.008 -13.914 -8.633 1 93.38 111 MET B C 1
ATOM 3158 O O . MET B 1 111 ? 14.953 -13.898 -7.406 1 93.38 111 MET B O 1
ATOM 3162 N N . ASP B 1 112 ? 15.414 -14.961 -9.344 1 94.38 112 ASP B N 1
ATOM 3163 C CA . ASP B 1 112 ? 15.844 -16.156 -8.641 1 94.38 112 ASP B CA 1
ATOM 3164 C C . ASP B 1 112 ? 17.109 -16.734 -9.273 1 94.38 112 ASP B C 1
ATOM 3166 O O . ASP B 1 112 ? 17.359 -17.938 -9.188 1 94.38 112 ASP B O 1
ATOM 3170 N N . LEU B 1 113 ? 17.891 -15.898 -9.867 1 91.94 113 LEU B N 1
ATOM 3171 C CA . LEU B 1 113 ? 19.109 -16.312 -10.555 1 91.94 113 LEU B CA 1
ATOM 3172 C C . LEU B 1 113 ? 20.234 -16.562 -9.562 1 91.94 113 LEU B C 1
ATOM 3174 O O . LEU B 1 113 ? 21.25 -17.188 -9.914 1 91.94 113 LEU B O 1
ATOM 3178 N N . LEU B 1 114 ? 20.109 -16.109 -8.32 1 88.69 114 LEU B N 1
ATOM 3179 C CA . LEU B 1 114 ? 21.203 -16.172 -7.363 1 88.69 114 LEU B CA 1
ATOM 3180 C C . LEU B 1 114 ? 20.906 -17.188 -6.262 1 88.69 114 LEU B C 1
ATOM 3182 O O . LEU B 1 114 ? 21.5 -17.125 -5.18 1 88.69 114 LEU B O 1
ATOM 3186 N N . ASN B 1 115 ? 20.016 -18.094 -6.543 1 89.81 115 ASN B N 1
ATOM 3187 C CA . ASN B 1 115 ? 19.547 -18.969 -5.477 1 89.81 115 ASN B CA 1
ATOM 3188 C C . ASN B 1 115 ? 20.297 -20.297 -5.469 1 89.81 115 ASN B C 1
ATOM 3190 O O . ASN B 1 115 ? 19.906 -21.234 -4.754 1 89.81 115 ASN B O 1
ATOM 3194 N N . GLY B 1 116 ? 21.344 -20.438 -6.309 1 88.88 116 GLY B N 1
ATOM 3195 C CA . GLY B 1 116 ? 22.188 -21.609 -6.273 1 88.88 116 GLY B CA 1
ATOM 3196 C C . GLY B 1 116 ? 21.828 -22.641 -7.332 1 88.88 116 GLY B C 1
ATOM 3197 O O . GLY B 1 116 ? 22.594 -23.578 -7.578 1 88.88 116 GLY B O 1
ATOM 3198 N N . GLY B 1 117 ? 20.688 -22.594 -7.961 1 91.69 117 GLY B N 1
ATOM 3199 C CA . GLY B 1 117 ? 20.312 -23.516 -9.023 1 91.69 117 GLY B CA 1
ATOM 3200 C C . GLY B 1 117 ? 21.234 -23.438 -10.227 1 91.69 117 GLY B C 1
ATOM 3201 O O . GLY B 1 117 ? 22.047 -22.516 -10.336 1 91.69 117 GLY B O 1
ATOM 3202 N N . ASP B 1 118 ? 21.188 -24.438 -11.031 1 94.56 118 ASP B N 1
ATOM 3203 C CA . ASP B 1 118 ? 22 -24.5 -12.242 1 94.56 118 ASP B CA 1
ATOM 3204 C C . ASP B 1 118 ? 21.469 -23.516 -13.297 1 94.56 118 ASP B C 1
ATOM 3206 O O . ASP B 1 118 ? 20.453 -23.781 -13.938 1 94.56 118 ASP B O 1
ATOM 3210 N N . LYS B 1 119 ? 22.266 -22.406 -13.523 1 93.81 119 LYS B N 1
ATOM 3211 C CA . LYS B 1 119 ? 21.828 -21.375 -14.461 1 93.81 119 LYS B CA 1
ATOM 3212 C C . LYS B 1 119 ? 22.609 -21.453 -15.773 1 93.81 119 LYS B C 1
ATOM 3214 O O . LYS B 1 119 ? 22.562 -20.531 -16.594 1 93.81 119 LYS B O 1
ATOM 3219 N N . ASP B 1 120 ? 23.297 -22.531 -15.93 1 94.38 120 ASP B N 1
ATOM 3220 C CA . ASP B 1 120 ? 24.109 -22.688 -17.141 1 94.38 120 ASP B CA 1
ATOM 3221 C C . ASP B 1 120 ? 23.328 -23.469 -18.203 1 94.38 120 ASP B C 1
ATOM 3223 O O . ASP B 1 120 ? 23.688 -24.594 -18.547 1 94.38 120 ASP B O 1
ATOM 3227 N N . TRP B 1 121 ? 22.266 -22.922 -18.875 1 91.62 121 TRP B N 1
ATOM 3228 C CA . TRP B 1 121 ? 21.375 -23.625 -19.797 1 91.62 121 TRP B CA 1
ATOM 3229 C C . TRP B 1 121 ? 21.828 -23.453 -21.234 1 91.62 121 TRP B C 1
ATOM 3231 O O . TRP B 1 121 ? 21.125 -23.859 -22.172 1 91.62 121 TRP B O 1
ATOM 3241 N N . GLY B 1 122 ? 22.984 -22.859 -21.5 1 92.62 122 GLY B N 1
ATOM 3242 C CA . GLY B 1 122 ? 23.484 -22.688 -22.859 1 92.62 122 GLY B CA 1
ATOM 3243 C C . GLY B 1 122 ? 22.938 -21.438 -23.531 1 92.62 122 GLY B C 1
ATOM 3244 O O . GLY B 1 122 ? 22.828 -20.391 -22.922 1 92.62 122 GLY B O 1
ATOM 3245 N N . LEU B 1 123 ? 22.547 -21.562 -24.875 1 93.5 123 LEU B N 1
ATOM 3246 C CA . LEU B 1 123 ? 22.234 -20.391 -25.703 1 93.5 123 LEU B CA 1
ATOM 3247 C C . LEU B 1 123 ? 20.859 -19.828 -25.359 1 93.5 123 LEU B C 1
ATOM 3249 O O . LEU B 1 123 ? 20.703 -18.625 -25.141 1 93.5 123 LEU B O 1
ATOM 3253 N N . HIS B 1 124 ? 19.844 -20.703 -25.359 1 94.94 124 HIS B N 1
ATOM 3254 C CA . HIS B 1 124 ? 18.484 -20.266 -25.109 1 94.94 124 HIS B CA 1
ATOM 3255 C C . HIS B 1 124 ? 18.062 -20.578 -23.688 1 94.94 124 HIS B C 1
ATOM 3257 O O . HIS B 1 124 ? 18.297 -21.688 -23.188 1 94.94 124 HIS B O 1
ATOM 3263 N N . SER B 1 125 ? 17.469 -19.594 -23.016 1 95.88 125 SER B N 1
ATOM 3264 C CA . SER B 1 125 ? 16.938 -19.859 -21.688 1 95.88 125 SER B CA 1
ATOM 3265 C C . SER B 1 125 ? 15.859 -20.938 -21.734 1 95.88 125 SER B C 1
ATOM 3267 O O . SER B 1 125 ? 15.172 -21.094 -22.75 1 95.88 125 SER B O 1
ATOM 3269 N N . PRO B 1 126 ? 15.695 -21.656 -20.656 1 97.94 126 PRO B N 1
ATOM 3270 C CA . PRO B 1 126 ? 14.734 -22.75 -20.656 1 97.94 126 PRO B CA 1
ATOM 3271 C C . PRO B 1 126 ? 13.297 -22.281 -20.469 1 97.94 126 PRO B C 1
ATOM 3273 O O . PRO B 1 126 ? 12.359 -23.078 -20.531 1 97.94 126 PRO B O 1
ATOM 3276 N N . TYR B 1 127 ? 13.008 -21.031 -20.359 1 98.31 127 TYR B N 1
ATOM 3277 C CA . TYR B 1 127 ? 11.75 -20.547 -19.797 1 98.31 127 TYR B CA 1
ATOM 3278 C C . TYR B 1 127 ? 10.641 -20.609 -20.844 1 98.31 127 TYR B C 1
ATOM 3280 O O . TYR B 1 127 ? 9.461 -20.734 -20.5 1 98.31 127 TYR B O 1
ATOM 3288 N N . ARG B 1 128 ? 10.953 -20.5 -22.141 1 98.25 128 ARG B N 1
ATOM 3289 C CA . ARG B 1 128 ? 9.906 -20.719 -23.141 1 98.25 128 ARG B CA 1
ATOM 3290 C C . ARG B 1 128 ? 9.266 -22.094 -22.969 1 98.25 128 ARG B C 1
ATOM 3292 O O . ARG B 1 128 ? 8.039 -22.219 -22.922 1 98.25 128 ARG B O 1
ATOM 3299 N N . ASP B 1 129 ? 10.109 -23.125 -22.844 1 98.69 129 ASP B N 1
ATOM 3300 C CA . ASP B 1 129 ? 9.609 -24.484 -22.672 1 98.69 129 ASP B CA 1
ATOM 3301 C C . ASP B 1 129 ? 8.914 -24.656 -21.328 1 98.69 129 ASP B C 1
ATOM 3303 O O . ASP B 1 129 ? 7.879 -25.312 -21.234 1 98.69 129 ASP B O 1
ATOM 3307 N N . ILE B 1 130 ? 9.461 -24.047 -20.281 1 98.75 130 ILE B N 1
ATOM 3308 C CA . ILE B 1 130 ? 8.852 -24.078 -18.969 1 98.75 130 ILE B CA 1
ATOM 3309 C C . ILE B 1 130 ? 7.453 -23.453 -19.031 1 98.75 130 ILE B C 1
ATOM 3311 O O . ILE B 1 130 ? 6.508 -23.984 -18.438 1 98.75 130 ILE B O 1
ATOM 3315 N N . GLY B 1 131 ? 7.332 -22.328 -19.766 1 98.88 131 GLY B N 1
ATOM 3316 C CA . GLY B 1 131 ? 6.027 -21.703 -19.938 1 98.88 131 GLY B CA 1
ATOM 3317 C C . GLY B 1 131 ? 5.035 -22.609 -20.641 1 98.88 131 GLY B C 1
ATOM 3318 O O . GLY B 1 131 ? 3.873 -22.703 -20.25 1 98.88 131 GLY B O 1
ATOM 3319 N N . TYR B 1 132 ? 5.492 -23.234 -21.734 1 98.88 132 TYR B N 1
ATOM 3320 C CA . TYR B 1 132 ? 4.629 -24.156 -22.469 1 98.88 132 TYR B CA 1
ATOM 3321 C C . TYR B 1 132 ? 4.199 -25.328 -21.594 1 98.88 132 TYR B C 1
ATOM 3323 O O . TYR B 1 132 ? 3.033 -25.719 -21.609 1 98.88 132 TYR B O 1
ATOM 3331 N N . ASP B 1 133 ? 5.148 -25.906 -20.828 1 98.94 133 ASP B N 1
ATOM 3332 C CA . ASP B 1 133 ? 4.852 -27 -19.922 1 98.94 133 ASP B CA 1
ATOM 3333 C C . ASP B 1 133 ? 3.836 -26.578 -18.859 1 98.94 133 ASP B C 1
ATOM 3335 O O . ASP B 1 133 ? 2.949 -27.359 -18.5 1 98.94 133 ASP B O 1
ATOM 3339 N N . ALA B 1 134 ? 3.998 -25.375 -18.281 1 98.94 134 ALA B N 1
ATOM 3340 C CA . ALA B 1 134 ? 3.021 -24.859 -17.328 1 98.94 134 ALA B CA 1
ATOM 3341 C C . ALA B 1 134 ? 1.63 -24.781 -17.953 1 98.94 134 ALA B C 1
ATOM 3343 O O . ALA B 1 134 ? 0.639 -25.141 -17.312 1 98.94 134 ALA B O 1
ATOM 3344 N N . PHE B 1 135 ? 1.592 -24.281 -19.203 1 98.88 135 PHE B N 1
ATOM 3345 C CA . PHE B 1 135 ? 0.324 -24.203 -19.922 1 98.88 135 PHE B CA 1
ATOM 3346 C C . PHE B 1 135 ? -0.315 -25.578 -20.047 1 98.88 135 PHE B C 1
ATOM 3348 O O . PHE B 1 135 ? -1.505 -25.75 -19.766 1 98.88 135 PHE B O 1
ATOM 3355 N N . LYS B 1 136 ? 0.486 -26.562 -20.469 1 98.81 136 LYS B N 1
ATOM 3356 C CA . LYS B 1 136 ? -0.023 -27.922 -20.672 1 98.81 136 LYS B CA 1
ATOM 3357 C C . LYS B 1 136 ? -0.5 -28.531 -19.344 1 98.81 136 LYS B C 1
ATOM 3359 O O . LYS B 1 136 ? -1.418 -29.344 -19.344 1 98.81 136 LYS B O 1
ATOM 3364 N N . ALA B 1 137 ? 0.063 -28.094 -18.25 1 98.81 137 ALA B N 1
ATOM 3365 C CA . ALA B 1 137 ? -0.252 -28.656 -16.938 1 98.81 137 ALA B CA 1
ATOM 3366 C C . ALA B 1 137 ? -1.462 -27.953 -16.312 1 98.81 137 ALA B C 1
ATOM 3368 O O . ALA B 1 137 ? -1.933 -28.344 -15.25 1 98.81 137 ALA B O 1
ATOM 3369 N N . ALA B 1 138 ? -2.021 -26.922 -16.953 1 98.75 138 ALA B N 1
ATOM 3370 C CA . ALA B 1 138 ? -3.094 -26.125 -16.375 1 98.75 138 ALA B CA 1
ATOM 3371 C C . ALA B 1 138 ? -4.352 -26.969 -16.156 1 98.75 138 ALA B C 1
ATOM 3373 O O . ALA B 1 138 ? -4.766 -27.703 -17.047 1 98.75 138 ALA B O 1
ATOM 3374 N N . GLY B 1 139 ? -4.879 -26.844 -15.031 1 98.5 139 GLY B N 1
ATOM 3375 C CA . GLY B 1 139 ? -6.098 -27.547 -14.672 1 98.5 139 GLY B CA 1
ATOM 3376 C C . GLY B 1 139 ? -6.938 -26.812 -13.656 1 98.5 139 GLY B C 1
ATOM 3377 O O . GLY B 1 139 ? -6.52 -25.766 -13.141 1 98.5 139 GLY B O 1
ATOM 3378 N N . LYS B 1 140 ? -8.117 -27.359 -13.523 1 97.81 140 LYS B N 1
ATOM 3379 C CA . LYS B 1 140 ? -9.023 -26.844 -12.508 1 97.81 140 LYS B CA 1
ATOM 3380 C C . LYS B 1 140 ? -8.82 -27.562 -11.172 1 97.81 140 LYS B C 1
ATOM 3382 O O . LYS B 1 140 ? -8.102 -28.562 -11.102 1 97.81 140 LYS B O 1
ATOM 3387 N N . GLY B 1 141 ? -9.273 -27.016 -10.078 1 96.5 141 GLY B N 1
ATOM 3388 C CA . GLY B 1 141 ? -9.242 -27.688 -8.789 1 96.5 141 GLY B CA 1
ATOM 3389 C C . GLY B 1 141 ? -7.961 -27.438 -8.016 1 96.5 141 GLY B C 1
ATOM 3390 O O . GLY B 1 141 ? -7.426 -26.328 -8.023 1 96.5 141 GLY B O 1
ATOM 3391 N N . VAL B 1 142 ? -7.469 -28.484 -7.371 1 98.19 142 VAL B N 1
ATOM 3392 C CA . VAL B 1 142 ? -6.398 -28.344 -6.391 1 98.19 142 VAL B CA 1
ATOM 3393 C C . VAL B 1 142 ? -5.055 -28.203 -7.105 1 98.19 142 VAL B C 1
ATOM 3395 O O . VAL B 1 142 ? -4.809 -28.875 -8.109 1 98.19 142 VAL B O 1
ATOM 3398 N N . PHE B 1 143 ? -4.207 -27.391 -6.648 1 98.44 143 PHE B N 1
ATOM 3399 C CA . PHE B 1 143 ? -2.809 -27.312 -7.051 1 98.44 143 PHE B CA 1
ATOM 3400 C C . PHE B 1 143 ? -1.91 -27.078 -5.84 1 98.44 143 PHE B C 1
ATOM 3402 O O . PHE B 1 143 ? -2.383 -26.672 -4.777 1 98.44 143 PHE B O 1
ATOM 3409 N N . ASP B 1 144 ? -0.645 -27.328 -5.949 1 98.44 144 ASP B N 1
ATOM 3410 C CA . ASP B 1 144 ? 0.311 -27.266 -4.848 1 98.44 144 ASP B CA 1
ATOM 3411 C C . ASP B 1 144 ? 0.732 -25.828 -4.559 1 98.44 144 ASP B C 1
ATOM 3413 O O . ASP B 1 144 ? 0.663 -24.969 -5.441 1 98.44 144 ASP B O 1
ATOM 3417 N N . LEU B 1 145 ? 1.146 -25.578 -3.338 1 98.81 145 LEU B N 1
ATOM 3418 C CA . LEU B 1 145 ? 1.717 -24.312 -2.895 1 98.81 145 LEU B CA 1
ATOM 3419 C C . LEU B 1 145 ? 3.166 -24.5 -2.457 1 98.81 145 LEU B C 1
ATOM 3421 O O . LEU B 1 145 ? 3.637 -25.625 -2.299 1 98.81 145 LEU B O 1
ATOM 3425 N N . GLY B 1 146 ? 3.857 -23.406 -2.225 1 98.75 146 GLY B N 1
ATOM 3426 C CA . GLY B 1 146 ? 5.234 -23.438 -1.756 1 98.75 146 GLY B CA 1
ATOM 3427 C C . GLY B 1 146 ? 6.25 -23.453 -2.885 1 98.75 146 GLY B C 1
ATOM 3428 O O . GLY B 1 146 ? 6.211 -22.594 -3.766 1 98.75 146 GLY B O 1
ATOM 3429 N N . THR B 1 147 ? 7.121 -24.438 -2.842 1 98.81 147 THR B N 1
ATOM 3430 C CA . THR B 1 147 ? 8.234 -24.5 -3.779 1 98.81 147 THR B CA 1
ATOM 3431 C C . THR B 1 147 ? 7.809 -25.172 -5.082 1 98.81 147 THR B C 1
ATOM 3433 O O . THR B 1 147 ? 8.266 -26.266 -5.398 1 98.81 147 THR B O 1
ATOM 3436 N N . VAL B 1 148 ? 6.938 -24.453 -5.781 1 98.88 148 VAL B N 1
ATOM 3437 C CA . VAL B 1 148 ? 6.344 -24.938 -7.027 1 98.88 148 VAL B CA 1
ATOM 3438 C C . VAL B 1 148 ? 6.156 -23.766 -7.992 1 98.88 148 VAL B C 1
ATOM 3440 O O . VAL B 1 148 ? 5.961 -22.625 -7.566 1 98.88 148 VAL B O 1
ATOM 3443 N N . GLY B 1 149 ? 6.301 -24.016 -9.359 1 98.88 149 GLY B N 1
ATOM 3444 C CA . GLY B 1 149 ? 6.094 -22.984 -10.359 1 98.88 149 GLY B CA 1
ATOM 3445 C C . GLY B 1 149 ? 6.922 -21.734 -10.102 1 98.88 149 GLY B C 1
ATOM 3446 O O . GLY B 1 149 ? 8.133 -21.828 -9.883 1 98.88 149 GLY B O 1
ATOM 3447 N N . ALA B 1 150 ? 6.262 -20.609 -10.203 1 98.88 150 ALA B N 1
ATOM 3448 C CA . ALA B 1 150 ? 6.941 -19.328 -10.016 1 98.88 150 ALA B CA 1
ATOM 3449 C C . ALA B 1 150 ? 7.52 -19.219 -8.609 1 98.88 150 ALA B C 1
ATOM 3451 O O . ALA B 1 150 ? 8.406 -18.391 -8.359 1 98.88 150 ALA B O 1
ATOM 3452 N N . GLY B 1 151 ? 7.051 -20.016 -7.648 1 98.75 151 GLY B N 1
ATOM 3453 C CA . GLY B 1 151 ? 7.531 -19.953 -6.277 1 98.75 151 GLY B CA 1
ATOM 3454 C C . GLY B 1 151 ? 8.789 -20.766 -6.047 1 98.75 151 GLY B C 1
ATOM 3455 O O . GLY B 1 151 ? 9.391 -20.703 -4.977 1 98.75 151 GLY B O 1
ATOM 3456 N N . THR B 1 152 ? 9.258 -21.484 -6.977 1 98.75 152 THR B N 1
ATOM 3457 C CA . THR B 1 152 ? 10.336 -22.469 -6.801 1 98.75 152 THR B CA 1
ATOM 3458 C C . THR B 1 152 ? 11.602 -21.781 -6.285 1 98.75 152 THR B C 1
ATOM 3460 O O . THR B 1 152 ? 12.188 -22.234 -5.297 1 98.75 152 THR B O 1
ATOM 3463 N N . GLY B 1 153 ? 11.922 -20.734 -6.879 1 97.31 153 GLY B N 1
ATOM 3464 C CA . GLY B 1 153 ? 13.188 -20.109 -6.523 1 97.31 153 GLY B CA 1
ATOM 3465 C C . GLY B 1 153 ? 13.023 -18.922 -5.59 1 97.31 153 GLY B C 1
ATOM 3466 O O . GLY B 1 153 ? 13.992 -18.219 -5.289 1 97.31 153 GLY B O 1
ATOM 3467 N N . ALA B 1 154 ? 11.836 -18.656 -5.105 1 97.25 154 ALA B N 1
ATOM 3468 C CA . ALA B 1 154 ? 11.516 -17.453 -4.348 1 97.25 154 ALA B CA 1
ATOM 3469 C C . ALA B 1 154 ? 12.148 -17.484 -2.959 1 97.25 154 ALA B C 1
ATOM 3471 O O . ALA B 1 154 ? 12.211 -18.547 -2.324 1 97.25 154 ALA B O 1
ATOM 3472 N N . THR B 1 155 ? 12.555 -16.344 -2.479 1 96.12 155 THR B N 1
ATOM 3473 C CA . THR B 1 155 ? 13.109 -16.172 -1.14 1 96.12 155 THR B CA 1
ATOM 3474 C C . THR B 1 155 ? 12.617 -14.867 -0.519 1 96.12 155 THR B C 1
ATOM 3476 O O . THR B 1 155 ? 12.055 -14.016 -1.211 1 96.12 155 THR B O 1
ATOM 3479 N N . THR B 1 156 ? 12.75 -14.727 0.785 1 96.31 156 THR B N 1
ATOM 3480 C CA . THR B 1 156 ? 12.5 -13.492 1.517 1 96.31 156 THR B CA 1
ATOM 3481 C C . THR B 1 156 ? 13.703 -13.133 2.389 1 96.31 156 THR B C 1
ATOM 3483 O O . THR B 1 156 ? 14.773 -13.727 2.256 1 96.31 156 THR B O 1
ATOM 3486 N N . ALA B 1 157 ? 13.539 -12.156 3.203 1 95.44 157 ALA B N 1
ATOM 3487 C CA . ALA B 1 157 ? 14.656 -11.688 4.023 1 95.44 157 ALA B CA 1
ATOM 3488 C C . ALA B 1 157 ? 15.078 -12.75 5.031 1 95.44 157 ALA B C 1
ATOM 3490 O O . ALA B 1 157 ? 16.266 -12.875 5.348 1 95.44 157 ALA B O 1
ATOM 3491 N N . THR B 1 158 ? 14.078 -13.609 5.48 1 94 158 THR B N 1
ATOM 3492 C CA . THR B 1 158 ? 14.414 -14.406 6.652 1 94 158 THR B CA 1
ATOM 3493 C C . THR B 1 158 ? 14.25 -15.898 6.359 1 94 158 THR B C 1
ATOM 3495 O O . THR B 1 158 ? 14.945 -16.734 6.949 1 94 158 THR B O 1
ATOM 3498 N N . VAL B 1 159 ? 13.305 -16.234 5.535 1 96.25 159 VAL B N 1
ATOM 3499 C CA . VAL B 1 159 ? 13.055 -17.641 5.211 1 96.25 159 VAL B CA 1
ATOM 3500 C C . VAL B 1 159 ? 12.734 -17.766 3.725 1 96.25 159 VAL B C 1
ATOM 3502 O O . VAL B 1 159 ? 12.516 -16.781 3.037 1 96.25 159 VAL B O 1
ATOM 3505 N N . LYS B 1 160 ? 12.727 -19.078 3.277 1 97.25 160 LYS B N 1
ATOM 3506 C CA . LYS B 1 160 ? 12.359 -19.406 1.905 1 97.25 160 LYS B CA 1
ATOM 3507 C C . LYS B 1 160 ? 10.984 -18.844 1.555 1 97.25 160 LYS B C 1
ATOM 3509 O O . LYS B 1 160 ? 10.062 -18.891 2.363 1 97.25 160 LYS B O 1
ATOM 3514 N N . GLY B 1 161 ? 10.883 -18.156 0.383 1 97.94 161 GLY B N 1
ATOM 3515 C CA . GLY B 1 161 ? 9.586 -17.797 -0.169 1 97.94 161 GLY B CA 1
ATOM 3516 C C . GLY B 1 161 ? 8.938 -18.922 -0.953 1 97.94 161 GLY B C 1
ATOM 3517 O O . GLY B 1 161 ? 9.453 -20.031 -0.993 1 97.94 161 GLY B O 1
ATOM 3518 N N . GLY B 1 162 ? 7.836 -18.641 -1.584 1 98.75 162 GLY B N 1
ATOM 3519 C CA . GLY B 1 162 ? 7.117 -19.672 -2.326 1 98.75 162 GLY B CA 1
ATOM 3520 C C . GLY B 1 162 ? 5.828 -19.156 -2.943 1 98.75 162 GLY B C 1
ATOM 3521 O O . GLY B 1 162 ? 5.566 -17.953 -2.949 1 98.75 162 GLY B O 1
ATOM 3522 N N . LEU B 1 163 ? 5.094 -20.094 -3.57 1 98.94 163 LEU B N 1
ATOM 3523 C CA . LEU B 1 163 ? 3.803 -19.797 -4.191 1 98.94 163 LEU B CA 1
ATOM 3524 C C . LEU B 1 163 ? 2.666 -19.984 -3.195 1 98.94 163 LEU B C 1
ATOM 3526 O O . LEU B 1 163 ? 2.562 -21.031 -2.553 1 98.94 163 LEU B O 1
ATOM 3530 N N . GLY B 1 164 ? 1.847 -18.969 -3.035 1 98.94 164 GLY B N 1
ATOM 3531 C CA . GLY B 1 164 ? 0.69 -19.047 -2.158 1 98.94 164 GLY B CA 1
ATOM 3532 C C . GLY B 1 164 ? -0.609 -18.672 -2.846 1 98.94 164 GLY B C 1
ATOM 3533 O O . GLY B 1 164 ? -0.598 -18.109 -3.941 1 98.94 164 GLY B O 1
ATOM 3534 N N . SER B 1 165 ? -1.699 -19.047 -2.229 1 98.94 165 SER B N 1
ATOM 3535 C CA . SER B 1 165 ? -3.041 -18.734 -2.707 1 98.94 165 SER B CA 1
ATOM 3536 C C . SER B 1 165 ? -4.047 -18.719 -1.561 1 98.94 165 SER B C 1
ATOM 3538 O O . SER B 1 165 ? -3.844 -19.375 -0.542 1 98.94 165 SER B O 1
ATOM 3540 N N . ALA B 1 166 ? -5.02 -17.969 -1.668 1 98.88 166 ALA B N 1
ATOM 3541 C CA . ALA B 1 166 ? -6.156 -17.922 -0.754 1 98.88 166 ALA B CA 1
ATOM 3542 C C . ALA B 1 166 ? -7.402 -17.391 -1.457 1 98.88 166 ALA B C 1
ATOM 3544 O O . ALA B 1 166 ? -7.305 -16.703 -2.482 1 98.88 166 ALA B O 1
ATOM 3545 N N . SER B 1 167 ? -8.57 -17.75 -0.958 1 98.88 167 SER B N 1
ATOM 3546 C CA . SER B 1 167 ? -9.836 -17.297 -1.531 1 98.88 167 SER B CA 1
ATOM 3547 C C . SER B 1 167 ? -10.836 -16.922 -0.441 1 98.88 167 SER B C 1
ATOM 3549 O O . SER B 1 167 ? -10.609 -17.203 0.738 1 98.88 167 SER B O 1
ATOM 3551 N N . ALA B 1 168 ? -11.859 -16.203 -0.805 1 98.56 168 ALA B N 1
ATOM 3552 C CA . ALA B 1 168 ? -12.945 -15.805 0.079 1 98.56 168 ALA B CA 1
ATOM 3553 C C . ALA B 1 168 ? -14.258 -15.656 -0.696 1 98.56 168 ALA B C 1
ATOM 3555 O O . ALA B 1 168 ? -14.25 -15.586 -1.928 1 98.56 168 ALA B O 1
ATOM 3556 N N . ILE B 1 169 ? -15.367 -15.68 0.028 1 98.12 169 ILE B N 1
ATOM 3557 C CA . ILE B 1 169 ? -16.703 -15.383 -0.479 1 98.12 169 ILE B CA 1
ATOM 3558 C C . ILE B 1 169 ? -17.234 -14.117 0.196 1 98.12 169 ILE B C 1
ATOM 3560 O O . ILE B 1 169 ? -17.188 -14 1.422 1 98.12 169 ILE B O 1
ATOM 3564 N N . SER B 1 170 ? -17.672 -13.203 -0.62 1 97.38 170 SER B N 1
ATOM 3565 C CA . SER B 1 170 ? -18.25 -11.977 -0.076 1 97.38 170 SER B CA 1
ATOM 3566 C C . SER B 1 170 ? -19.594 -12.242 0.574 1 97.38 170 SER B C 1
ATOM 3568 O O . SER B 1 170 ? -20.141 -13.336 0.45 1 97.38 170 SER B O 1
ATOM 3570 N N . SER B 1 171 ? -20.125 -11.195 1.22 1 95.38 171 SER B N 1
ATOM 3571 C CA . SER B 1 171 ? -21.422 -11.297 1.891 1 95.38 171 SER B CA 1
ATOM 3572 C C . SER B 1 171 ? -22.547 -11.555 0.89 1 95.38 171 SER B C 1
ATOM 3574 O O . SER B 1 171 ? -23.594 -12.109 1.246 1 95.38 171 SER B O 1
ATOM 3576 N N . THR B 1 172 ? -22.297 -11.227 -0.413 1 95.81 172 THR B N 1
ATOM 3577 C CA . THR B 1 172 ? -23.344 -11.391 -1.423 1 95.81 172 THR B CA 1
ATOM 3578 C C . THR B 1 172 ? -23.031 -12.586 -2.322 1 95.81 172 THR B C 1
ATOM 3580 O O . THR B 1 172 ? -23.688 -12.781 -3.354 1 95.81 172 THR B O 1
ATOM 3583 N N . GLY B 1 173 ? -22.016 -13.289 -2.008 1 96.5 173 GLY B N 1
ATOM 3584 C CA . GLY B 1 173 ? -21.797 -14.57 -2.656 1 96.5 173 GLY B CA 1
ATOM 3585 C C . GLY B 1 173 ? -20.766 -14.508 -3.762 1 96.5 173 GLY B C 1
ATOM 3586 O O . GLY B 1 173 ? -20.469 -15.516 -4.41 1 96.5 173 GLY B O 1
ATOM 3587 N N . HIS B 1 174 ? -20.172 -13.344 -4.004 1 97.81 174 HIS B N 1
ATOM 3588 C CA . HIS B 1 174 ? -19.078 -13.266 -4.969 1 97.81 174 HIS B CA 1
ATOM 3589 C C . HIS B 1 174 ? -17.828 -13.961 -4.449 1 97.81 174 HIS B C 1
ATOM 3591 O O . HIS B 1 174 ? -17.516 -13.883 -3.256 1 97.81 174 HIS B O 1
ATOM 3597 N N . ARG B 1 175 ? -17.125 -14.547 -5.371 1 98.56 175 ARG B N 1
ATOM 3598 C CA . ARG B 1 175 ? -15.852 -15.156 -5.008 1 98.56 175 ARG B CA 1
ATOM 3599 C C . ARG B 1 175 ? -14.68 -14.258 -5.395 1 98.56 175 ARG B C 1
ATOM 3601 O O . ARG B 1 175 ? -14.734 -13.57 -6.418 1 98.56 175 ARG B O 1
ATOM 3608 N N . ILE B 1 176 ? -13.727 -14.266 -4.605 1 98.81 176 ILE B N 1
ATOM 3609 C CA . ILE B 1 176 ? -12.461 -13.594 -4.883 1 98.81 176 ILE B CA 1
ATOM 3610 C C . ILE B 1 176 ? -11.297 -14.453 -4.395 1 98.81 176 ILE B C 1
ATOM 3612 O O . ILE B 1 176 ? -11.406 -15.133 -3.371 1 98.81 176 ILE B O 1
ATOM 3616 N N . ALA B 1 177 ? -10.203 -14.477 -5.172 1 98.94 177 ALA B N 1
ATOM 3617 C CA . ALA B 1 177 ? -9.055 -15.312 -4.82 1 98.94 177 ALA B CA 1
ATOM 3618 C C . ALA B 1 177 ? -7.754 -14.695 -5.324 1 98.94 177 ALA B C 1
ATOM 3620 O O . ALA B 1 177 ? -7.754 -13.922 -6.285 1 98.94 177 ALA B O 1
ATOM 3621 N N . ALA B 1 178 ? -6.703 -15.023 -4.613 1 98.94 178 ALA B N 1
ATOM 3622 C CA . ALA B 1 178 ? -5.371 -14.539 -4.969 1 98.94 178 ALA B CA 1
ATOM 3623 C C . ALA B 1 178 ? -4.395 -15.695 -5.145 1 98.94 178 ALA B C 1
ATOM 3625 O O . ALA B 1 178 ? -4.574 -16.766 -4.555 1 98.94 178 ALA B O 1
ATOM 3626 N N . LEU B 1 179 ? -3.43 -15.562 -5.984 1 98.94 179 LEU B N 1
ATOM 3627 C CA . LEU B 1 179 ? -2.232 -16.375 -6.168 1 98.94 179 LEU B CA 1
ATOM 3628 C C . LEU B 1 179 ? -0.989 -15.5 -6.254 1 98.94 179 LEU B C 1
ATOM 3630 O O . LEU B 1 179 ? -0.998 -14.469 -6.934 1 98.94 179 LEU B O 1
ATOM 3634 N N . VAL B 1 180 ? 0.092 -15.859 -5.516 1 98.94 180 VAL B N 1
ATOM 3635 C CA . VAL B 1 180 ? 1.231 -14.953 -5.43 1 98.94 180 VAL B CA 1
ATOM 3636 C C . VAL B 1 180 ? 2.52 -15.758 -5.258 1 98.94 180 VAL B C 1
ATOM 3638 O O . VAL B 1 180 ? 2.545 -16.766 -4.543 1 98.94 180 VAL B O 1
ATOM 3641 N N . ALA B 1 181 ? 3.551 -15.43 -5.984 1 98.94 181 ALA B N 1
ATOM 3642 C CA . ALA B 1 181 ? 4.914 -15.898 -5.746 1 98.94 181 ALA B CA 1
ATOM 3643 C C . ALA B 1 181 ? 5.695 -14.898 -4.898 1 98.94 181 ALA B C 1
ATOM 3645 O O . ALA B 1 181 ? 5.953 -13.773 -5.332 1 98.94 181 ALA B O 1
ATOM 3646 N N . VAL B 1 182 ? 6.102 -15.32 -3.74 1 98.75 182 VAL B N 1
ATOM 3647 C CA . VAL B 1 182 ? 6.648 -14.43 -2.723 1 98.75 182 VAL B CA 1
ATOM 3648 C C . VAL B 1 182 ? 8.172 -14.461 -2.783 1 98.75 182 VAL B C 1
ATOM 3650 O O . VAL B 1 182 ? 8.812 -15.305 -2.154 1 98.75 182 VAL B O 1
ATOM 3653 N N . ASN B 1 183 ? 8.719 -13.492 -3.4 1 97.56 183 ASN B N 1
ATOM 3654 C CA . ASN B 1 183 ? 10.164 -13.25 -3.465 1 97.56 183 ASN B CA 1
ATOM 3655 C C . ASN B 1 183 ? 10.516 -11.844 -2.986 1 97.56 183 ASN B C 1
ATOM 3657 O O . ASN B 1 183 ? 11.109 -11.062 -3.734 1 97.56 183 ASN B O 1
ATOM 3661 N N . ALA B 1 184 ? 10.258 -11.586 -1.765 1 96.69 184 ALA B N 1
ATOM 3662 C CA . ALA B 1 184 ? 10.297 -10.234 -1.214 1 96.69 184 ALA B CA 1
ATOM 3663 C C . ALA B 1 184 ? 11.703 -9.867 -0.757 1 96.69 184 ALA B C 1
ATOM 3665 O O . ALA B 1 184 ? 12.43 -10.711 -0.223 1 96.69 184 ALA B O 1
ATOM 3666 N N . LEU B 1 185 ? 12.07 -8.57 -0.902 1 95.25 185 LEU B N 1
ATOM 3667 C CA . LEU B 1 185 ? 13.266 -8.07 -0.231 1 95.25 185 LEU B CA 1
ATOM 3668 C C . LEU B 1 185 ? 13.094 -8.102 1.284 1 95.25 185 LEU B C 1
ATOM 3670 O O . LEU B 1 185 ? 14.047 -8.367 2.018 1 95.25 185 LEU B O 1
ATOM 3674 N N . GLY B 1 186 ? 11.867 -7.789 1.694 1 96.19 186 GLY B N 1
ATOM 3675 C CA . GLY B 1 186 ? 11.555 -7.758 3.115 1 96.19 186 GLY B CA 1
ATOM 3676 C C . GLY B 1 186 ? 11.164 -9.117 3.67 1 96.19 186 GLY B C 1
ATOM 3677 O O . GLY B 1 186 ? 11.523 -10.148 3.104 1 96.19 186 GLY B O 1
ATOM 3678 N N . SER B 1 187 ? 10.5 -9.031 4.883 1 97.12 187 SER B N 1
ATOM 3679 C CA . SER B 1 187 ? 10.195 -10.258 5.621 1 97.12 187 SER B CA 1
ATOM 3680 C C . SER B 1 187 ? 8.688 -10.469 5.734 1 97.12 187 SER B C 1
ATOM 3682 O O . SER B 1 187 ? 7.93 -9.516 5.91 1 97.12 187 SER B O 1
ATOM 3684 N N . ALA B 1 188 ? 8.328 -11.781 5.641 1 98.25 188 ALA B N 1
ATOM 3685 C CA . ALA B 1 188 ? 6.934 -12.148 5.875 1 98.25 188 ALA B CA 1
ATOM 3686 C C . ALA B 1 188 ? 6.672 -12.391 7.359 1 98.25 188 ALA B C 1
ATOM 3688 O O . ALA B 1 188 ? 5.52 -12.445 7.793 1 98.25 188 ALA B O 1
ATOM 3689 N N . THR B 1 189 ? 7.723 -12.57 8.125 1 97.94 189 THR B N 1
ATOM 3690 C CA . THR B 1 189 ? 7.594 -12.867 9.547 1 97.94 189 THR B CA 1
ATOM 3691 C C . THR B 1 189 ? 8.031 -11.672 10.391 1 97.94 189 THR B C 1
ATOM 3693 O O . THR B 1 189 ? 8.773 -10.812 9.914 1 97.94 189 THR B O 1
ATOM 3696 N N . VAL B 1 190 ? 7.559 -11.617 11.609 1 97.44 190 VAL B N 1
ATOM 3697 C CA . VAL B 1 190 ? 7.867 -10.539 12.539 1 97.44 190 VAL B CA 1
ATOM 3698 C C . VAL B 1 190 ? 9.266 -10.742 13.117 1 97.44 190 VAL B C 1
ATOM 3700 O O . VAL B 1 190 ? 9.5 -11.695 13.859 1 97.44 190 VAL B O 1
ATOM 3703 N N . GLY B 1 191 ? 10.141 -9.805 12.781 1 94.81 191 GLY B N 1
ATOM 3704 C CA . GLY B 1 191 ? 11.508 -9.953 13.25 1 94.81 191 GLY B CA 1
ATOM 3705 C C . GLY B 1 191 ? 12.148 -11.258 12.828 1 94.81 191 GLY B C 1
ATOM 3706 O O . GLY B 1 191 ? 12.117 -11.617 11.648 1 94.81 191 GLY B O 1
ATOM 3707 N N . ASP B 1 192 ? 12.766 -11.961 13.82 1 92.69 192 ASP B N 1
ATOM 3708 C CA . ASP B 1 192 ? 13.43 -13.234 13.547 1 92.69 192 ASP B CA 1
ATOM 3709 C C . ASP B 1 192 ? 12.586 -14.414 14.023 1 92.69 192 ASP B C 1
ATOM 3711 O O . ASP B 1 192 ? 13.078 -15.539 14.125 1 92.69 192 ASP B O 1
ATOM 3715 N N . GLY B 1 193 ? 11.359 -14.094 14.328 1 94.75 193 GLY B N 1
ATOM 3716 C CA . GLY B 1 193 ? 10.523 -15.133 14.914 1 94.75 193 GLY B CA 1
ATOM 3717 C C . GLY B 1 193 ? 9.602 -15.789 13.906 1 94.75 193 GLY B C 1
ATOM 3718 O O . GLY B 1 193 ? 9.648 -15.484 12.711 1 94.75 193 GLY B O 1
ATOM 3719 N N . PRO B 1 194 ? 8.758 -16.75 14.359 1 97.06 194 PRO B N 1
ATOM 3720 C CA . PRO B 1 194 ? 7.93 -17.594 13.492 1 97.06 194 PRO B CA 1
ATOM 3721 C C . PRO B 1 194 ? 6.602 -16.938 13.133 1 97.06 194 PRO B C 1
ATOM 3723 O O . PRO B 1 194 ? 5.879 -17.438 12.266 1 97.06 194 PRO B O 1
ATOM 3726 N N . HIS B 1 195 ? 6.285 -15.812 13.789 1 97.44 195 HIS B N 1
ATOM 3727 C CA . HIS B 1 195 ? 4.969 -15.211 13.609 1 97.44 195 HIS B CA 1
ATOM 3728 C C . HIS B 1 195 ? 4.895 -14.445 12.289 1 97.44 195 HIS B C 1
ATOM 3730 O O . HIS B 1 195 ? 5.805 -13.68 11.961 1 97.44 195 HIS B O 1
ATOM 3736 N N . PHE B 1 196 ? 3.789 -14.688 11.57 1 98.19 196 PHE B N 1
ATOM 3737 C CA . PHE B 1 196 ? 3.604 -14 10.297 1 98.19 196 PHE B CA 1
ATOM 3738 C C . PHE B 1 196 ? 2.957 -12.633 10.508 1 98.19 196 PHE B C 1
ATOM 3740 O O . PHE B 1 196 ? 2.051 -12.492 11.328 1 98.19 196 PHE B O 1
ATOM 3747 N N . TRP B 1 197 ? 3.354 -11.578 9.711 1 98.25 197 TRP B N 1
ATOM 3748 C CA . TRP B 1 197 ? 2.689 -10.281 9.703 1 98.25 197 TRP B CA 1
ATOM 3749 C C . TRP B 1 197 ? 1.222 -10.422 9.312 1 98.25 197 TRP B C 1
ATOM 3751 O O . TRP B 1 197 ? 0.372 -9.664 9.797 1 98.25 197 TRP B O 1
ATOM 3761 N N . ALA B 1 198 ? 0.859 -11.43 8.5 1 98.44 198 ALA B N 1
ATOM 3762 C CA . ALA B 1 198 ? -0.491 -11.641 7.984 1 98.44 198 ALA B CA 1
ATOM 3763 C C . ALA B 1 198 ? -1.375 -12.32 9.031 1 98.44 198 ALA B C 1
ATOM 3765 O O . ALA B 1 198 ? -2.555 -12.57 8.781 1 98.44 198 ALA B O 1
ATOM 3766 N N . ALA B 1 199 ? -0.924 -12.57 10.242 1 97.62 199 ALA B N 1
ATOM 3767 C CA . ALA B 1 199 ? -1.581 -13.383 11.266 1 97.62 199 ALA B CA 1
ATOM 3768 C C . ALA B 1 199 ? -2.99 -12.875 11.547 1 97.62 199 ALA B C 1
ATOM 3770 O O . ALA B 1 199 ? -3.914 -13.664 11.758 1 97.62 199 ALA B O 1
ATOM 3771 N N . PRO B 1 200 ? -3.205 -11.586 11.539 1 96.75 200 PRO B N 1
ATOM 3772 C CA . PRO B 1 200 ? -4.555 -11.102 11.844 1 96.75 200 PRO B CA 1
ATOM 3773 C C . PRO B 1 200 ? -5.605 -11.641 10.883 1 96.75 200 PRO B C 1
ATOM 3775 O O . PRO B 1 200 ? -6.797 -11.648 11.195 1 96.75 200 PRO B O 1
ATOM 3778 N N . PHE B 1 201 ? -5.195 -12.078 9.719 1 97.88 201 PHE B N 1
ATOM 3779 C CA . PHE B 1 201 ? -6.141 -12.461 8.672 1 97.88 201 PHE B CA 1
ATOM 3780 C C . PHE B 1 201 ? -6.195 -13.977 8.516 1 97.88 201 PHE B C 1
ATOM 3782 O O . PHE B 1 201 ? -6.902 -14.484 7.645 1 97.88 201 PHE B O 1
ATOM 3789 N N . GLU B 1 202 ? -5.441 -14.711 9.328 1 97.44 202 GLU B N 1
ATOM 3790 C CA . GLU B 1 202 ? -5.355 -16.172 9.211 1 97.44 202 GLU B CA 1
ATOM 3791 C C . GLU B 1 202 ? -6.715 -16.812 9.438 1 97.44 202 GLU B C 1
ATOM 3793 O O . GLU B 1 202 ? -7.469 -16.406 10.32 1 97.44 202 GLU B O 1
ATOM 3798 N N . GLN B 1 203 ? -6.988 -17.797 8.641 1 96.31 203 GLN B N 1
ATOM 3799 C CA . GLN B 1 203 ? -8.203 -18.594 8.812 1 96.31 203 GLN B CA 1
ATOM 3800 C C . GLN B 1 203 ? -7.863 -20.078 9.008 1 96.31 203 GLN B C 1
ATOM 3802 O O . GLN B 1 203 ? -7.02 -20.625 8.297 1 96.31 203 GLN B O 1
ATOM 3807 N N . ASN B 1 204 ? -8.477 -20.656 10.023 1 94.88 204 ASN B N 1
ATOM 3808 C CA . ASN B 1 204 ? -8.43 -22.109 10.258 1 94.88 204 ASN B CA 1
ATOM 3809 C C . ASN B 1 204 ? -6.992 -22.609 10.352 1 94.88 204 ASN B C 1
ATOM 3811 O O . ASN B 1 204 ? -6.672 -23.688 9.828 1 94.88 204 ASN B O 1
ATOM 3815 N N . GLY B 1 205 ? -6.086 -21.828 10.812 1 95.44 205 GLY B N 1
ATOM 3816 C CA . GLY B 1 205 ? -4.711 -22.25 11.016 1 95.44 205 GLY B CA 1
ATOM 3817 C C . GLY B 1 205 ? -3.963 -22.5 9.719 1 95.44 205 GLY B C 1
ATOM 3818 O O . GLY B 1 205 ? -3.025 -23.297 9.688 1 95.44 205 GLY B O 1
ATOM 3819 N N . GLU B 1 206 ? -4.262 -21.828 8.641 1 96.31 206 GLU B N 1
ATOM 3820 C CA . GLU B 1 206 ? -3.82 -22.141 7.289 1 96.31 206 GLU B CA 1
ATOM 3821 C C . GLU B 1 206 ? -2.332 -21.859 7.113 1 96.31 206 GLU B C 1
ATOM 3823 O O . GLU B 1 206 ? -1.723 -22.281 6.133 1 96.31 206 GLU B O 1
ATOM 3828 N N . PHE B 1 207 ? -1.741 -21.172 8.047 1 97.06 207 PHE B N 1
ATOM 3829 C CA . PHE B 1 207 ? -0.292 -21.016 8.008 1 97.06 207 PHE B CA 1
ATOM 3830 C C . PHE B 1 207 ? 0.294 -21.062 9.414 1 97.06 207 PHE B C 1
ATOM 3832 O O . PHE B 1 207 ? 1.145 -20.25 9.758 1 97.06 207 PHE B O 1
ATOM 3839 N N . GLY B 1 208 ? -0.166 -21.984 10.234 1 94.56 208 GLY B N 1
ATOM 3840 C CA . GLY B 1 208 ? 0.467 -22.375 11.492 1 94.56 208 GLY B CA 1
ATOM 3841 C C . GLY B 1 208 ? -0.341 -21.969 12.711 1 94.56 208 GLY B C 1
ATOM 3842 O O . GLY B 1 208 ? -0.164 -22.547 13.789 1 94.56 208 GLY B O 1
ATOM 3843 N N . GLY B 1 209 ? -1.182 -20.906 12.633 1 95 209 GLY B N 1
ATOM 3844 C CA . GLY B 1 209 ? -2.072 -20.531 13.719 1 95 209 GLY B CA 1
ATOM 3845 C C . GLY B 1 209 ? -1.338 -19.969 14.922 1 95 209 GLY B C 1
ATOM 3846 O O . GLY B 1 209 ? -1.798 -20.109 16.062 1 95 209 GLY B O 1
ATOM 3847 N N . LEU B 1 210 ? -0.219 -19.328 14.734 1 95.06 210 LEU B N 1
ATOM 3848 C CA . LEU B 1 210 ? 0.597 -18.859 15.852 1 95.06 210 LEU B CA 1
ATOM 3849 C C . LEU B 1 210 ? 0.141 -17.484 16.312 1 95.06 210 LEU B C 1
ATOM 3851 O O . LEU B 1 210 ? 0.526 -17.031 17.391 1 95.06 210 LEU B O 1
ATOM 3855 N N . GLY B 1 211 ? -0.696 -16.812 15.461 1 93.88 211 GLY B N 1
ATOM 3856 C CA . GLY B 1 211 ? -1.064 -15.438 15.781 1 93.88 211 GLY B CA 1
ATOM 3857 C C . GLY B 1 211 ? 0.112 -14.484 15.758 1 93.88 211 GLY B C 1
ATOM 3858 O O . GLY B 1 211 ? 1.104 -14.727 15.07 1 93.88 211 GLY B O 1
ATOM 3859 N N . LEU B 1 212 ? -0.086 -13.305 16.391 1 93.31 212 LEU B N 1
ATOM 3860 C CA . LEU B 1 212 ? 0.973 -12.312 16.516 1 93.31 212 LEU B CA 1
ATOM 3861 C C . LEU B 1 212 ? 1.766 -12.523 17.812 1 93.31 212 LEU B C 1
ATOM 3863 O O . LEU B 1 212 ? 1.261 -13.125 18.766 1 93.31 212 LEU B O 1
ATOM 3867 N N . PRO B 1 213 ? 3.018 -12.047 17.828 1 92.19 213 PRO B N 1
ATOM 3868 C CA . PRO B 1 213 ? 3.746 -12.141 19.094 1 92.19 213 PRO B CA 1
ATOM 3869 C C . PRO B 1 213 ? 3.117 -11.297 20.203 1 92.19 213 PRO B C 1
ATOM 3871 O O . PRO B 1 213 ? 2.451 -10.297 19.922 1 92.19 213 PRO B O 1
ATOM 3874 N N . GLN B 1 214 ? 3.361 -11.727 21.391 1 87.12 214 GLN B N 1
ATOM 3875 C CA . GLN B 1 214 ? 2.814 -11.008 22.547 1 87.12 214 GLN B CA 1
ATOM 3876 C C . GLN B 1 214 ? 3.299 -9.562 22.562 1 87.12 214 GLN B C 1
ATOM 3878 O O . GLN B 1 214 ? 2.547 -8.656 22.938 1 87.12 214 GLN B O 1
ATOM 3883 N N . THR B 1 215 ? 4.539 -9.438 22.25 1 89.75 215 THR B N 1
ATOM 3884 C CA . THR B 1 215 ? 5.137 -8.109 22.203 1 89.75 215 THR B CA 1
ATOM 3885 C C . THR B 1 215 ? 5.926 -7.914 20.906 1 89.75 215 THR B C 1
ATOM 3887 O O . THR B 1 215 ? 6.621 -8.828 20.453 1 89.75 215 THR B O 1
ATOM 3890 N N . ILE B 1 216 ? 5.75 -6.812 20.344 1 93.06 216 ILE B N 1
ATOM 3891 C CA . ILE B 1 216 ? 6.57 -6.398 19.203 1 93.06 216 ILE B CA 1
ATOM 3892 C C . ILE B 1 216 ? 7.426 -5.195 19.609 1 93.06 216 ILE B C 1
ATOM 3894 O O . ILE B 1 216 ? 6.898 -4.148 19.984 1 93.06 216 ILE B O 1
ATOM 3898 N N . THR B 1 217 ? 8.727 -5.367 19.578 1 91.06 217 THR B N 1
ATOM 3899 C CA . THR B 1 217 ? 9.672 -4.328 19.969 1 91.06 217 THR B CA 1
ATOM 3900 C C . THR B 1 217 ? 10.25 -3.627 18.734 1 91.06 217 THR B C 1
ATOM 3902 O O . THR B 1 217 ? 10.086 -4.105 17.609 1 91.06 217 THR B O 1
ATOM 3905 N N . PRO B 1 218 ? 10.914 -2.562 18.953 1 88.88 218 PRO B N 1
ATOM 3906 C CA . PRO B 1 218 ? 11.555 -1.867 17.844 1 88.88 218 PRO B CA 1
ATOM 3907 C C . PRO B 1 218 ? 12.508 -2.766 17.047 1 88.88 218 PRO B C 1
ATOM 3909 O O . PRO B 1 218 ? 12.656 -2.598 15.836 1 88.88 218 PRO B O 1
ATOM 3912 N N . ALA B 1 219 ? 13.117 -3.697 17.719 1 91.75 219 ALA B N 1
ATOM 3913 C CA . ALA B 1 219 ? 14.016 -4.629 17.031 1 91.75 219 ALA B CA 1
ATOM 3914 C C . ALA B 1 219 ? 13.258 -5.465 16 1 91.75 219 ALA B C 1
ATOM 3916 O O . ALA B 1 219 ? 13.805 -5.812 14.953 1 91.75 219 ALA B O 1
ATOM 3917 N N . ASP B 1 220 ? 12 -5.695 16.266 1 94.38 220 ASP B N 1
ATOM 3918 C CA . ASP B 1 220 ? 11.188 -6.547 15.406 1 94.38 220 ASP B CA 1
ATOM 3919 C C . ASP B 1 220 ? 10.758 -5.797 14.141 1 94.38 220 ASP B C 1
ATOM 3921 O O . ASP B 1 220 ? 10.32 -6.414 13.172 1 94.38 220 ASP B O 1
ATOM 3925 N N . THR B 1 221 ? 10.891 -4.492 14.195 1 95.31 221 THR B N 1
ATOM 3926 C CA . THR B 1 221 ? 10.406 -3.705 13.062 1 95.31 221 THR B CA 1
ATOM 3927 C C . THR B 1 221 ? 11.57 -3.012 12.359 1 95.31 221 THR B C 1
ATOM 3929 O O . THR B 1 221 ? 11.359 -2.168 11.484 1 95.31 221 THR B O 1
ATOM 3932 N N . THR B 1 222 ? 12.789 -3.367 12.734 1 94.38 222 THR B N 1
ATOM 3933 C CA . THR B 1 222 ? 13.945 -2.873 11.992 1 94.38 222 THR B CA 1
ATOM 3934 C C . THR B 1 222 ? 13.984 -3.469 10.586 1 94.38 222 THR B C 1
ATOM 3936 O O . THR B 1 222 ? 13.523 -4.59 10.367 1 94.38 222 THR B O 1
ATOM 3939 N N . MET B 1 223 ? 14.508 -2.691 9.695 1 93.44 223 MET B N 1
ATOM 3940 C CA . MET B 1 223 ? 14.555 -3.141 8.305 1 93.44 223 MET B CA 1
ATOM 3941 C C . MET B 1 223 ? 15.398 -4.406 8.172 1 93.44 223 MET B C 1
ATOM 3943 O O . MET B 1 223 ? 16.562 -4.43 8.586 1 93.44 223 MET B O 1
ATOM 3947 N N . GLN B 1 224 ? 14.805 -5.48 7.727 1 91.44 224 GLN B N 1
ATOM 3948 C CA . GLN B 1 224 ? 15.484 -6.719 7.355 1 91.44 224 GLN B CA 1
ATOM 3949 C C . GLN B 1 224 ? 15.375 -6.973 5.852 1 91.44 224 GLN B C 1
ATOM 3951 O O . GLN B 1 224 ? 14.281 -7.012 5.301 1 91.44 224 GLN B O 1
ATOM 3956 N N . LEU B 1 225 ? 16.578 -7.254 5.254 1 92.31 225 LEU B N 1
ATOM 3957 C CA . LEU B 1 225 ? 16.594 -7.465 3.811 1 92.31 225 LEU B CA 1
ATOM 3958 C C . LEU B 1 225 ? 17.344 -8.75 3.459 1 92.31 225 LEU B C 1
ATOM 3960 O O . LEU B 1 225 ? 18.312 -9.109 4.121 1 92.31 225 LEU B O 1
ATOM 3964 N N . LYS B 1 226 ? 16.906 -9.695 2.564 1 84.12 226 LYS B N 1
ATOM 3965 C CA . LYS B 1 226 ? 17.594 -10.898 2.109 1 84.12 226 LYS B CA 1
ATOM 3966 C C . LYS B 1 226 ? 18.938 -10.547 1.488 1 84.12 226 LYS B C 1
ATOM 3968 O O . LYS B 1 226 ? 19.906 -11.312 1.609 1 84.12 226 LYS B O 1
ATOM 3973 N N . GLY B 1 227 ? 19.141 -9.312 0.819 1 71.38 227 GLY B N 1
ATOM 3974 C CA . GLY B 1 227 ? 20.359 -8.883 0.175 1 71.38 227 GLY B CA 1
ATOM 3975 C C . GLY B 1 227 ? 20.281 -7.477 -0.396 1 71.38 227 GLY B C 1
ATOM 3976 O O . GLY B 1 227 ? 19.219 -7.062 -0.879 1 71.38 227 GLY B O 1
ATOM 3977 N N . VAL B 1 228 ? 21.25 -6.625 -0.036 1 57.91 228 VAL B N 1
ATOM 3978 C CA . VAL B 1 228 ? 21.188 -5.207 -0.38 1 57.91 228 VAL B CA 1
ATOM 3979 C C . VAL B 1 228 ? 21.391 -5.031 -1.883 1 57.91 228 VAL B C 1
ATOM 3981 O O . VAL B 1 228 ? 20.922 -4.062 -2.473 1 57.91 228 VAL B O 1
ATOM 3984 N N . ASN B 1 229 ? 21.953 -6.027 -2.492 1 56.72 229 ASN B N 1
ATOM 3985 C CA . ASN B 1 229 ? 22.234 -5.812 -3.908 1 56.72 229 ASN B CA 1
ATOM 3986 C C . ASN B 1 229 ? 21.422 -6.746 -4.789 1 56.72 229 ASN B C 1
ATOM 3988 O O . ASN B 1 229 ? 21.766 -6.988 -5.945 1 56.72 229 ASN B O 1
ATOM 3992 N N . VAL B 1 230 ? 20.344 -7.09 -4.141 1 66.12 230 VAL B N 1
ATOM 3993 C CA . VAL B 1 230 ? 19.578 -8.039 -4.941 1 66.12 230 VAL B CA 1
ATOM 3994 C C . VAL B 1 230 ? 18.156 -7.5 -5.172 1 66.12 230 VAL B C 1
ATOM 3996 O O . VAL B 1 230 ? 17.578 -6.871 -4.289 1 66.12 230 VAL B O 1
ATOM 3999 N N . THR B 1 231 ? 17.828 -7.457 -6.453 1 71.81 231 THR B N 1
ATOM 4000 C CA . THR B 1 231 ? 16.438 -7.176 -6.797 1 71.81 231 THR B CA 1
ATOM 4001 C C . THR B 1 231 ? 15.523 -8.32 -6.359 1 71.81 231 THR B C 1
ATOM 4003 O O . THR B 1 231 ? 15.938 -9.484 -6.355 1 71.81 231 THR B O 1
ATOM 4006 N N . ALA B 1 232 ? 14.461 -7.887 -5.727 1 75.81 232 ALA B N 1
ATOM 4007 C CA . ALA B 1 232 ? 13.438 -8.844 -5.332 1 75.81 232 ALA B CA 1
ATOM 4008 C C . ALA B 1 232 ? 12.07 -8.43 -5.863 1 75.81 232 ALA B C 1
ATOM 4010 O O . ALA B 1 232 ? 11.859 -7.273 -6.234 1 75.81 232 ALA B O 1
ATOM 4011 N N . THR B 1 233 ? 11.266 -9.469 -6.133 1 81.94 233 THR B N 1
ATOM 4012 C CA . THR B 1 233 ? 9.961 -9.195 -6.719 1 81.94 233 THR B CA 1
ATOM 4013 C C . THR B 1 233 ? 8.906 -10.141 -6.145 1 81.94 233 THR B C 1
ATOM 4015 O O . THR B 1 233 ? 9.086 -11.359 -6.148 1 81.94 233 THR B O 1
ATOM 4018 N N . THR B 1 234 ? 7.941 -9.578 -5.473 1 96.25 234 THR B N 1
ATOM 4019 C CA . THR B 1 234 ? 6.711 -10.328 -5.242 1 96.25 234 THR B CA 1
ATOM 4020 C C . THR B 1 234 ? 5.699 -10.062 -6.355 1 96.25 234 THR B C 1
ATOM 4022 O O . THR B 1 234 ? 5.41 -8.906 -6.668 1 96.25 234 THR B O 1
ATOM 4025 N N . ILE B 1 235 ? 5.215 -11.156 -7.008 1 98.75 235 ILE B N 1
ATOM 4026 C CA . ILE B 1 235 ? 4.316 -11.008 -8.148 1 98.75 235 ILE B CA 1
ATOM 4027 C C . ILE B 1 235 ? 3.059 -11.844 -7.93 1 98.75 235 ILE B C 1
ATOM 4029 O O . ILE B 1 235 ? 3.143 -12.992 -7.492 1 98.75 235 ILE B O 1
ATOM 4033 N N . GLY B 1 236 ? 1.926 -11.234 -8.125 1 98.62 236 GLY B N 1
ATOM 4034 C CA . GLY B 1 236 ? 0.692 -11.93 -7.809 1 98.62 236 GLY B CA 1
ATOM 4035 C C . GLY B 1 236 ? -0.454 -11.578 -8.734 1 98.62 236 GLY B C 1
ATOM 4036 O O . GLY B 1 236 ? -0.3 -10.742 -9.625 1 98.62 236 GLY B O 1
ATOM 4037 N N . VAL B 1 237 ? -1.585 -12.305 -8.594 1 98.94 237 VAL B N 1
ATOM 4038 C CA . VAL B 1 237 ? -2.838 -12.117 -9.32 1 98.94 237 VAL B CA 1
ATOM 4039 C C . VAL B 1 237 ? -4.008 -12.148 -8.336 1 98.94 237 VAL B C 1
ATOM 4041 O O . VAL B 1 237 ? -3.986 -12.891 -7.355 1 98.94 237 VAL B O 1
ATOM 4044 N N . VAL B 1 238 ? -4.98 -11.297 -8.547 1 98.94 238 VAL B N 1
ATOM 4045 C CA . VAL B 1 238 ? -6.258 -11.367 -7.848 1 98.94 238 VAL B CA 1
ATOM 4046 C C . VAL B 1 238 ? -7.398 -11.438 -8.859 1 98.94 238 VAL B C 1
ATOM 4048 O O . VAL B 1 238 ? -7.402 -10.703 -9.852 1 98.94 238 VAL B O 1
ATOM 4051 N N . VAL B 1 239 ? -8.328 -12.406 -8.688 1 98.94 239 VAL B N 1
ATOM 4052 C CA . VAL B 1 239 ? -9.406 -12.625 -9.641 1 98.94 239 VAL B CA 1
ATOM 4053 C C . VAL B 1 239 ? -10.734 -12.727 -8.898 1 98.94 239 VAL B C 1
ATOM 4055 O O . VAL B 1 239 ? -10.805 -13.281 -7.801 1 98.94 239 VAL B O 1
ATOM 4058 N N . THR B 1 240 ? -11.766 -12.203 -9.445 1 98.94 240 THR B N 1
ATOM 4059 C CA . THR B 1 240 ? -13.125 -12.352 -8.938 1 98.94 240 THR B CA 1
ATOM 4060 C C . THR B 1 240 ? -14.07 -12.812 -10.039 1 98.94 240 THR B C 1
ATOM 4062 O O . THR B 1 240 ? -13.758 -12.688 -11.227 1 98.94 240 THR B O 1
ATOM 4065 N N . ASP B 1 241 ? -15.156 -13.383 -9.609 1 98.62 241 ASP B N 1
ATOM 4066 C CA . ASP B 1 241 ? -16.172 -13.789 -10.578 1 98.62 241 ASP B CA 1
ATOM 4067 C C . ASP B 1 241 ? -17.172 -12.656 -10.828 1 98.62 241 ASP B C 1
ATOM 4069 O O . ASP B 1 241 ? -18.047 -12.773 -11.688 1 98.62 241 ASP B O 1
ATOM 4073 N N . ALA B 1 242 ? -17.062 -11.531 -10.055 1 98.62 242 ALA B N 1
ATOM 4074 C CA . ALA B 1 242 ? -17.938 -10.375 -10.266 1 98.62 242 ALA B CA 1
ATOM 4075 C C . ALA B 1 242 ? -17.641 -9.703 -11.602 1 98.62 242 ALA B C 1
ATOM 4077 O O . ALA B 1 242 ? -16.484 -9.656 -12.039 1 98.62 242 ALA B O 1
ATOM 4078 N N . THR B 1 243 ? -18.672 -9.18 -12.25 1 98.38 243 THR B N 1
ATOM 4079 C CA . THR B 1 243 ? -18.469 -8.352 -13.43 1 98.38 243 THR B CA 1
ATOM 4080 C C . THR B 1 243 ? -17.844 -7.008 -13.055 1 98.38 243 THR B C 1
ATOM 4082 O O . THR B 1 243 ? -18.469 -6.211 -12.344 1 98.38 243 THR B O 1
ATOM 4085 N N . LEU B 1 244 ? -16.688 -6.816 -13.484 1 98.31 244 LEU B N 1
ATOM 4086 C CA . LEU B 1 244 ? -15.992 -5.555 -13.258 1 98.31 244 LEU B CA 1
ATOM 4087 C C . LEU B 1 244 ? -15.602 -4.902 -14.578 1 98.31 244 LEU B C 1
ATOM 4089 O O . LEU B 1 244 ? -15.367 -5.594 -15.57 1 98.31 244 LEU B O 1
ATOM 4093 N N . THR B 1 245 ? -15.562 -3.557 -14.578 1 97.56 245 THR B N 1
ATOM 4094 C CA . THR B 1 245 ? -14.883 -2.828 -15.648 1 97.56 245 THR B CA 1
ATOM 4095 C C . THR B 1 245 ? -13.375 -2.947 -15.5 1 97.56 245 THR B C 1
ATOM 4097 O O . THR B 1 245 ? -12.875 -3.387 -14.461 1 97.56 245 THR B O 1
ATOM 4100 N N . LYS B 1 246 ? -12.664 -2.605 -16.641 1 97.56 246 LYS B N 1
ATOM 4101 C CA . LYS B 1 246 ? -11.211 -2.574 -16.609 1 97.56 246 LYS B CA 1
ATOM 4102 C C . LYS B 1 246 ? -10.703 -1.649 -15.5 1 97.56 246 LYS B C 1
ATOM 4104 O O . LYS B 1 246 ? -9.727 -1.961 -14.82 1 97.56 246 LYS B O 1
ATOM 4109 N N . ALA B 1 247 ? -11.305 -0.492 -15.289 1 97.38 247 ALA B N 1
ATOM 4110 C CA . ALA B 1 247 ? -10.93 0.46 -14.25 1 97.38 247 ALA B CA 1
ATOM 4111 C C . ALA B 1 247 ? -11.148 -0.133 -12.859 1 97.38 247 ALA B C 1
ATOM 4113 O O . ALA B 1 247 ? -10.328 0.065 -11.953 1 97.38 247 ALA B O 1
ATOM 4114 N N . GLU B 1 248 ? -12.273 -0.801 -12.672 1 97.62 248 GLU B N 1
ATOM 4115 C CA . GLU B 1 248 ? -12.531 -1.453 -11.398 1 97.62 248 GLU B CA 1
ATOM 4116 C C . GLU B 1 248 ? -11.531 -2.572 -11.133 1 97.62 248 GLU B C 1
ATOM 4118 O O . GLU B 1 248 ? -11.117 -2.779 -9.992 1 97.62 248 GLU B O 1
ATOM 4123 N N . ALA B 1 249 ? -11.148 -3.322 -12.133 1 98.62 249 ALA B N 1
ATOM 4124 C CA . ALA B 1 249 ? -10.102 -4.332 -11.977 1 98.62 249 ALA B CA 1
ATOM 4125 C C . ALA B 1 249 ? -8.781 -3.691 -11.555 1 98.62 249 ALA B C 1
ATOM 4127 O O . ALA B 1 249 ? -8.055 -4.242 -10.719 1 98.62 249 ALA B O 1
ATOM 4128 N N . HIS B 1 250 ? -8.508 -2.555 -12.18 1 98.31 250 HIS B N 1
ATOM 4129 C CA . HIS B 1 250 ? -7.324 -1.803 -11.781 1 98.31 250 HIS B CA 1
ATOM 4130 C C . HIS B 1 250 ? -7.375 -1.452 -10.297 1 98.31 250 HIS B C 1
ATOM 4132 O O . HIS B 1 250 ? -6.383 -1.612 -9.586 1 98.31 250 HIS B O 1
ATOM 4138 N N . ARG B 1 251 ? -8.461 -0.966 -9.82 1 98 251 ARG B N 1
ATOM 4139 C CA . ARG B 1 251 ? -8.664 -0.664 -8.406 1 98 251 ARG B CA 1
ATOM 4140 C C . ARG B 1 251 ? -8.422 -1.896 -7.539 1 98 251 ARG B C 1
ATOM 4142 O O . ARG B 1 251 ? -7.785 -1.806 -6.488 1 98 251 ARG B O 1
ATOM 4149 N N . LEU B 1 252 ? -8.914 -3.01 -7.992 1 98.44 252 LEU B N 1
ATOM 4150 C CA . LEU B 1 252 ? -8.742 -4.27 -7.277 1 98.44 252 LEU B CA 1
ATOM 4151 C C . LEU B 1 252 ? -7.266 -4.609 -7.117 1 98.44 252 LEU B C 1
ATOM 4153 O O . LEU B 1 252 ? -6.844 -5.102 -6.066 1 98.44 252 LEU B O 1
ATOM 4157 N N . SER B 1 253 ? -6.473 -4.395 -8.156 1 98.75 253 SER B N 1
ATOM 4158 C CA . SER B 1 253 ? -5.043 -4.668 -8.078 1 98.75 253 SER B CA 1
ATOM 4159 C C . SER B 1 253 ? -4.359 -3.77 -7.047 1 98.75 253 SER B C 1
ATOM 4161 O O . SER B 1 253 ? -3.451 -4.207 -6.34 1 98.75 253 SER B O 1
ATOM 4163 N N . ILE B 1 254 ? -4.762 -2.494 -6.949 1 98.56 254 ILE B N 1
ATOM 4164 C CA . ILE B 1 254 ? -4.223 -1.569 -5.957 1 98.56 254 ILE B CA 1
ATOM 4165 C C . ILE B 1 254 ? -4.555 -2.07 -4.551 1 98.56 254 ILE B C 1
ATOM 4167 O O . ILE B 1 254 ? -3.695 -2.076 -3.668 1 98.56 254 ILE B O 1
ATOM 4171 N N . MET B 1 255 ? -5.777 -2.547 -4.352 1 98.69 255 MET B N 1
ATOM 4172 C CA . MET B 1 255 ? -6.199 -3.068 -3.055 1 98.69 255 MET B CA 1
ATOM 4173 C C . MET B 1 255 ? -5.383 -4.297 -2.672 1 98.69 255 MET B C 1
ATOM 4175 O O . MET B 1 255 ? -5.016 -4.469 -1.508 1 98.69 255 MET B O 1
ATOM 4179 N N . ALA B 1 256 ? -5.113 -5.121 -3.652 1 98.81 256 ALA B N 1
ATOM 4180 C CA . ALA B 1 256 ? -4.309 -6.312 -3.393 1 98.81 256 ALA B CA 1
ATOM 4181 C C . ALA B 1 256 ? -2.898 -5.938 -2.947 1 98.81 256 ALA B C 1
ATOM 4183 O O . ALA B 1 256 ? -2.289 -6.641 -2.139 1 98.81 256 ALA B O 1
ATOM 4184 N N . HIS B 1 257 ? -2.342 -4.801 -3.43 1 98.69 257 HIS B N 1
ATOM 4185 C CA . HIS B 1 257 ? -1.059 -4.312 -2.941 1 98.69 257 HIS B CA 1
ATOM 4186 C C . HIS B 1 257 ? -1.127 -3.967 -1.458 1 98.69 257 HIS B C 1
ATOM 4188 O O . HIS B 1 257 ? -0.122 -4.051 -0.75 1 98.69 257 HIS B O 1
ATOM 4194 N N . GLY B 1 258 ? -2.305 -3.562 -0.963 1 98.5 258 GLY B N 1
ATOM 4195 C CA . GLY B 1 258 ? -2.48 -3.438 0.475 1 98.5 258 GLY B CA 1
ATOM 4196 C C . GLY B 1 258 ? -2.16 -4.715 1.227 1 98.5 258 GLY B C 1
ATOM 4197 O O . GLY B 1 258 ? -1.678 -4.672 2.359 1 98.5 258 GLY B O 1
ATOM 4198 N N . GLY B 1 259 ? -2.529 -5.844 0.603 1 98.75 259 GLY B N 1
ATOM 4199 C CA . GLY B 1 259 ? -2.156 -7.133 1.167 1 98.75 259 GLY B CA 1
ATOM 4200 C C . GLY B 1 259 ? -0.656 -7.34 1.238 1 98.75 259 GLY B C 1
ATOM 4201 O O . GLY B 1 259 ? -0.148 -7.902 2.211 1 98.75 259 GLY B O 1
ATOM 4202 N N . PHE B 1 260 ? 0.121 -6.891 0.164 1 98.69 260 PHE B N 1
ATOM 4203 C CA . PHE B 1 260 ? 1.577 -6.918 0.219 1 98.69 260 PHE B CA 1
ATOM 4204 C C . PHE B 1 260 ? 2.088 -6.152 1.436 1 98.69 260 PHE B C 1
ATOM 4206 O O . PHE B 1 260 ? 2.883 -6.68 2.217 1 98.69 260 PHE B O 1
ATOM 4213 N N . ALA B 1 261 ? 1.576 -4.93 1.581 1 98.44 261 ALA B N 1
ATOM 4214 C CA . ALA B 1 261 ? 2.043 -4.055 2.65 1 98.44 261 ALA B CA 1
ATOM 4215 C C . ALA B 1 261 ? 1.768 -4.664 4.023 1 98.44 261 ALA B C 1
ATOM 4217 O O . ALA B 1 261 ? 2.578 -4.535 4.941 1 98.44 261 ALA B O 1
ATOM 4218 N N . ARG B 1 262 ? 0.659 -5.332 4.18 1 98.25 262 ARG B N 1
ATOM 4219 C CA . ARG B 1 262 ? 0.245 -5.863 5.473 1 98.25 262 ARG B CA 1
ATOM 4220 C C . ARG B 1 262 ? 0.982 -7.16 5.793 1 98.25 262 ARG B C 1
ATOM 4222 O O . ARG B 1 262 ? 1.166 -7.504 6.965 1 98.25 262 ARG B O 1
ATOM 4229 N N . ALA B 1 263 ? 1.466 -7.859 4.723 1 98.75 263 ALA B N 1
ATOM 4230 C CA . ALA B 1 263 ? 2.023 -9.188 4.945 1 98.75 263 ALA B CA 1
ATOM 4231 C C . ALA B 1 263 ? 3.547 -9.164 4.855 1 98.75 263 ALA B C 1
ATOM 4233 O O . ALA B 1 263 ? 4.215 -10.125 5.262 1 98.75 263 ALA B O 1
ATOM 4234 N N . LEU B 1 264 ? 4.105 -8.094 4.32 1 98.44 264 LEU B N 1
ATOM 4235 C CA . LEU B 1 264 ? 5.547 -7.973 4.137 1 98.44 264 LEU B CA 1
ATOM 4236 C C . LEU B 1 264 ? 6.066 -6.668 4.727 1 98.44 264 LEU B C 1
ATOM 4238 O O . LEU B 1 264 ? 5.434 -5.617 4.574 1 98.44 264 LEU B O 1
ATOM 4242 N N . LEU B 1 265 ? 7.246 -6.75 5.363 1 97.88 265 LEU B N 1
ATOM 4243 C CA . LEU B 1 265 ? 7.895 -5.551 5.879 1 97.88 265 LEU B CA 1
ATOM 4244 C C . LEU B 1 265 ? 9.383 -5.555 5.559 1 97.88 265 LEU B C 1
ATOM 4246 O O . LEU B 1 265 ? 10.141 -6.367 6.102 1 97.88 265 LEU B O 1
ATOM 4250 N N . PRO B 1 266 ? 9.859 -4.57 4.797 1 96.19 266 PRO B N 1
ATOM 4251 C CA . PRO B 1 266 ? 9.031 -3.666 3.99 1 96.19 266 PRO B CA 1
ATOM 4252 C C . PRO B 1 266 ? 8.531 -4.32 2.705 1 96.19 266 PRO B C 1
ATOM 4254 O O . PRO B 1 266 ? 8.992 -5.398 2.334 1 96.19 266 PRO B O 1
ATOM 4257 N N . ALA B 1 267 ? 7.535 -3.752 2.129 1 97.12 267 ALA B N 1
ATOM 4258 C CA . ALA B 1 267 ? 7.113 -4.027 0.757 1 97.12 267 ALA B CA 1
ATOM 4259 C C . ALA B 1 267 ? 7.352 -2.816 -0.143 1 97.12 267 ALA B C 1
ATOM 4261 O O . ALA B 1 267 ? 7.531 -1.698 0.344 1 97.12 267 ALA B O 1
ATOM 4262 N N . HIS B 1 268 ? 7.453 -3.016 -1.51 1 97.12 268 HIS B N 1
ATOM 4263 C CA . HIS B 1 268 ? 7.414 -2.006 -2.562 1 97.12 268 HIS B CA 1
ATOM 4264 C C . HIS B 1 268 ? 8.695 -1.173 -2.572 1 97.12 268 HIS B C 1
ATOM 4266 O O . HIS B 1 268 ? 8.703 -0.048 -3.078 1 97.12 268 HIS B O 1
ATOM 4272 N N . LEU B 1 269 ? 9.797 -1.692 -2.037 1 94.62 269 LEU B N 1
ATOM 4273 C CA . LEU B 1 269 ? 11.078 -0.993 -2.037 1 94.62 269 LEU B CA 1
ATOM 4274 C C . LEU B 1 269 ? 11.547 -0.719 -3.463 1 94.62 269 LEU B C 1
ATOM 4276 O O . LEU B 1 269 ? 11.023 -1.301 -4.414 1 94.62 269 LEU B O 1
ATOM 4280 N N . PRO B 1 270 ? 12.562 0.124 -3.629 1 90.75 270 PRO B N 1
ATOM 4281 C CA . PRO B 1 270 ? 13.094 0.461 -4.953 1 90.75 270 PRO B CA 1
ATOM 4282 C C . PRO B 1 270 ? 13.578 -0.765 -5.723 1 90.75 270 PRO B C 1
ATOM 4284 O O . PRO B 1 270 ? 13.539 -0.782 -6.957 1 90.75 270 PRO B O 1
ATOM 4287 N N . PHE B 1 271 ? 13.969 -1.806 -4.98 1 91.12 271 PHE B N 1
ATOM 4288 C CA . PHE B 1 271 ? 14.516 -2.98 -5.648 1 91.12 271 PHE B CA 1
ATOM 4289 C C . PHE B 1 271 ? 13.5 -4.117 -5.66 1 91.12 271 PHE B C 1
ATOM 4291 O O . PHE B 1 271 ? 13.82 -5.238 -6.059 1 91.12 271 PHE B O 1
ATOM 4298 N N . ASP B 1 272 ? 12.32 -3.781 -5.199 1 91.88 272 ASP B N 1
ATOM 4299 C CA . ASP B 1 272 ? 11.211 -4.707 -5.379 1 91.88 272 ASP B CA 1
ATOM 4300 C C . ASP B 1 272 ? 10.508 -4.473 -6.715 1 91.88 272 ASP B C 1
ATOM 4302 O O . ASP B 1 272 ? 10.336 -3.33 -7.141 1 91.88 272 ASP B O 1
ATOM 4306 N N . GLY B 1 273 ? 10.188 -5.621 -7.434 1 93.88 273 GLY B N 1
ATOM 4307 C CA . GLY B 1 273 ? 9.367 -5.508 -8.633 1 93.88 273 GLY B CA 1
ATOM 4308 C C . GLY B 1 273 ? 7.902 -5.816 -8.383 1 93.88 273 GLY B C 1
ATOM 4309 O O . GLY B 1 273 ? 7.238 -6.41 -9.234 1 93.88 273 GLY B O 1
ATOM 4310 N N . ASP B 1 274 ? 7.367 -5.422 -7.184 1 97.25 274 ASP B N 1
ATOM 4311 C CA . ASP B 1 274 ? 6.035 -5.801 -6.727 1 97.25 274 ASP B CA 1
ATOM 4312 C C . ASP B 1 274 ? 4.977 -5.449 -7.766 1 97.25 274 ASP B C 1
ATOM 4314 O O . ASP B 1 274 ? 4.77 -4.273 -8.078 1 97.25 274 ASP B O 1
ATOM 4318 N N . THR B 1 275 ? 4.32 -6.508 -8.344 1 98.31 275 THR B N 1
ATOM 4319 C CA . THR B 1 275 ? 3.318 -6.395 -9.398 1 98.31 275 THR B CA 1
ATOM 4320 C C . THR B 1 275 ? 2.104 -7.266 -9.078 1 98.31 275 THR B C 1
ATOM 4322 O O . THR B 1 275 ? 2.248 -8.414 -8.656 1 98.31 275 THR B O 1
ATOM 4325 N N . VAL B 1 276 ? 0.952 -6.648 -9.234 1 98.81 276 VAL B N 1
ATOM 4326 C CA . VAL B 1 276 ? -0.28 -7.422 -9.102 1 98.81 276 VAL B CA 1
ATOM 4327 C C . VAL B 1 276 ? -1.122 -7.27 -10.367 1 98.81 276 VAL B C 1
ATOM 4329 O O . VAL B 1 276 ? -1.429 -6.152 -10.789 1 98.81 276 VAL B O 1
ATOM 4332 N N . PHE B 1 277 ? -1.516 -8.414 -10.984 1 98.88 277 PHE B N 1
ATOM 4333 C CA . PHE B 1 277 ? -2.541 -8.438 -12.023 1 98.88 277 PHE B CA 1
ATOM 4334 C C . PHE B 1 277 ? -3.916 -8.703 -11.414 1 98.88 277 PHE B C 1
ATOM 4336 O O . PHE B 1 277 ? -4.031 -9.391 -10.406 1 98.88 277 PHE B O 1
ATOM 4343 N N . ALA B 1 278 ? -4.91 -8.133 -11.984 1 98.94 278 ALA B N 1
ATOM 4344 C CA . ALA B 1 278 ? -6.293 -8.344 -11.555 1 98.94 278 ALA B CA 1
ATOM 4345 C C . ALA B 1 278 ? -7.18 -8.719 -12.742 1 98.94 278 ALA B C 1
ATOM 4347 O O . ALA B 1 278 ? -6.996 -8.203 -13.844 1 98.94 278 ALA B O 1
ATOM 4348 N N . ALA B 1 279 ? -8.188 -9.602 -12.492 1 98.88 279 ALA B N 1
ATOM 4349 C CA . ALA B 1 279 ? -9.102 -10 -13.562 1 98.88 279 ALA B CA 1
ATOM 4350 C C . ALA B 1 279 ? -10.5 -10.266 -13.008 1 98.88 279 ALA B C 1
ATOM 4352 O O . ALA B 1 279 ? -10.664 -10.508 -11.812 1 98.88 279 ALA B O 1
ATOM 4353 N N . SER B 1 280 ? -11.422 -10.156 -13.828 1 98.81 280 SER B N 1
ATOM 4354 C CA . SER B 1 280 ? -12.828 -10.453 -13.562 1 98.81 280 SER B CA 1
ATOM 4355 C C . SER B 1 280 ? -13.391 -11.43 -14.594 1 98.81 280 SER B C 1
ATOM 4357 O O . SER B 1 280 ? -13.469 -11.117 -15.781 1 98.81 280 SER B O 1
ATOM 4359 N N . THR B 1 281 ? -13.805 -12.602 -14.156 1 98.31 281 THR B N 1
ATOM 4360 C CA . THR B 1 281 ? -14.375 -13.562 -15.094 1 98.31 281 THR B CA 1
ATOM 4361 C C . THR B 1 281 ? -15.805 -13.188 -15.453 1 98.31 281 THR B C 1
ATOM 4363 O O . THR B 1 281 ? -16.359 -13.703 -16.422 1 98.31 281 THR B O 1
ATOM 4366 N N . GLY B 1 282 ? -16.469 -12.359 -14.602 1 97.5 282 GLY B N 1
ATOM 4367 C CA . GLY B 1 282 ? -17.75 -11.766 -14.93 1 97.5 282 GLY B CA 1
ATOM 4368 C C . GLY B 1 282 ? -18.906 -12.75 -14.875 1 97.5 282 GLY B C 1
ATOM 4369 O O . GLY B 1 282 ? -19.922 -12.562 -15.539 1 97.5 282 GLY B O 1
ATOM 4370 N N . ALA B 1 283 ? -18.75 -13.789 -14.172 1 96.25 283 ALA B N 1
ATOM 4371 C CA . ALA B 1 283 ? -19.781 -14.82 -14.102 1 96.25 283 ALA B CA 1
ATOM 4372 C C . ALA B 1 283 ? -21 -14.328 -13.336 1 96.25 283 ALA B C 1
ATOM 4374 O O . ALA B 1 283 ? -22.109 -14.828 -13.539 1 96.25 283 ALA B O 1
ATOM 4375 N N . ARG B 1 284 ? -20.797 -13.367 -12.469 1 96.75 284 ARG B N 1
ATOM 4376 C CA . ARG B 1 284 ? -21.875 -12.828 -11.641 1 96.75 284 ARG B CA 1
ATOM 4377 C C . ARG B 1 284 ? -21.906 -11.305 -11.711 1 96.75 284 ARG B C 1
ATOM 4379 O O . ARG B 1 284 ? -20.875 -10.648 -11.57 1 96.75 284 ARG B O 1
ATOM 4386 N N . PRO B 1 285 ? -23.094 -10.758 -11.844 1 97.44 285 PRO B N 1
ATOM 4387 C CA . PRO B 1 285 ? -23.188 -9.297 -11.828 1 97.44 285 PRO B CA 1
ATOM 4388 C C . PRO B 1 285 ? -22.734 -8.695 -10.508 1 97.44 285 PRO B C 1
ATOM 4390 O O . PRO B 1 285 ? -22.969 -9.273 -9.445 1 97.44 285 PRO B O 1
ATOM 4393 N N . LEU B 1 286 ? -22.078 -7.605 -10.508 1 94.94 286 LEU B N 1
ATOM 4394 C CA . LEU B 1 286 ? -21.562 -6.938 -9.312 1 94.94 286 LEU B CA 1
ATOM 4395 C C . LEU B 1 286 ? -22.703 -6.418 -8.445 1 94.94 286 LEU B C 1
ATOM 4397 O O . LEU B 1 286 ? -22.656 -6.555 -7.223 1 94.94 286 LEU B O 1
ATOM 4401 N N . GLY B 1 287 ? -23.734 -5.848 -9.008 1 91.56 287 GLY B N 1
ATOM 4402 C CA . GLY B 1 287 ? -24.844 -5.285 -8.258 1 91.56 287 GLY B CA 1
ATOM 4403 C C . GLY B 1 287 ? -24.562 -3.889 -7.738 1 91.56 287 GLY B C 1
ATOM 4404 O O . GLY B 1 287 ? -24.297 -2.973 -8.516 1 91.56 287 GLY B O 1
ATOM 4405 N N . ASP B 1 288 ? -24.453 -3.75 -6.383 1 89.81 288 ASP B N 1
ATOM 4406 C CA . ASP B 1 288 ? -24.312 -2.467 -5.699 1 89.81 288 ASP B CA 1
ATOM 4407 C C . ASP B 1 288 ? -22.859 -2.105 -5.484 1 89.81 288 ASP B C 1
ATOM 4409 O O . ASP B 1 288 ? -21.984 -2.988 -5.434 1 89.81 288 ASP B O 1
ATOM 4413 N N . ILE B 1 289 ? -22.625 -0.761 -5.379 1 90.19 289 ILE B N 1
ATOM 4414 C CA . ILE B 1 289 ? -21.266 -0.254 -5.203 1 90.19 289 ILE B CA 1
ATOM 4415 C C . ILE B 1 289 ? -20.672 -0.81 -3.912 1 90.19 289 ILE B C 1
ATOM 4417 O O . ILE B 1 289 ? -19.469 -1.043 -3.828 1 90.19 289 ILE B O 1
ATOM 4421 N N . VAL B 1 290 ? -21.469 -1.077 -2.939 1 91.88 290 VAL B N 1
ATOM 4422 C CA . VAL B 1 290 ? -21 -1.606 -1.664 1 91.88 290 VAL B CA 1
ATOM 4423 C C . VAL B 1 290 ? -20.391 -2.992 -1.871 1 91.88 290 VAL B C 1
ATOM 4425 O O . VAL B 1 290 ? -19.422 -3.361 -1.197 1 91.88 290 VAL B O 1
ATOM 4428 N N . ASN B 1 291 ? -20.953 -3.752 -2.85 1 95 291 ASN B N 1
ATOM 4429 C CA . ASN B 1 291 ? -20.375 -5.051 -3.188 1 95 291 ASN B CA 1
ATOM 4430 C C . ASN B 1 291 ? -18.938 -4.91 -3.695 1 95 291 A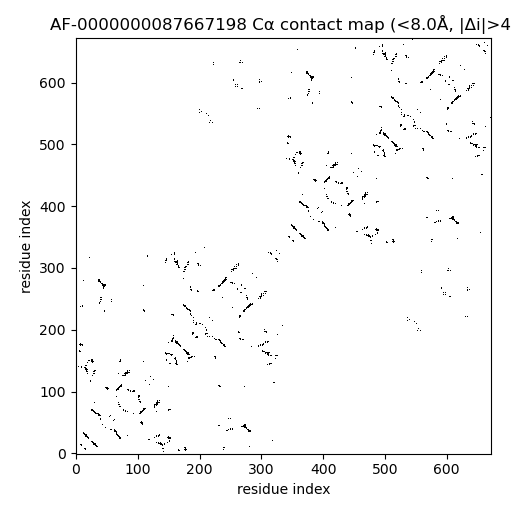SN B C 1
ATOM 4432 O O . ASN B 1 291 ? -18.078 -5.719 -3.361 1 95 291 ASN B O 1
ATOM 4436 N N . PHE B 1 292 ? -18.781 -3.85 -4.484 1 96.56 292 PHE B N 1
ATOM 4437 C CA . PHE B 1 292 ? -17.438 -3.607 -5.016 1 96.56 292 PHE B CA 1
ATOM 4438 C C . PHE B 1 292 ? -16.484 -3.215 -3.898 1 96.56 292 PHE B C 1
ATOM 4440 O O . PHE B 1 292 ? -15.328 -3.664 -3.873 1 96.56 292 PHE B O 1
ATOM 4447 N N . LEU B 1 293 ? -16.922 -2.402 -2.914 1 95.94 293 LEU B N 1
ATOM 4448 C CA . LEU B 1 293 ? -16.094 -2.02 -1.779 1 95.94 293 LEU B CA 1
ATOM 4449 C C . LEU B 1 293 ? -15.664 -3.246 -0.98 1 95.94 293 LEU B C 1
ATOM 4451 O O . LEU B 1 293 ? -14.508 -3.35 -0.561 1 95.94 293 LEU B O 1
ATOM 4455 N N . GLU B 1 294 ? -16.578 -4.129 -0.772 1 97 294 GLU B N 1
ATOM 4456 C CA . GLU B 1 294 ? -16.266 -5.34 -0.017 1 97 294 GLU B CA 1
ATOM 4457 C C . GLU B 1 294 ? -15.25 -6.207 -0.766 1 97 294 GLU B C 1
ATOM 4459 O O . GLU B 1 294 ? -14.352 -6.785 -0.158 1 97 294 GLU B O 1
ATOM 4464 N N . LEU B 1 295 ? -15.453 -6.324 -2.109 1 98.44 295 LEU B N 1
ATOM 4465 C CA . LEU B 1 295 ? -14.484 -7.082 -2.895 1 98.44 295 LEU B CA 1
ATOM 4466 C C . LEU B 1 295 ? -13.094 -6.465 -2.793 1 98.44 295 LEU B C 1
ATOM 4468 O O . LEU B 1 295 ? -12.102 -7.184 -2.689 1 98.44 295 LEU B O 1
ATOM 4472 N N . CYS B 1 296 ? -13.023 -5.133 -2.838 1 98.44 296 CYS B N 1
ATOM 4473 C CA . CYS B 1 296 ? -11.758 -4.438 -2.662 1 98.44 296 CYS B CA 1
ATOM 4474 C C . CYS B 1 296 ? -11.141 -4.758 -1.305 1 98.44 296 CYS B C 1
ATOM 4476 O O . CYS B 1 296 ? -9.953 -5.066 -1.213 1 98.44 296 CYS B O 1
ATOM 4478 N N . HIS B 1 297 ? -11.914 -4.73 -0.295 1 98.19 297 HIS B N 1
ATOM 4479 C CA . HIS B 1 297 ? -11.484 -5.09 1.051 1 98.19 297 HIS B CA 1
ATOM 4480 C C . HIS B 1 297 ? -10.961 -6.52 1.097 1 98.19 297 HIS B C 1
ATOM 4482 O O . HIS B 1 297 ? -9.883 -6.773 1.636 1 98.19 297 HIS B O 1
ATOM 4488 N N . LEU B 1 298 ? -11.695 -7.422 0.521 1 98.75 298 LEU B N 1
ATOM 4489 C CA . LEU B 1 298 ? -11.344 -8.836 0.536 1 98.75 298 LEU B CA 1
ATOM 4490 C C . LEU B 1 298 ? -10.086 -9.094 -0.293 1 98.75 298 LEU B C 1
ATOM 4492 O O . LEU B 1 298 ? -9.305 -9.992 0.017 1 98.75 298 LEU B O 1
ATOM 4496 N N . ALA B 1 299 ? -9.867 -8.289 -1.37 1 98.88 299 ALA B N 1
ATOM 4497 C CA . ALA B 1 299 ? -8.641 -8.406 -2.154 1 98.88 299 ALA B CA 1
ATOM 4498 C C . ALA B 1 299 ? -7.406 -8.242 -1.271 1 98.88 299 ALA B C 1
ATOM 4500 O O . ALA B 1 299 ? -6.438 -8.992 -1.4 1 98.88 299 ALA B O 1
ATOM 4501 N N . THR B 1 300 ? -7.449 -7.273 -0.38 1 98.81 300 THR B N 1
ATOM 4502 C CA . THR B 1 300 ? -6.363 -7.047 0.566 1 98.81 300 THR B CA 1
ATOM 4503 C C . THR B 1 300 ? -6.168 -8.266 1.465 1 98.81 300 THR B C 1
ATOM 4505 O O . THR B 1 300 ? -5.043 -8.742 1.638 1 98.81 300 THR B O 1
ATOM 4508 N N . ILE B 1 301 ? -7.223 -8.805 1.95 1 98.75 301 ILE B N 1
ATOM 4509 C CA . ILE B 1 301 ? -7.191 -9.867 2.945 1 98.75 301 ILE B CA 1
ATOM 4510 C C . ILE B 1 301 ? -6.691 -11.164 2.305 1 98.75 301 ILE B C 1
ATOM 4512 O O . ILE B 1 301 ? -5.777 -11.812 2.824 1 98.75 301 ILE B O 1
ATOM 4516 N N . VAL B 1 302 ? -7.258 -11.562 1.144 1 98.88 302 VAL B N 1
ATOM 4517 C CA . VAL B 1 302 ? -6.887 -12.836 0.541 1 98.88 302 VAL B CA 1
ATOM 4518 C C . VAL B 1 302 ? -5.438 -12.781 0.06 1 98.88 302 VAL B C 1
ATOM 4520 O O . VAL B 1 302 ? -4.727 -13.789 0.095 1 98.88 302 VAL B O 1
ATOM 4523 N N . MET B 1 303 ? -4.973 -11.609 -0.408 1 98.94 303 MET B N 1
ATOM 4524 C CA . MET B 1 303 ? -3.578 -11.492 -0.83 1 98.94 303 MET B CA 1
ATOM 4525 C C . MET B 1 303 ? -2.637 -11.633 0.36 1 98.94 303 MET B C 1
ATOM 4527 O O . MET B 1 303 ? -1.614 -12.312 0.27 1 98.94 303 MET B O 1
ATOM 4531 N N . ALA B 1 304 ? -2.947 -10.977 1.492 1 98.94 304 ALA B N 1
ATOM 4532 C CA . ALA B 1 304 ? -2.127 -11.125 2.691 1 98.94 304 ALA B CA 1
ATOM 4533 C C . ALA B 1 304 ? -2.041 -12.586 3.123 1 98.94 304 ALA B C 1
ATOM 4535 O O . ALA B 1 304 ? -0.958 -13.086 3.439 1 98.94 304 ALA B O 1
ATOM 4536 N N . ARG B 1 305 ? -3.162 -13.273 3.107 1 98.88 305 ARG B N 1
ATOM 4537 C CA . ARG B 1 305 ? -3.207 -14.688 3.459 1 98.88 305 ARG B CA 1
ATOM 4538 C C . ARG B 1 305 ? -2.385 -15.523 2.482 1 98.88 305 ARG B C 1
ATOM 4540 O O . ARG B 1 305 ? -1.63 -16.406 2.895 1 98.88 305 ARG B O 1
ATOM 4547 N N . ALA B 1 306 ? -2.549 -15.25 1.202 1 98.94 306 ALA B N 1
ATOM 4548 C CA . ALA B 1 306 ? -1.818 -15.992 0.179 1 98.94 306 ALA B CA 1
ATOM 4549 C C . ALA B 1 306 ? -0.312 -15.883 0.39 1 98.94 306 ALA B C 1
ATOM 4551 O O . ALA B 1 306 ? 0.415 -16.875 0.255 1 98.94 306 ALA B O 1
ATOM 4552 N N . ILE B 1 307 ? 0.163 -14.703 0.725 1 98.94 307 ILE B N 1
ATOM 4553 C CA . ILE B 1 307 ? 1.587 -14.477 0.944 1 98.94 307 ILE B CA 1
ATOM 4554 C C . ILE B 1 307 ? 2.08 -15.352 2.092 1 98.94 307 ILE B C 1
ATOM 4556 O O . ILE B 1 307 ? 3.072 -16.078 1.949 1 98.94 307 ILE B O 1
ATOM 4560 N N . ALA B 1 308 ? 1.396 -15.336 3.189 1 98.88 308 ALA B N 1
ATOM 4561 C CA . ALA B 1 308 ? 1.814 -16.125 4.34 1 98.88 308 ALA B CA 1
ATOM 4562 C C . ALA B 1 308 ? 1.796 -17.625 4.016 1 98.88 308 ALA B C 1
ATOM 4564 O O . ALA B 1 308 ? 2.725 -18.344 4.371 1 98.88 308 ALA B O 1
ATOM 4565 N N . ARG B 1 309 ? 0.774 -18.062 3.309 1 98.88 309 ARG B N 1
ATOM 4566 C CA . ARG B 1 309 ? 0.656 -19.469 2.959 1 98.88 309 ARG B CA 1
ATOM 4567 C C . ARG B 1 309 ? 1.788 -19.906 2.033 1 98.88 309 ARG B C 1
ATOM 4569 O O . ARG B 1 309 ? 2.283 -21.031 2.129 1 98.88 309 ARG B O 1
ATOM 4576 N N . GLY B 1 310 ? 2.16 -19.016 1.074 1 98.88 310 GLY B N 1
ATOM 4577 C CA . GLY B 1 310 ? 3.266 -19.328 0.182 1 98.88 310 GLY B CA 1
ATOM 4578 C C . GLY B 1 310 ? 4.57 -19.578 0.915 1 98.88 310 GLY B C 1
ATOM 4579 O O . GLY B 1 310 ? 5.301 -20.516 0.587 1 98.88 310 GLY B O 1
ATOM 4580 N N . VAL B 1 311 ? 4.855 -18.766 1.892 1 98.75 311 VAL B N 1
ATOM 4581 C CA . VAL B 1 311 ? 6.074 -18.891 2.686 1 98.75 311 VAL B CA 1
ATOM 4582 C C . VAL B 1 311 ? 5.973 -20.109 3.594 1 98.75 311 VAL B C 1
ATOM 4584 O O . VAL B 1 311 ? 6.922 -20.906 3.693 1 98.75 311 VAL B O 1
ATOM 4587 N N . TYR B 1 312 ? 4.836 -20.281 4.168 1 98.69 312 TYR B N 1
ATOM 4588 C CA . TYR B 1 312 ? 4.621 -21.375 5.117 1 98.69 312 TYR B CA 1
ATOM 4589 C C . TYR B 1 312 ? 4.766 -22.734 4.434 1 98.69 312 TYR B C 1
ATOM 4591 O O . TYR B 1 312 ? 5.301 -23.672 5.023 1 98.69 312 TYR B O 1
ATOM 4599 N N . GLU B 1 313 ? 4.332 -22.859 3.232 1 98.5 313 GLU B N 1
ATOM 4600 C CA . GLU B 1 313 ? 4.293 -24.141 2.529 1 98.5 313 GLU B CA 1
ATOM 4601 C C . GLU B 1 313 ? 5.602 -24.406 1.795 1 98.5 313 GLU B C 1
ATOM 4603 O O . GLU B 1 313 ? 5.801 -25.5 1.245 1 98.5 313 GLU B O 1
ATOM 4608 N N . ALA B 1 314 ? 6.516 -23.484 1.801 1 98.62 314 ALA B N 1
ATOM 4609 C CA . ALA B 1 314 ? 7.75 -23.609 1.031 1 98.62 314 ALA B CA 1
ATOM 4610 C C . ALA B 1 314 ? 8.688 -24.641 1.661 1 98.62 314 ALA B C 1
ATOM 4612 O O . ALA B 1 314 ? 8.648 -24.859 2.873 1 98.62 314 ALA B O 1
ATOM 4613 N N . THR B 1 315 ? 9.461 -25.234 0.875 1 98.31 315 THR B N 1
ATOM 4614 C CA . THR B 1 315 ? 10.57 -26.094 1.271 1 98.31 315 THR B CA 1
ATOM 4615 C C . THR B 1 315 ? 11.883 -25.594 0.676 1 98.31 315 THR B C 1
ATOM 4617 O O . THR B 1 315 ? 11.898 -25.062 -0.434 1 98.31 315 THR B O 1
ATOM 4620 N N . ALA B 1 316 ? 12.938 -25.781 1.367 1 97.56 316 ALA B N 1
ATOM 4621 C CA . ALA B 1 316 ? 14.234 -25.297 0.904 1 97.56 316 ALA B CA 1
ATOM 4622 C C . ALA B 1 316 ? 14.68 -26.016 -0.361 1 97.56 316 ALA B C 1
ATOM 4624 O O . ALA B 1 316 ? 14.453 -27.234 -0.499 1 97.56 316 ALA B O 1
ATOM 4625 N N . LEU B 1 317 ? 15.32 -25.312 -1.291 1 97.25 317 LEU B N 1
ATOM 4626 C CA . LEU B 1 317 ? 15.961 -25.953 -2.432 1 97.25 317 LEU B CA 1
ATOM 4627 C C . LEU B 1 317 ? 17.094 -26.859 -1.975 1 97.25 317 LEU B C 1
ATOM 4629 O O . LEU B 1 317 ? 17.719 -26.609 -0.938 1 97.25 317 LEU B O 1
ATOM 4633 N N . ARG B 1 318 ? 17.328 -27.875 -2.738 1 95.25 318 ARG B N 1
ATOM 4634 C CA . ARG B 1 318 ? 18.422 -28.781 -2.41 1 95.25 318 ARG B CA 1
ATOM 4635 C C . ARG B 1 318 ? 19.719 -28.359 -3.082 1 95.25 318 ARG B C 1
ATOM 4637 O O . ARG B 1 318 ? 20.266 -29.094 -3.906 1 95.25 318 ARG B O 1
ATOM 4644 N N . VAL B 1 319 ? 20.203 -27.266 -2.758 1 93.25 319 VAL B N 1
ATOM 4645 C CA . VAL B 1 319 ? 21.453 -26.703 -3.256 1 93.25 319 VAL B CA 1
ATOM 4646 C C . VAL B 1 319 ? 22.25 -26.078 -2.105 1 93.25 319 VAL B C 1
ATOM 4648 O O . VAL B 1 319 ? 21.672 -25.766 -1.059 1 93.25 319 VAL B O 1
ATOM 4651 N N . GLU B 1 320 ? 23.531 -25.969 -2.256 1 88.88 320 GLU B N 1
ATOM 4652 C CA . GLU B 1 320 ? 24.375 -25.375 -1.231 1 88.88 320 GLU B CA 1
ATOM 4653 C C . GLU B 1 320 ? 24.016 -23.906 -1 1 88.88 320 GLU B C 1
ATOM 4655 O O . GLU B 1 320 ? 23.844 -23.141 -1.954 1 88.88 320 GLU B O 1
ATOM 4660 N N . GLY B 1 321 ? 23.812 -23.578 0.23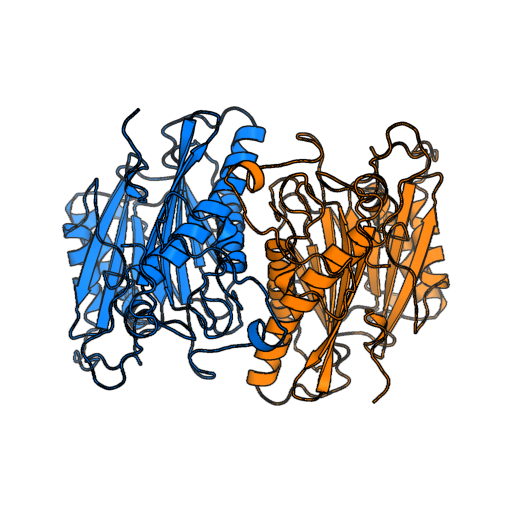8 1 87.31 321 GLY B N 1
ATOM 4661 C CA . GLY B 1 321 ? 23.562 -22.188 0.591 1 87.31 321 GLY B CA 1
ATOM 4662 C C . GLY B 1 321 ? 22.109 -21.781 0.453 1 87.31 321 GLY B C 1
ATOM 4663 O O . GLY B 1 321 ? 21.766 -20.609 0.619 1 87.31 321 GLY B O 1
ATOM 4664 N N . ALA B 1 322 ? 21.281 -22.781 0.151 1 92.69 322 ALA B N 1
ATOM 4665 C CA . ALA B 1 322 ? 19.859 -22.469 -0.004 1 92.69 322 ALA B CA 1
ATOM 4666 C C . ALA B 1 322 ? 19.281 -21.891 1.279 1 92.69 322 ALA B C 1
ATOM 4668 O O . ALA B 1 322 ? 19.656 -22.297 2.381 1 92.69 322 ALA B O 1
ATOM 4669 N N . GLN B 1 323 ? 18.422 -20.938 1.119 1 94.19 323 GLN B N 1
ATOM 4670 C CA . GLN B 1 323 ? 17.75 -20.359 2.273 1 94.19 323 GLN B CA 1
ATOM 4671 C C . GLN B 1 323 ? 16.828 -21.391 2.943 1 94.19 323 GLN B C 1
ATOM 4673 O O . GLN B 1 323 ? 16.062 -22.078 2.27 1 94.19 323 GLN B O 1
ATOM 4678 N N . PRO B 1 324 ? 16.922 -21.5 4.293 1 96.81 324 PRO B N 1
ATOM 4679 C CA . PRO B 1 324 ? 16.031 -22.422 4.988 1 96.81 324 PRO B CA 1
ATOM 4680 C C . PRO B 1 324 ? 14.562 -22 4.887 1 96.81 324 PRO B C 1
ATOM 4682 O O . PRO B 1 324 ? 14.25 -20.812 4.836 1 96.81 324 PRO B O 1
ATOM 4685 N N . ALA B 1 325 ? 13.695 -23.016 4.836 1 97.88 325 ALA B N 1
ATOM 4686 C CA . ALA B 1 325 ? 12.258 -22.781 4.891 1 97.88 325 ALA B CA 1
ATOM 4687 C C . ALA B 1 325 ? 11.812 -22.453 6.312 1 97.88 325 ALA B C 1
ATOM 4689 O O . ALA B 1 325 ? 12.555 -22.688 7.27 1 97.88 325 ALA B O 1
ATOM 4690 N N . TRP B 1 326 ? 10.617 -21.844 6.391 1 98.06 326 TRP B N 1
ATOM 4691 C CA . TRP B 1 326 ? 10.023 -21.516 7.68 1 98.06 326 TRP B CA 1
ATOM 4692 C C . TRP B 1 326 ? 10.055 -22.719 8.617 1 98.06 326 TRP B C 1
ATOM 4694 O O . TRP B 1 326 ? 10.477 -22.609 9.773 1 98.06 326 TRP B O 1
ATOM 4704 N N . ARG B 1 327 ? 9.734 -23.922 8.109 1 96.81 327 ARG B N 1
ATOM 4705 C CA . ARG B 1 327 ? 9.656 -25.109 8.938 1 96.81 327 ARG B CA 1
ATOM 4706 C C . ARG B 1 327 ? 11.039 -25.594 9.352 1 96.81 327 ARG B C 1
ATOM 4708 O O . ARG B 1 327 ? 11.195 -26.281 10.359 1 96.81 327 ARG B O 1
ATOM 4715 N N . ASP B 1 328 ? 12.031 -25.312 8.531 1 97 328 ASP B N 1
ATOM 4716 C CA . ASP B 1 328 ? 13.414 -25.625 8.898 1 97 328 ASP B CA 1
ATOM 4717 C C . ASP B 1 328 ? 13.875 -24.766 10.07 1 97 328 ASP B C 1
ATOM 4719 O O . ASP B 1 328 ? 14.578 -25.234 10.969 1 97 328 ASP B O 1
ATOM 4723 N N . ARG B 1 329 ? 13.539 -23.516 10.07 1 95.88 329 ARG B N 1
ATOM 4724 C CA . ARG B 1 329 ? 13.992 -22.562 11.07 1 95.88 329 ARG B CA 1
ATOM 4725 C C . ARG B 1 329 ? 13.195 -22.703 12.367 1 95.88 329 ARG B C 1
ATOM 4727 O O . ARG B 1 329 ? 13.719 -22.422 13.453 1 95.88 329 ARG B O 1
ATOM 4734 N N . PHE B 1 330 ? 11.992 -23.016 12.258 1 95.94 330 PHE B N 1
ATOM 4735 C CA . PHE B 1 330 ? 11.117 -23.094 13.422 1 95.94 330 PHE B CA 1
ATOM 4736 C C . PHE B 1 330 ? 10.484 -24.469 13.531 1 95.94 330 PHE B C 1
ATOM 4738 O O . PHE B 1 330 ? 9.258 -24.594 13.531 1 95.94 330 PHE B O 1
ATOM 4745 N N . PRO B 1 331 ? 11.367 -25.375 13.828 1 88 331 PRO B N 1
ATOM 4746 C CA . PRO B 1 331 ? 10.844 -26.75 13.93 1 88 331 PRO B CA 1
ATOM 4747 C C . PRO B 1 331 ? 9.891 -26.922 15.109 1 88 331 PRO B C 1
ATOM 4749 O O . PRO B 1 331 ? 10.117 -26.344 16.172 1 88 331 PRO B O 1
ATOM 4752 N N . GLY B 1 332 ? 8.766 -27.516 15.008 1 84.44 332 GLY B N 1
ATOM 4753 C CA . GLY B 1 332 ? 7.859 -27.828 16.109 1 84.44 332 GLY B CA 1
ATOM 4754 C C . GLY B 1 332 ? 6.746 -26.812 16.266 1 84.44 332 GLY B C 1
ATOM 4755 O O . GLY B 1 332 ? 5.883 -26.969 17.141 1 84.44 332 GLY B O 1
ATOM 4756 N N . MET B 1 333 ? 6.941 -25.656 15.656 1 75.5 333 MET B N 1
ATOM 4757 C CA . MET B 1 333 ? 5.93 -24.625 15.789 1 75.5 333 MET B CA 1
ATOM 4758 C C . MET B 1 333 ? 4.711 -24.922 14.922 1 75.5 333 MET B C 1
ATOM 4760 O O . MET B 1 333 ? 3.762 -24.141 14.883 1 75.5 333 MET B O 1
ATOM 4764 N N . THR B 1 334 ? 4.652 -25.969 14.219 1 67 334 THR B N 1
ATOM 4765 C CA . THR B 1 334 ? 3.459 -26.328 13.461 1 67 334 THR B CA 1
ATOM 4766 C C . THR B 1 334 ? 2.387 -26.922 14.375 1 67 334 THR B C 1
ATOM 4768 O O . THR B 1 334 ? 2.703 -27.609 15.344 1 67 334 THR B O 1
ATOM 4771 N N . LEU B 1 335 ? 1.185 -26.25 14.492 1 48.81 335 LEU B N 1
ATOM 4772 C CA . LEU B 1 335 ? 0.13 -26.906 15.266 1 48.81 335 LEU B CA 1
ATOM 4773 C C . LEU B 1 335 ? -0.068 -28.344 14.812 1 48.81 335 LEU B C 1
ATOM 4775 O O . LEU B 1 335 ? -0.082 -28.625 13.609 1 48.81 335 LEU B O 1
ATOM 4779 N N . SER B 1 336 ? 0.516 -29.281 15.547 1 40.59 336 SER B N 1
ATOM 4780 C CA . SER B 1 336 ? 0.119 -30.672 15.328 1 40.59 336 SER B CA 1
ATOM 4781 C C . SER B 1 336 ? -1.384 -30.797 15.094 1 40.59 336 SER B C 1
ATOM 4783 O O . SER B 1 336 ? -2.166 -30.016 15.648 1 40.59 336 SER B O 1
#